Protein AF-0000000074038397 (afdb_homodimer)

Nearest PDB structures (foldseek):
  3e38-assembly1_B  TM=5.004E-01  e=1.451E-13  Phocaeicola vulgatus ATCC 8482
  2anu-assembly1_C  TM=6.470E-01  e=3.996E-10  Thermotoga maritima MSB8
  2anu-assembly2_F  TM=6.366E-01  e=5.759E-10  Thermotoga maritima MSB8
  2anu-assembly1_A  TM=6.472E-01  e=1.436E-09  Thermotoga maritima MSB8
  2anu-assembly1_B  TM=6.300E-01  e=6.506E-10  Thermotoga maritima MSB8

Solvent-accessible surface area (backbone atoms only — not comparable to full-atom values): 31049 Å² total; per-residue (Å²): 106,78,70,46,62,49,49,61,87,65,58,46,79,38,38,30,33,73,34,24,39,19,45,89,45,82,15,63,42,45,65,71,57,45,54,50,52,43,48,73,72,64,35,32,31,41,18,46,20,19,65,34,26,30,34,57,55,67,84,68,41,50,89,74,28,35,47,40,29,15,21,22,42,73,34,54,41,82,89,38,94,67,23,39,52,34,38,34,32,32,49,61,47,95,73,35,78,69,49,67,67,38,68,63,82,78,65,89,73,42,53,66,54,56,56,44,50,51,36,52,75,43,47,32,52,28,29,41,41,39,35,47,58,20,53,51,48,61,71,62,54,68,69,48,67,82,57,48,26,34,25,33,29,24,31,23,42,32,60,37,26,65,28,17,57,15,55,68,52,51,49,53,34,45,73,69,71,43,87,48,35,54,35,16,14,12,51,22,33,65,84,58,92,19,62,92,49,22,20,28,40,34,36,17,75,48,87,42,60,69,42,43,44,52,22,55,76,68,43,10,40,30,15,22,46,68,53,50,78,76,46,46,34,34,43,73,58,26,39,40,39,34,37,48,63,13,36,30,43,16,34,40,40,60,89,50,78,42,44,52,48,55,34,71,34,72,59,82,88,38,52,86,70,46,81,36,36,41,64,55,73,45,76,60,87,77,79,46,53,32,42,30,41,42,36,29,28,87,51,60,32,37,25,36,49,36,64,43,76,46,132,106,80,70,47,63,50,48,63,86,65,58,46,78,38,37,30,32,73,35,24,39,19,44,89,47,84,16,63,43,46,66,70,57,45,54,51,50,44,47,73,73,64,35,33,31,40,19,45,21,20,66,33,26,31,34,56,54,69,85,68,42,49,91,73,28,36,47,41,29,15,22,22,43,72,33,54,40,82,89,36,93,65,23,39,51,36,39,33,31,30,51,60,48,96,74,36,78,69,48,67,67,38,68,63,82,78,65,89,72,43,53,67,54,55,58,44,49,51,36,52,75,41,47,31,52,28,30,42,41,40,36,48,57,20,55,51,48,62,70,62,55,69,69,48,67,82,57,48,26,34,25,34,31,25,31,24,41,30,60,38,24,65,29,17,59,16,55,66,51,52,49,53,34,44,72,68,72,41,87,47,34,52,34,16,14,12,51,22,34,65,85,58,92,20,63,90,49,22,20,31,41,35,37,17,74,49,87,39,61,68,40,44,45,51,22,56,76,68,43,11,40,29,15,22,46,68,52,48,76,77,45,45,35,35,44,71,59,26,39,39,42,34,38,48,64,14,36,30,42,15,35,41,40,59,91,49,80,40,44,50,48,54,33,72,35,70,60,82,88,39,51,86,69,45,81,36,36,40,63,55,76,44,76,62,86,78,78,46,53,31,43,29,40,42,37,29,28,86,50,60,32,38,26,36,49,37,63,43,77,47,130

Organism: NCBI:txid159291

Secondary structure (DSSP, 8-state):
---EESS-SS-EEEEEE--B--TTTT-SS-HHHHHHHHHHTT-SEEE---BTB-B--GGG-BTTBEEEPEEEEEEE-SS-TT-EEEEEEEE-STT-SPPTT-B----TT--HHHHHHHHHHTTEEEEEE-TTTTT--HHHHHT--S--EEEEEEHHHHHHHS--B-HHHHHHHHHTT---EEEEE--B-SSSS-SSS-EEEEEESSSSHHHHHHHHHTT-EEEESS--EEEEEEETTEEEEEEEEESEEEEEETTS--EEEE---SSGGGGGG---EEEEEEE--S--SEEEEEEE-TTS-EEEPPPEE--/---EESS-SS-EEEEEE--B--TTTT-SS-HHHHHHHHHHTT-SEEE---BTB-B--GGG-BTTBEEEPEEEEEEE-SS-TT-EEEEEEEE-STT-SPPTT-B----TT--HHHHHHHHHHTTEEEEEE-TTTTT--HHHHHT--S--EEEEEEHHHHHHHS--B-HHHHHHHHHTT---EEEEE--B-SSSS-SSS-EEEEEESSSSHHHHHHHHHTT-EEEESS--EEEEEEETTEEEEEEEEESEEEEEETTS--EEEE---SSGGGGGG---EEEEEEE--S--SEEEEEEE-TTS-EEEPPPEE--

Sequence (622 aa):
MKRTNAFVDEGQWYKGNTHSHTSVSDGTLNPQKLFGLYKELGYDFLSITDHRVFGQYNEYCSGDFVSLPGIELDVLADEEDIVCHHIVGIGTSEDVSFKHRERIDYPEHTRVQDIVDLLIQKNAFIIYAHPAWSRATCESIKKVKGIHAIEVYNHNCEVEAGTGYGEWHYDQLLESNRMVYPIGTDDSHQKQMDFGGGWIMVKSVELSRASIISAMQRGSFYASQGPSIHEFYVSDDIACIECSPVRTICFQANGMPGDAVSANDGDWKDLKESDGVTQHQYKLSGGERYIRAIITDLNGNKAWTPALILDMKRTNAFVDEGQWYKGNTHSHTSVSDGTLNPQKLFGLYKELGYDFLSITDHRVFGQYNEYCSGDFVSLPGIELDVLADEEDIVCHHIVGIGTSEDVSFKHRERIDYPEHTRVQDIVDLLIQKNAFIIYAHPAWSRATCESIKKVKGIHAIEVYNHNCEVEAGTGYGEWHYDQLLESNRMVYPIGTDDSHQKQMDFGGGWIMVKSVELSRASIISAMQRGSFYASQGPSIHEFYVSDDIACIECSPVRTICFQANGMPGDAVSANDGDWKDLKESDGVTQHQYKLSGGERYIRAIITDLNGNKAWTPALILD

Foldseek 3Di:
DDKFWLADDAFDKFWEFQAAEDPLAQFDHHPVVVLVVVVVLVGQEYEHAHEQFWADCCVSDDQRHYYWIKYKYWAQAQPDNQAIWIKMWTQQDPPQVHDHRDGHDDDHNDDPLVVLVVSVVRVTQMEGEQCQLRVNDLVNVLVRPDHAAYEQAEQCCCVVPNRGGDVVSQVSCVLVVNQHAYFWHQNHRPPDPSPLQKIKMFGFNGSDSNGRSVRVSSSNIKIWRDKAWDTWIDDPQKTKTFIQFAQKKWKDFPPDPIDMDGQPPDPPVRSLPGNHDGMDMDRHPPPTQWMWMWTAHSVRIIMIGRIDGDD/DDKFWLADDAFDKFWEFQAAEDPLAQFDHHPVVVLVVVVVLVGQEYEHAHEQFWADCCVSDDQRHYYWIKYKYWAAAQVDNQAIWIKMWTQQDPVFVHDHRDGDDDDHNDDPLVVLVVSVVRVTQMEGEQCQLRVNDLVNVLPHPDHAAYEQAEQCCCVPPNRGGDVVSQVSCVLVVNQHAYFWHQNHRPPDPSPLQKIKMFGFNGSDSNGRSVRVSSSNIKIWRDKAWDTWIDDPQKTKTFIQFAQKKWKDFPPDPIDMDGQPPDPPVRSLPGNHDGMDMDRHPPPTQWMWMWTAHSVRIIMIGRIDGDD

Structure (mmCIF, N/CA/C/O backbone):
data_AF-0000000074038397-model_v1
#
loop_
_entity.id
_entity.type
_entity.pdbx_description
1 polymer 'Polymerase/histidinol phosphatase N-terminal domain-containing protein'
#
loop_
_atom_site.group_PDB
_atom_site.id
_atom_site.type_symbol
_atom_site.label_atom_id
_atom_site.label_alt_id
_atom_site.label_comp_id
_atom_site.label_asym_id
_atom_site.label_entity_id
_atom_site.label_seq_id
_atom_site.pdbx_PDB_ins_code
_atom_site.Cartn_x
_atom_site.Cartn_y
_atom_site.Cartn_z
_atom_site.occupancy
_atom_site.B_iso_or_equiv
_atom_site.auth_seq_id
_atom_site.auth_comp_id
_atom_site.auth_asym_id
_atom_site.auth_atom_id
_atom_site.pdbx_PDB_model_num
ATOM 1 N N . MET A 1 1 ? -31.938 -13.523 -6.953 1 52.22 1 MET A N 1
ATOM 2 C CA . MET A 1 1 ? -30.75 -13.539 -7.797 1 52.22 1 MET A CA 1
ATOM 3 C C . MET A 1 1 ? -29.797 -14.664 -7.383 1 52.22 1 MET A C 1
ATOM 5 O O . MET A 1 1 ? -29.734 -15.016 -6.207 1 52.22 1 MET A O 1
ATOM 9 N N . LYS A 1 2 ? -29.266 -15.391 -8.375 1 65.81 2 LYS A N 1
ATOM 10 C CA . LYS A 1 2 ? -28.406 -16.562 -8.242 1 65.81 2 LYS A CA 1
ATOM 11 C C . LYS A 1 2 ? -27.172 -16.234 -7.398 1 65.81 2 LYS A C 1
ATOM 13 O O . LYS A 1 2 ? -26.672 -15.125 -7.434 1 65.81 2 LYS A O 1
ATOM 18 N N . ARG A 1 3 ? -26.953 -17.078 -6.438 1 86.12 3 ARG A N 1
ATOM 19 C CA . ARG A 1 3 ? -25.781 -17 -5.578 1 86.12 3 ARG A CA 1
ATOM 20 C C . ARG A 1 3 ? -24.5 -17.109 -6.395 1 86.12 3 ARG A C 1
ATOM 22 O O . ARG A 1 3 ? -24.359 -18 -7.234 1 86.12 3 ARG A O 1
ATOM 29 N N . THR A 1 4 ? -23.719 -16.062 -6.406 1 90.25 4 THR A N 1
ATOM 30 C CA . THR A 1 4 ? -22.406 -16.062 -7.027 1 90.25 4 THR A CA 1
ATOM 31 C C . THR A 1 4 ? -21.312 -16.25 -5.977 1 90.25 4 THR A C 1
ATOM 33 O O . THR A 1 4 ? -21.125 -15.406 -5.098 1 90.25 4 THR A O 1
ATOM 36 N N . ASN A 1 5 ? -20.625 -17.422 -6.07 1 93.12 5 ASN A N 1
ATOM 37 C CA . ASN A 1 5 ? -19.562 -17.766 -5.117 1 93.12 5 ASN A CA 1
ATOM 38 C C . ASN A 1 5 ? -18.188 -17.484 -5.699 1 93.12 5 ASN A C 1
ATOM 40 O O . ASN A 1 5 ? -17.938 -17.75 -6.875 1 93.12 5 ASN A O 1
ATOM 44 N N . ALA A 1 6 ? -17.359 -16.969 -4.867 1 94.5 6 ALA A N 1
ATOM 45 C CA . ALA A 1 6 ? -15.977 -16.766 -5.301 1 94.5 6 ALA A CA 1
ATOM 46 C C . ALA A 1 6 ? -15.25 -18.109 -5.426 1 94.5 6 ALA A C 1
ATOM 48 O O . ALA A 1 6 ? -14.398 -18.281 -6.301 1 94.5 6 ALA A O 1
ATOM 49 N N . PHE A 1 7 ? -15.609 -19.047 -4.52 1 96.12 7 PHE A N 1
ATOM 50 C CA . PHE A 1 7 ? -14.883 -20.312 -4.434 1 96.12 7 PHE A CA 1
ATOM 51 C C . PHE A 1 7 ? -15.797 -21.484 -4.746 1 96.12 7 PHE A C 1
ATOM 53 O O . PHE A 1 7 ? -17.016 -21.406 -4.559 1 96.12 7 PHE A O 1
ATOM 60 N N . VAL A 1 8 ? -15.203 -22.531 -5.18 1 90.38 8 VAL A N 1
ATOM 61 C CA . VAL A 1 8 ? -15.969 -23.75 -5.426 1 90.38 8 VAL A CA 1
ATOM 62 C C . VAL A 1 8 ? -16.562 -24.25 -4.113 1 90.38 8 VAL A C 1
ATOM 64 O O . VAL A 1 8 ? -16 -24.031 -3.041 1 90.38 8 VAL A O 1
ATOM 67 N N . ASP A 1 9 ? -17.656 -24.891 -4.281 1 85.44 9 ASP A N 1
ATOM 68 C CA . ASP A 1 9 ? -18.391 -25.344 -3.098 1 85.44 9 ASP A CA 1
ATOM 69 C C . ASP A 1 9 ? -17.703 -26.531 -2.438 1 85.44 9 ASP A C 1
ATOM 71 O O . ASP A 1 9 ? -17.562 -26.578 -1.214 1 85.44 9 ASP A O 1
ATOM 75 N N . GLU A 1 10 ? -17.359 -27.438 -3.309 1 88.94 10 GLU A N 1
ATOM 76 C CA . GLU A 1 10 ? -16.734 -28.641 -2.779 1 88.94 10 GLU A CA 1
ATOM 77 C C . GLU A 1 10 ? -15.211 -28.578 -2.926 1 88.94 10 GLU A C 1
ATOM 79 O O . GLU A 1 10 ? -14.695 -28.094 -3.936 1 88.94 10 GLU A O 1
ATOM 84 N N . GLY A 1 11 ? -14.492 -28.984 -1.813 1 94.62 11 GLY A N 1
ATOM 85 C CA . GLY A 1 11 ? -13.039 -29.078 -1.867 1 94.62 11 GLY A CA 1
ATOM 86 C C . GLY A 1 11 ? -12.367 -28.641 -0.578 1 94.62 11 GLY A C 1
ATOM 87 O O . GLY A 1 11 ? -13.039 -28.453 0.445 1 94.62 11 GLY A O 1
ATOM 88 N N . GLN A 1 12 ? -11.086 -28.688 -0.605 1 96.94 12 GLN A N 1
ATOM 89 C CA . GLN A 1 12 ? -10.234 -28.281 0.509 1 96.94 12 GLN A CA 1
ATOM 90 C C . GLN A 1 12 ? -9.32 -27.125 0.11 1 96.94 12 GLN A C 1
ATOM 92 O O . GLN A 1 12 ? -9.102 -26.891 -1.078 1 96.94 12 GLN A O 1
ATOM 97 N N . TRP A 1 13 ? -8.961 -26.438 1.098 1 98.56 13 TRP A N 1
ATOM 98 C CA . TRP A 1 13 ? -8.031 -25.328 0.859 1 98.56 13 TRP A CA 1
ATOM 99 C C . TRP A 1 13 ? -6.594 -25.844 0.804 1 98.56 13 TRP A C 1
ATOM 101 O O . TRP A 1 13 ? -6.18 -26.641 1.643 1 98.56 13 TRP A O 1
ATOM 111 N N . TYR A 1 14 ? -5.875 -25.375 -0.141 1 98.75 14 TYR A N 1
ATOM 112 C CA . TYR A 1 14 ? -4.461 -25.688 -0.293 1 98.75 14 TYR A CA 1
ATOM 113 C C . TYR A 1 14 ? -3.623 -24.406 -0.379 1 98.75 14 TYR A C 1
ATOM 115 O O . TYR A 1 14 ? -3.951 -23.5 -1.138 1 98.75 14 TYR A O 1
ATOM 123 N N . LYS A 1 15 ? -2.602 -24.375 0.422 1 98.81 15 LYS A N 1
ATOM 124 C CA . LYS A 1 15 ? -1.682 -23.234 0.484 1 98.81 15 LYS A CA 1
ATOM 125 C C . LYS A 1 15 ? -0.576 -23.375 -0.559 1 98.81 15 LYS A C 1
ATOM 127 O O . LYS A 1 15 ? 0.073 -24.406 -0.654 1 98.81 15 LYS A O 1
ATOM 132 N N . GLY A 1 16 ? -0.353 -22.312 -1.35 1 98.81 16 GLY A N 1
ATOM 133 C CA . GLY A 1 16 ? 0.674 -22.438 -2.371 1 98.81 16 GLY A CA 1
ATOM 134 C C . GLY A 1 16 ? 1.376 -21.125 -2.668 1 98.81 16 GLY A C 1
ATOM 135 O O . GLY A 1 16 ? 0.87 -20.047 -2.326 1 98.81 16 GLY A O 1
ATOM 136 N N . ASN A 1 17 ? 2.551 -21.188 -3.217 1 98.81 17 ASN A N 1
ATOM 137 C CA . ASN A 1 17 ? 3.336 -20.062 -3.719 1 98.81 17 ASN A CA 1
ATOM 138 C C . ASN A 1 17 ? 3.598 -20.188 -5.219 1 98.81 17 ASN A C 1
ATOM 140 O O . ASN A 1 17 ? 4.027 -21.234 -5.691 1 98.81 17 ASN A O 1
ATOM 144 N N . THR A 1 18 ? 3.354 -19.078 -5.949 1 98.75 18 THR A N 1
ATOM 145 C CA . THR A 1 18 ? 3.367 -19.156 -7.406 1 98.75 18 THR A CA 1
ATOM 146 C C . THR A 1 18 ? 4.586 -18.422 -7.973 1 98.75 18 THR A C 1
ATOM 148 O O . THR A 1 18 ? 4.719 -18.281 -9.188 1 98.75 18 THR A O 1
ATOM 151 N N . HIS A 1 19 ? 5.477 -17.875 -7.168 1 98.94 19 HIS A N 1
ATOM 152 C CA . HIS A 1 19 ? 6.605 -17.062 -7.613 1 98.94 19 HIS A CA 1
ATOM 153 C C . HIS A 1 19 ? 7.836 -17.312 -6.746 1 98.94 19 HIS A C 1
ATOM 155 O O . HIS A 1 19 ? 7.875 -16.906 -5.582 1 98.94 19 HIS A O 1
ATOM 161 N N . SER A 1 20 ? 8.82 -18.016 -7.262 1 98.75 20 SER A N 1
ATOM 162 C CA . SER A 1 20 ? 10.031 -18.328 -6.52 1 98.75 20 SER A CA 1
ATOM 163 C C . SER A 1 20 ? 11.211 -18.562 -7.457 1 98.75 20 SER A C 1
ATOM 165 O O . SER A 1 20 ? 11.023 -18.844 -8.648 1 98.75 20 SER A O 1
ATOM 167 N N . HIS A 1 21 ? 12.328 -18.438 -6.918 1 98.81 21 HIS A N 1
ATOM 168 C CA . HIS A 1 21 ? 13.555 -18.609 -7.695 1 98.81 21 HIS A CA 1
ATOM 169 C C . HIS A 1 21 ? 14.516 -19.562 -7.012 1 98.81 21 HIS A C 1
ATOM 171 O O . HIS A 1 21 ? 14.5 -19.703 -5.785 1 98.81 21 HIS A O 1
ATOM 177 N N . THR A 1 22 ? 15.305 -20.203 -7.805 1 98.5 22 THR A N 1
ATOM 178 C CA . THR A 1 22 ? 16.328 -21.125 -7.34 1 98.5 22 THR A CA 1
ATOM 179 C C . THR A 1 22 ? 17.688 -20.766 -7.938 1 98.5 22 THR A C 1
ATOM 181 O O . THR A 1 22 ? 17.812 -19.781 -8.672 1 98.5 22 THR A O 1
ATOM 184 N N . SER A 1 23 ? 18.703 -21.594 -7.602 1 98.19 23 SER A N 1
ATOM 185 C CA . SER A 1 23 ? 20.047 -21.391 -8.109 1 98.19 23 SER A CA 1
ATOM 186 C C . SER A 1 23 ? 20.125 -21.609 -9.609 1 98.19 23 SER A C 1
ATOM 188 O O . SER A 1 23 ? 21.141 -21.312 -10.242 1 98.19 23 SER A O 1
ATOM 190 N N . VAL A 1 24 ? 19.031 -22.125 -10.195 1 98.19 24 VAL A N 1
ATOM 191 C CA . VAL A 1 24 ? 18.969 -22.266 -11.641 1 98.19 24 VAL A CA 1
ATOM 192 C C . VAL A 1 24 ? 19.047 -20.891 -12.305 1 98.19 24 VAL A C 1
ATOM 194 O O . VAL A 1 24 ? 19.594 -20.734 -13.398 1 98.19 24 VAL A O 1
ATOM 197 N N . SER A 1 25 ? 18.5 -19.875 -11.688 1 97.69 25 SER A N 1
ATOM 198 C CA . SER A 1 25 ? 18.656 -18.5 -12.148 1 97.69 25 SER A CA 1
ATOM 199 C C . SER A 1 25 ? 19.406 -17.672 -11.117 1 97.69 25 SER A C 1
ATOM 201 O O . SER A 1 25 ? 20.625 -17.766 -10.992 1 97.69 25 SER A O 1
ATOM 203 N N . ASP A 1 26 ? 18.672 -16.953 -10.172 1 97.44 26 ASP A N 1
ATOM 204 C CA . ASP A 1 26 ? 19.422 -16.062 -9.297 1 97.44 26 ASP A CA 1
ATOM 205 C C . ASP A 1 26 ? 19 -16.234 -7.836 1 97.44 26 ASP A C 1
ATOM 207 O O . ASP A 1 26 ? 19.219 -15.344 -7.012 1 97.44 26 ASP A O 1
ATOM 211 N N . GLY A 1 27 ? 18.391 -17.344 -7.457 1 97.56 27 GLY A N 1
ATOM 212 C CA . GLY A 1 27 ? 18.156 -17.719 -6.07 1 97.56 27 GLY A CA 1
ATOM 213 C C . GLY A 1 27 ? 19.344 -18.422 -5.434 1 97.56 27 GLY A C 1
ATOM 214 O O . GLY A 1 27 ? 20.312 -18.766 -6.121 1 97.56 27 GLY A O 1
ATOM 215 N N . THR A 1 28 ? 19.266 -18.641 -4.145 1 97.44 28 THR A N 1
ATOM 216 C CA . THR A 1 28 ? 20.375 -19.25 -3.42 1 97.44 28 THR A CA 1
ATOM 217 C C . THR A 1 28 ? 20.188 -20.766 -3.316 1 97.44 28 THR A C 1
ATOM 219 O O . THR A 1 28 ? 21.141 -21.531 -3.527 1 97.44 28 THR A O 1
ATOM 222 N N . LEU A 1 29 ? 19.031 -21.281 -3.029 1 97.81 29 LEU A N 1
ATOM 223 C CA . LEU A 1 29 ? 18.766 -22.703 -2.848 1 97.81 29 LEU A CA 1
ATOM 224 C C . LEU A 1 29 ? 18.547 -23.391 -4.191 1 97.81 29 LEU A C 1
ATOM 226 O O . LEU A 1 29 ? 18.016 -22.797 -5.125 1 97.81 29 LEU A O 1
ATOM 230 N N . ASN A 1 30 ? 18.969 -24.625 -4.262 1 98 30 ASN A N 1
ATOM 231 C CA . ASN A 1 30 ? 18.562 -25.422 -5.418 1 98 30 ASN A CA 1
ATOM 232 C C . ASN A 1 30 ? 17.109 -25.875 -5.312 1 98 30 ASN A C 1
ATOM 234 O O . ASN A 1 30 ? 16.484 -25.734 -4.258 1 98 30 ASN A O 1
ATOM 238 N N . PRO A 1 31 ? 16.547 -26.438 -6.395 1 97.94 31 PRO A N 1
ATOM 239 C CA . PRO A 1 31 ? 15.133 -26.797 -6.387 1 97.94 31 PRO A CA 1
ATOM 240 C C . PRO A 1 31 ? 14.773 -27.75 -5.262 1 97.94 31 PRO A C 1
ATOM 242 O O . PRO A 1 31 ? 13.773 -27.562 -4.574 1 97.94 31 PRO A O 1
ATOM 245 N N . GLN A 1 32 ? 15.578 -28.734 -5.051 1 97.5 32 GLN A N 1
ATOM 246 C CA . GLN A 1 32 ? 15.297 -29.719 -4.012 1 97.5 32 GLN A CA 1
ATOM 247 C C . GLN A 1 32 ? 15.148 -29.062 -2.648 1 97.5 32 GLN A C 1
ATOM 249 O O . GLN A 1 32 ? 14.18 -29.328 -1.925 1 97.5 32 GLN A O 1
ATOM 254 N N . LYS A 1 33 ? 16.078 -28.25 -2.334 1 97.88 33 LYS A N 1
ATOM 255 C CA . LYS A 1 33 ? 16.078 -27.578 -1.038 1 97.88 33 LYS A CA 1
ATOM 256 C C . LYS A 1 33 ? 14.906 -26.609 -0.932 1 97.88 33 LYS A C 1
ATOM 258 O O . LYS A 1 33 ? 14.32 -26.438 0.141 1 97.88 33 LYS A O 1
ATOM 263 N N . LEU A 1 34 ? 14.594 -25.938 -2.008 1 98.06 34 LEU A N 1
ATOM 264 C CA . LEU A 1 34 ? 13.484 -24.984 -1.964 1 98.06 34 LEU A CA 1
ATOM 265 C C . LEU A 1 34 ? 12.156 -25.688 -1.759 1 98.06 34 LEU A C 1
ATOM 267 O O . LEU A 1 34 ? 11.328 -25.25 -0.958 1 98.06 34 LEU A O 1
ATOM 271 N N . PHE A 1 35 ? 11.938 -26.766 -2.475 1 97.94 35 PHE A N 1
ATOM 272 C CA . PHE A 1 35 ? 10.727 -27.547 -2.254 1 97.94 35 PHE A CA 1
ATOM 273 C C . PHE A 1 35 ? 10.641 -28.016 -0.803 1 97.94 35 PHE A C 1
ATOM 275 O O . PHE A 1 35 ? 9.57 -27.953 -0.194 1 97.94 35 PHE A O 1
ATOM 282 N N . GLY A 1 36 ? 11.773 -28.484 -0.281 1 97 36 GLY A N 1
ATOM 283 C CA . GLY A 1 36 ? 11.805 -28.891 1.116 1 97 36 GLY A CA 1
ATOM 284 C C . GLY A 1 36 ? 11.422 -27.766 2.068 1 97 36 GLY A C 1
ATOM 285 O O . GLY A 1 36 ? 10.664 -27.984 3.012 1 97 36 GLY A O 1
ATOM 286 N N . LEU A 1 37 ? 11.93 -26.625 1.83 1 96.06 37 LEU A N 1
ATOM 287 C CA . LEU A 1 37 ? 11.648 -25.453 2.658 1 96.06 37 LEU A CA 1
ATOM 288 C C . LEU A 1 37 ? 10.156 -25.156 2.688 1 96.06 37 LEU A C 1
ATOM 290 O O . LEU A 1 37 ? 9.57 -24.984 3.762 1 96.06 37 LEU A O 1
ATOM 294 N N . TYR A 1 38 ? 9.539 -25.094 1.569 1 97.56 38 TYR A N 1
ATOM 295 C CA . TYR A 1 38 ? 8.133 -24.734 1.505 1 97.56 38 TYR A CA 1
ATOM 296 C C . TYR A 1 38 ? 7.254 -25.844 2.07 1 97.56 38 TYR A C 1
ATOM 298 O O . TYR A 1 38 ? 6.207 -25.578 2.662 1 97.56 38 TYR A O 1
ATOM 306 N N . LYS A 1 39 ? 7.668 -27.078 1.92 1 97.06 39 LYS A N 1
ATOM 307 C CA . LYS A 1 39 ? 6.961 -28.172 2.584 1 97.06 39 LYS A CA 1
ATOM 308 C C . LYS A 1 39 ? 7.004 -28.016 4.102 1 97.06 39 LYS A C 1
ATOM 310 O O . LYS A 1 39 ? 5.988 -28.203 4.777 1 97.06 39 LYS A O 1
ATOM 315 N N . GLU A 1 40 ? 8.133 -27.688 4.57 1 95.38 40 GLU A N 1
ATOM 316 C CA . GLU A 1 40 ? 8.305 -27.484 6.004 1 95.38 40 GLU A CA 1
ATOM 317 C C . GLU A 1 40 ? 7.453 -26.328 6.512 1 95.38 40 GLU A C 1
ATOM 319 O O . GLU A 1 40 ? 6.977 -26.359 7.648 1 95.38 40 GLU A O 1
ATOM 324 N N . LEU A 1 41 ? 7.262 -25.391 5.637 1 95.31 41 LEU A N 1
ATOM 325 C CA . LEU A 1 41 ? 6.473 -24.219 6.004 1 95.31 41 LEU A CA 1
ATOM 326 C C . LEU A 1 41 ? 4.98 -24.516 5.898 1 95.31 41 LEU A C 1
ATOM 328 O O . LEU A 1 41 ? 4.148 -23.656 6.191 1 95.31 41 LEU A O 1
ATOM 332 N N . GLY A 1 42 ? 4.617 -25.688 5.426 1 97.19 42 GLY A N 1
ATOM 333 C CA . GLY A 1 42 ? 3.225 -26.094 5.414 1 97.19 42 GLY A CA 1
ATOM 334 C C . GLY A 1 42 ? 2.521 -25.797 4.105 1 97.19 42 GLY A C 1
ATOM 335 O O . GLY A 1 42 ? 1.291 -25.781 4.043 1 97.19 42 GLY A O 1
ATOM 336 N N . TYR A 1 43 ? 3.293 -25.547 3.078 1 98.56 43 TYR A N 1
ATOM 337 C CA . TYR A 1 43 ? 2.688 -25.312 1.772 1 98.56 43 TYR A CA 1
ATOM 338 C C . TYR A 1 43 ? 2.301 -26.641 1.113 1 98.56 43 TYR A C 1
ATOM 340 O O . TYR A 1 43 ? 2.926 -27.672 1.366 1 98.56 43 TYR A O 1
ATOM 348 N N . ASP A 1 44 ? 1.264 -26.547 0.276 1 98.75 44 ASP A N 1
ATOM 349 C CA . ASP A 1 44 ? 0.778 -27.719 -0.443 1 98.75 44 ASP A CA 1
ATOM 350 C C . ASP A 1 44 ? 1.291 -27.734 -1.882 1 98.75 44 ASP A C 1
ATOM 352 O O . ASP A 1 44 ? 1.335 -28.797 -2.52 1 98.75 44 ASP A O 1
ATOM 356 N N . PHE A 1 45 ? 1.626 -26.594 -2.412 1 98.44 45 PHE A N 1
ATOM 357 C CA . PHE A 1 45 ? 2.178 -26.562 -3.76 1 98.44 45 PHE A CA 1
ATOM 358 C C . PHE A 1 45 ? 3.107 -25.375 -3.939 1 98.44 45 PHE A C 1
ATOM 360 O O . PHE A 1 45 ? 3.035 -24.406 -3.18 1 98.44 45 PHE A O 1
ATOM 367 N N . LEU A 1 46 ? 3.99 -25.469 -4.906 1 98.5 46 LEU A N 1
ATOM 368 C CA . LEU A 1 46 ? 4.988 -24.453 -5.223 1 98.5 46 LEU A CA 1
ATOM 369 C C . LEU A 1 46 ? 5.285 -24.438 -6.719 1 98.5 46 LEU A C 1
ATOM 371 O O . LEU A 1 46 ? 5.344 -25.484 -7.359 1 98.5 46 LEU A O 1
ATOM 375 N N . SER A 1 47 ? 5.391 -23.234 -7.262 1 97.94 47 SER A N 1
ATOM 376 C CA . SER A 1 47 ? 5.926 -23.062 -8.609 1 97.94 47 SER A CA 1
ATOM 377 C C . SER A 1 47 ? 7.324 -22.453 -8.578 1 97.94 47 SER A C 1
ATOM 379 O O . SER A 1 47 ? 7.551 -21.438 -7.914 1 97.94 47 SER A O 1
ATOM 381 N N . ILE A 1 48 ? 8.234 -23.141 -9.172 1 97.94 48 ILE A N 1
ATOM 382 C CA . ILE A 1 48 ? 9.547 -22.547 -9.422 1 97.94 48 ILE A CA 1
ATOM 383 C C . ILE A 1 48 ? 9.523 -21.781 -10.734 1 97.94 48 ILE A C 1
ATOM 385 O O . ILE A 1 48 ? 9.227 -22.344 -11.797 1 97.94 48 ILE A O 1
ATOM 389 N N . THR A 1 49 ? 9.766 -20.5 -10.656 1 98.5 49 THR A N 1
ATOM 390 C CA . THR A 1 49 ? 9.633 -19.594 -11.789 1 98.5 49 THR A CA 1
ATOM 391 C C . THR A 1 49 ? 10.953 -18.875 -12.062 1 98.5 49 THR A C 1
ATOM 393 O O . THR A 1 49 ? 10.984 -17.641 -12.195 1 98.5 49 THR A O 1
ATOM 396 N N . ASP A 1 50 ? 11.984 -19.625 -12.219 1 98.56 50 ASP A N 1
ATOM 397 C CA . ASP A 1 50 ? 13.305 -19.047 -12.492 1 98.56 50 ASP A CA 1
ATOM 398 C C . ASP A 1 50 ? 13.266 -18.141 -13.711 1 98.56 50 ASP A C 1
ATOM 400 O O . ASP A 1 50 ? 12.453 -18.328 -14.617 1 98.56 50 ASP A O 1
ATOM 404 N N . HIS A 1 51 ? 14.172 -17.141 -13.672 1 98.06 51 HIS A N 1
ATOM 405 C CA . HIS A 1 51 ? 14.195 -16.156 -14.75 1 98.06 51 HIS A CA 1
ATOM 406 C C . HIS A 1 51 ? 14.555 -16.797 -16.078 1 98.06 51 HIS A C 1
ATOM 408 O O . HIS A 1 51 ? 15.656 -17.344 -16.234 1 98.06 51 HIS A O 1
ATOM 414 N N . ARG A 1 52 ? 13.633 -16.781 -17 1 97 52 ARG A N 1
ATOM 415 C CA . ARG A 1 52 ? 13.781 -17.125 -18.406 1 97 52 ARG A CA 1
ATOM 416 C C . ARG A 1 52 ? 14.109 -18.609 -18.578 1 97 52 ARG A C 1
ATOM 418 O O . ARG A 1 52 ? 14.641 -19.016 -19.609 1 97 52 ARG A O 1
ATOM 425 N N . VAL A 1 53 ? 13.914 -19.375 -17.594 1 97 53 VAL A N 1
ATOM 426 C CA . VAL A 1 53 ? 14.07 -20.828 -17.641 1 97 53 VAL A CA 1
ATOM 427 C C . VAL A 1 53 ? 12.805 -21.516 -17.141 1 97 53 VAL A C 1
ATOM 429 O O . VAL A 1 53 ? 12.383 -21.281 -16 1 97 53 VAL A O 1
ATOM 432 N N . PHE A 1 54 ? 12.258 -22.328 -18 1 95.12 54 PHE A N 1
ATOM 433 C CA . PHE A 1 54 ? 11.031 -23.016 -17.625 1 95.12 54 PHE A CA 1
ATOM 434 C C . PHE A 1 54 ? 11.32 -24.172 -16.672 1 95.12 54 PHE A C 1
ATOM 436 O O . PHE A 1 54 ? 12.172 -25.016 -16.969 1 95.12 54 PHE A O 1
ATOM 443 N N . GLY A 1 55 ? 10.656 -24.156 -15.547 1 94.88 55 GLY A N 1
ATOM 444 C CA . GLY A 1 55 ? 10.828 -25.219 -14.562 1 94.88 55 GLY A CA 1
ATOM 445 C C . GLY A 1 55 ? 9.633 -26.156 -14.484 1 94.88 55 GLY A C 1
ATOM 446 O O . GLY A 1 55 ? 8.492 -25.703 -14.344 1 94.88 55 GLY A O 1
ATOM 447 N N . GLN A 1 56 ? 9.828 -27.391 -14.617 1 93.25 56 GLN A N 1
ATOM 448 C CA . GLN A 1 56 ? 8.867 -28.453 -14.391 1 93.25 56 GLN A CA 1
ATOM 449 C C . GLN A 1 56 ? 9.492 -29.578 -13.562 1 93.25 56 GLN A C 1
ATOM 451 O O . GLN A 1 56 ? 10.234 -30.406 -14.094 1 93.25 56 GLN A O 1
ATOM 456 N N . TYR A 1 57 ? 9.164 -29.625 -12.305 1 93.75 57 TYR A N 1
ATOM 457 C CA . TYR A 1 57 ? 9.844 -30.516 -11.359 1 93.75 57 TYR A CA 1
ATOM 458 C C . TYR A 1 57 ? 8.898 -31.594 -10.844 1 93.75 57 TYR A C 1
ATOM 460 O O . TYR A 1 57 ? 8.664 -31.703 -9.641 1 93.75 57 TYR A O 1
ATOM 468 N N . ASN A 1 58 ? 8.5 -32.469 -11.695 1 90.81 58 ASN A N 1
ATOM 469 C CA . ASN A 1 58 ? 7.543 -33.5 -11.375 1 90.81 58 ASN A CA 1
ATOM 470 C C . ASN A 1 58 ? 8.086 -34.438 -10.297 1 90.81 58 ASN A C 1
ATOM 472 O O . ASN A 1 58 ? 7.316 -35.062 -9.562 1 90.81 58 ASN A O 1
ATOM 476 N N . GLU A 1 59 ? 9.359 -34.531 -10.211 1 92.75 59 GLU A N 1
ATOM 477 C CA . GLU A 1 59 ? 9.992 -35.438 -9.273 1 92.75 59 GLU A CA 1
ATOM 478 C C . GLU A 1 59 ? 9.75 -35.031 -7.828 1 92.75 59 GLU A C 1
ATOM 480 O O . GLU A 1 59 ? 9.922 -35.844 -6.91 1 92.75 59 GLU A O 1
ATOM 485 N N . TYR A 1 60 ? 9.383 -33.812 -7.633 1 92.69 60 TYR A N 1
ATOM 486 C CA . TYR A 1 60 ? 9.188 -33.344 -6.262 1 92.69 60 TYR A CA 1
ATOM 487 C C . TYR A 1 60 ? 7.711 -33.375 -5.879 1 92.69 60 TYR A C 1
ATOM 489 O O . TYR A 1 60 ? 7.34 -32.969 -4.777 1 92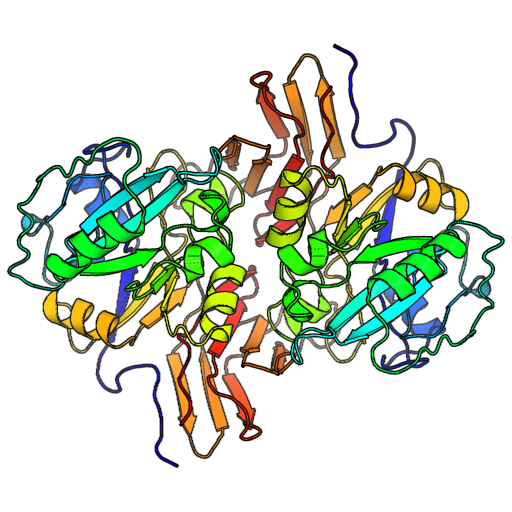.69 60 TYR A O 1
ATOM 497 N N . CYS A 1 61 ? 6.91 -33.812 -6.801 1 92.25 61 CYS A N 1
ATOM 498 C CA . CYS A 1 61 ? 5.512 -34.031 -6.469 1 92.25 61 CYS A CA 1
ATOM 499 C C . CYS A 1 61 ? 5.355 -35.281 -5.59 1 92.25 61 CYS A C 1
ATOM 501 O O . CYS A 1 61 ? 6.078 -36.25 -5.762 1 92.25 61 CYS A O 1
ATOM 503 N N . SER A 1 62 ? 4.5 -35.125 -4.652 1 91.06 62 SER A N 1
ATOM 504 C CA . SER A 1 62 ? 4.102 -36.219 -3.785 1 91.06 62 SER A CA 1
ATOM 505 C C . SER A 1 62 ? 2.609 -36.188 -3.479 1 91.06 62 SER A C 1
ATOM 507 O O . SER A 1 62 ? 1.881 -35.344 -4.043 1 91.06 62 SER A O 1
ATOM 509 N N . GLY A 1 63 ? 2.111 -37.094 -2.717 1 89 63 GLY A N 1
ATOM 510 C CA . GLY A 1 63 ? 0.705 -37.125 -2.35 1 89 63 GLY A CA 1
ATOM 511 C C . GLY A 1 63 ? 0.268 -35.906 -1.576 1 89 63 GLY A C 1
ATOM 512 O O . GLY A 1 63 ? -0.911 -35.531 -1.585 1 89 63 GLY A O 1
ATOM 513 N N . ASP A 1 64 ? 1.22 -35.281 -0.976 1 94.5 64 ASP A N 1
ATOM 514 C CA . ASP A 1 64 ? 0.839 -34.156 -0.126 1 94.5 64 ASP A CA 1
ATOM 515 C C . ASP A 1 64 ? 1.481 -32.844 -0.612 1 94.5 64 ASP A C 1
ATOM 517 O O . ASP A 1 64 ? 1.478 -31.859 0.101 1 94.5 64 ASP A O 1
ATOM 521 N N . PHE A 1 65 ? 2.072 -32.906 -1.822 1 97.5 65 PHE A N 1
ATOM 522 C CA . PHE A 1 65 ? 2.725 -31.719 -2.336 1 97.5 65 PHE A CA 1
ATOM 523 C C . PHE A 1 65 ? 2.764 -31.734 -3.859 1 97.5 65 PHE A C 1
ATOM 525 O O . PHE A 1 65 ? 3.088 -32.75 -4.469 1 97.5 65 PHE A O 1
ATOM 532 N N . VAL A 1 66 ? 2.471 -30.578 -4.473 1 96.25 66 VAL A N 1
ATOM 533 C CA . VAL A 1 66 ? 2.406 -30.484 -5.926 1 96.25 66 VAL A CA 1
ATOM 534 C C . VAL A 1 66 ? 3.383 -29.422 -6.414 1 96.25 66 VAL A C 1
ATOM 536 O O . VAL A 1 66 ? 3.471 -28.328 -5.832 1 96.25 66 VAL A O 1
ATOM 539 N N . SER A 1 67 ? 4.148 -29.75 -7.395 1 95.81 67 SER A N 1
ATOM 540 C CA . SER A 1 67 ? 4.945 -28.766 -8.125 1 95.81 67 SER A CA 1
ATOM 541 C C . SER A 1 67 ? 4.207 -28.266 -9.359 1 95.81 67 SER A C 1
ATOM 543 O O . SER A 1 67 ? 3.746 -29.062 -10.18 1 95.81 67 SER A O 1
ATOM 545 N N . LEU A 1 68 ? 4.055 -26.984 -9.484 1 95.75 68 LEU A N 1
ATOM 546 C CA . LEU A 1 68 ? 3.496 -26.391 -10.688 1 95.75 68 LEU A CA 1
ATOM 547 C C . LEU A 1 68 ? 4.605 -25.891 -11.609 1 95.75 68 LEU A C 1
ATOM 549 O O . LEU A 1 68 ? 5.578 -25.281 -11.156 1 95.75 68 LEU A O 1
ATOM 553 N N . PRO A 1 69 ? 4.527 -26.203 -12.914 1 95.31 69 PRO A N 1
ATOM 554 C CA . PRO A 1 69 ? 5.527 -25.656 -13.836 1 95.31 69 PRO A CA 1
ATOM 555 C C . PRO A 1 69 ? 5.438 -24.141 -13.969 1 95.31 69 PRO A C 1
ATOM 557 O O . PRO A 1 69 ? 4.344 -23.578 -13.93 1 95.31 69 PRO A O 1
ATOM 560 N N . GLY A 1 70 ? 6.559 -23.531 -14.141 1 96.81 70 GLY A N 1
ATOM 561 C CA . GLY A 1 70 ? 6.488 -22.078 -14.18 1 96.81 70 GLY A CA 1
ATOM 562 C C . GLY A 1 70 ? 7.738 -21.438 -14.758 1 96.81 70 GLY A C 1
ATOM 563 O O . GLY A 1 70 ? 8.758 -22.109 -14.938 1 96.81 70 GLY A O 1
ATOM 564 N N . ILE A 1 71 ? 7.668 -20.172 -15.086 1 97.56 71 ILE A N 1
ATOM 565 C CA . ILE A 1 71 ? 8.742 -19.359 -15.633 1 97.56 71 ILE A CA 1
ATOM 566 C C . ILE A 1 71 ? 8.461 -17.875 -15.344 1 97.56 71 ILE A C 1
ATOM 568 O O . ILE A 1 71 ? 7.305 -17.469 -15.211 1 97.56 71 ILE A O 1
ATOM 572 N N . GLU A 1 72 ? 9.477 -17.141 -15.141 1 98.5 72 GLU A N 1
ATOM 573 C CA . GLU A 1 72 ? 9.344 -15.695 -15.125 1 98.5 72 GLU A CA 1
ATOM 574 C C . GLU A 1 72 ? 10.125 -15.055 -16.281 1 98.5 72 GLU A C 1
ATOM 576 O O . GLU A 1 72 ? 11.312 -15.32 -16.453 1 98.5 72 GLU A O 1
ATOM 581 N N . LEU A 1 73 ? 9.43 -14.266 -17.016 1 97.25 73 LEU A N 1
ATOM 582 C CA . LEU A 1 73 ? 10.031 -13.484 -18.094 1 97.25 73 LEU A CA 1
ATOM 583 C C . LEU A 1 73 ? 10.062 -12.008 -17.734 1 97.25 73 LEU A C 1
ATOM 585 O O . LEU A 1 73 ? 9.25 -11.531 -16.953 1 97.25 73 LEU A O 1
ATOM 589 N N . ASP A 1 74 ? 11.062 -11.281 -18.25 1 94.75 74 ASP A N 1
ATOM 590 C CA . ASP A 1 74 ? 11.211 -9.859 -17.953 1 94.75 74 ASP A CA 1
ATOM 591 C C . ASP A 1 74 ? 11.68 -9.086 -19.188 1 94.75 74 ASP A C 1
ATOM 593 O O . ASP A 1 74 ? 12.453 -9.609 -20 1 94.75 74 ASP A O 1
ATOM 597 N N . VAL A 1 75 ? 11.094 -7.902 -19.406 1 91.88 75 VAL A N 1
ATOM 598 C CA . VAL A 1 75 ? 11.508 -7.027 -20.5 1 91.88 75 VAL A CA 1
ATOM 599 C C . VAL A 1 75 ? 11.547 -5.582 -20.016 1 91.88 75 VAL A C 1
ATOM 601 O O . VAL A 1 75 ? 10.719 -5.164 -19.203 1 91.88 75 VAL A O 1
ATOM 604 N N . LEU A 1 76 ? 12.57 -4.848 -20.516 1 84.19 76 LEU A N 1
ATOM 605 C CA . LEU A 1 76 ? 12.633 -3.412 -20.25 1 84.19 76 LEU A CA 1
ATOM 606 C C . LEU A 1 76 ? 11.617 -2.658 -21.109 1 84.19 76 LEU A C 1
ATOM 608 O O . LEU A 1 76 ? 11.375 -3.027 -22.25 1 84.19 76 LEU A O 1
ATOM 612 N N . ALA A 1 77 ? 10.969 -1.662 -20.438 1 74.5 77 ALA A N 1
ATOM 613 C CA . ALA A 1 77 ? 10.023 -0.85 -21.203 1 74.5 77 ALA A CA 1
ATOM 614 C C . ALA A 1 77 ? 10.75 0.051 -22.188 1 74.5 77 ALA A C 1
ATOM 616 O O . ALA A 1 77 ? 11.852 0.532 -21.906 1 74.5 77 ALA A O 1
ATOM 617 N N . ASP A 1 78 ? 10.266 0.01 -23.469 1 61.97 78 ASP A N 1
ATOM 618 C CA . ASP A 1 78 ? 10.891 0.727 -24.578 1 61.97 78 ASP A CA 1
ATOM 619 C C . ASP A 1 78 ? 11.211 2.168 -24.188 1 61.97 78 ASP A C 1
ATOM 621 O O . ASP A 1 78 ? 12.312 2.654 -24.438 1 61.97 78 ASP A O 1
ATOM 625 N N . GLU A 1 79 ? 10.164 2.867 -23.828 1 55.75 79 GLU A N 1
ATOM 626 C CA . GLU A 1 79 ? 10.305 4.32 -23.766 1 55.75 79 GLU A CA 1
ATOM 627 C C . GLU A 1 79 ? 10.844 4.777 -22.422 1 55.75 79 GLU A C 1
ATOM 629 O O . GLU A 1 79 ? 11.266 5.926 -22.266 1 55.75 79 GLU A O 1
ATOM 634 N N . GLU A 1 80 ? 10.75 3.875 -21.531 1 60.16 80 GLU A N 1
ATOM 635 C CA . GLU A 1 80 ? 11.102 4.391 -20.203 1 60.16 80 GLU A CA 1
ATOM 636 C C . GLU A 1 80 ? 12.172 3.529 -19.547 1 60.16 80 GLU A C 1
ATOM 638 O O . GLU A 1 80 ? 12 2.32 -19.391 1 60.16 80 GLU A O 1
ATOM 643 N N . ASP A 1 81 ? 13.344 3.947 -19.391 1 55.47 81 ASP A N 1
ATOM 644 C CA . ASP A 1 81 ? 14.531 3.252 -18.906 1 55.47 81 ASP A CA 1
ATOM 645 C C . ASP A 1 81 ? 14.344 2.742 -17.484 1 55.47 81 ASP A C 1
ATOM 647 O O . ASP A 1 81 ? 15.148 1.961 -16.984 1 55.47 81 ASP A O 1
ATOM 651 N N . ILE A 1 82 ? 13.148 3.074 -16.938 1 65.5 82 ILE A N 1
ATOM 652 C CA . ILE A 1 82 ? 13.094 2.752 -15.508 1 65.5 82 ILE A CA 1
ATOM 653 C C . ILE A 1 82 ? 12.102 1.618 -15.273 1 65.5 82 ILE A C 1
ATOM 655 O O . ILE A 1 82 ? 12.172 0.93 -14.25 1 65.5 82 ILE A O 1
ATOM 659 N N . VAL A 1 83 ? 11.375 1.283 -16.281 1 78.38 83 VAL A N 1
ATOM 660 C CA . VAL A 1 83 ? 10.344 0.266 -16.094 1 78.38 83 VAL A CA 1
ATOM 661 C C . VAL A 1 83 ? 10.836 -1.072 -16.641 1 78.38 83 VAL A C 1
ATOM 663 O O . VAL A 1 83 ? 11.266 -1.16 -17.797 1 78.38 83 VAL A O 1
ATOM 666 N N . CYS A 1 84 ? 10.812 -2.078 -15.781 1 88.38 84 CYS A N 1
ATOM 667 C CA . CYS A 1 84 ? 11.078 -3.455 -16.172 1 88.38 84 CYS A CA 1
ATOM 668 C C . CYS A 1 84 ? 9.883 -4.352 -15.875 1 88.38 84 CYS A C 1
ATOM 670 O O . CYS A 1 84 ? 9.633 -4.691 -14.711 1 88.38 84 CYS A O 1
ATOM 672 N N . HIS A 1 85 ? 9.195 -4.719 -16.938 1 93.94 85 HIS A N 1
ATOM 673 C CA . HIS A 1 85 ? 8.039 -5.586 -16.75 1 93.94 85 HIS A CA 1
ATOM 674 C C . HIS A 1 85 ? 8.469 -7.016 -16.438 1 93.94 85 HIS A C 1
ATOM 676 O O . HIS A 1 85 ? 9.367 -7.559 -17.078 1 93.94 85 HIS A O 1
ATOM 682 N N . HIS A 1 86 ? 7.898 -7.594 -15.43 1 97.06 86 HIS A N 1
ATOM 683 C CA . HIS A 1 86 ? 8.055 -9.008 -15.109 1 97.06 86 HIS A CA 1
ATOM 684 C C . HIS A 1 86 ? 6.73 -9.75 -15.211 1 97.06 86 HIS A C 1
ATOM 686 O O . HIS A 1 86 ? 5.715 -9.297 -14.688 1 97.06 86 HIS A O 1
ATOM 692 N N . ILE A 1 87 ? 6.781 -10.875 -15.969 1 98.12 87 ILE A N 1
ATOM 693 C CA . ILE A 1 87 ? 5.594 -11.695 -16.203 1 98.12 87 ILE A CA 1
ATOM 694 C C . ILE A 1 87 ? 5.879 -13.141 -15.789 1 98.12 87 ILE A C 1
ATOM 696 O O . ILE A 1 87 ? 6.848 -13.742 -16.25 1 98.12 87 ILE A O 1
ATOM 700 N N . VAL A 1 88 ? 5.008 -13.664 -14.914 1 98.62 88 VAL A N 1
ATOM 701 C CA . VAL A 1 88 ? 5.094 -15.055 -14.492 1 98.62 88 VAL A CA 1
ATOM 702 C C . VAL A 1 88 ? 4.102 -15.898 -15.297 1 98.62 88 VAL A C 1
ATOM 704 O O . VAL A 1 88 ? 2.949 -15.5 -15.477 1 98.62 88 VAL A O 1
ATOM 707 N N . GLY A 1 89 ? 4.555 -17.016 -15.852 1 97.12 89 GLY A N 1
ATOM 708 C CA . GLY A 1 89 ? 3.709 -18 -16.516 1 97.12 89 GLY A CA 1
ATOM 709 C C . GLY A 1 89 ? 3.682 -19.344 -15.805 1 97.12 89 GLY A C 1
ATOM 710 O O . GLY A 1 89 ? 4.727 -19.953 -15.602 1 97.12 89 GLY A O 1
ATOM 711 N N . ILE A 1 90 ? 2.494 -19.75 -15.414 1 96.56 90 ILE A N 1
ATOM 712 C CA . ILE A 1 90 ? 2.291 -21.062 -14.844 1 96.56 90 ILE A CA 1
ATOM 713 C C . ILE A 1 90 ? 1.695 -22 -15.891 1 96.56 90 ILE A C 1
ATOM 715 O O . ILE A 1 90 ? 0.625 -21.719 -16.438 1 96.56 90 ILE A O 1
ATOM 719 N N . GLY A 1 91 ? 2.299 -23.109 -16.125 1 91.06 91 GLY A N 1
ATOM 720 C CA . GLY A 1 91 ? 1.798 -24.062 -17.109 1 91.06 91 GLY A CA 1
ATOM 721 C C . GLY A 1 91 ? 0.481 -24.703 -16.703 1 91.06 91 GLY A C 1
ATOM 722 O O . GLY A 1 91 ? 0.315 -25.125 -15.547 1 91.06 91 GLY A O 1
ATOM 723 N N . THR A 1 92 ? -0.439 -24.719 -17.656 1 83 92 THR A N 1
ATOM 724 C CA . THR A 1 92 ? -1.777 -25.172 -17.297 1 83 92 THR A CA 1
ATOM 725 C C . THR A 1 92 ? -2.041 -26.578 -17.844 1 83 92 THR A C 1
ATOM 727 O O . THR A 1 92 ? -3.062 -27.188 -17.531 1 83 92 THR A O 1
ATOM 730 N N . SER A 1 93 ? -1.21 -26.969 -18.719 1 73.38 93 SER A N 1
ATOM 731 C CA . SER A 1 93 ? -1.456 -28.266 -19.328 1 73.38 93 SER A CA 1
ATOM 732 C C . SER A 1 93 ? -0.276 -29.203 -19.125 1 73.38 93 SER A C 1
ATOM 734 O O . SER A 1 93 ? 0.827 -28.766 -18.797 1 73.38 93 SER A O 1
ATOM 736 N N . GLU A 1 94 ? -0.652 -30.391 -19.031 1 63.66 94 GLU A N 1
ATOM 737 C CA . GLU A 1 94 ? 0.404 -31.406 -19.016 1 63.66 94 GLU A CA 1
ATOM 738 C C . GLU A 1 94 ? 1.299 -31.297 -20.25 1 63.66 94 GLU A C 1
ATOM 740 O O . GLU A 1 94 ? 2.475 -31.656 -20.203 1 63.66 94 GLU A O 1
ATOM 745 N N . ASP A 1 95 ? 0.656 -30.766 -21.172 1 60.97 95 ASP A N 1
ATOM 746 C CA . ASP A 1 95 ? 1.399 -30.703 -22.422 1 60.97 95 ASP A CA 1
ATOM 747 C C . ASP A 1 95 ? 1.909 -29.297 -22.703 1 60.97 95 ASP A C 1
ATOM 749 O O . ASP A 1 95 ? 1.81 -28.812 -23.828 1 60.97 95 ASP A O 1
ATOM 753 N N . VAL A 1 96 ? 2.438 -28.781 -21.656 1 64.31 96 VAL A N 1
ATOM 754 C CA . VAL A 1 96 ? 3.02 -27.484 -21.938 1 64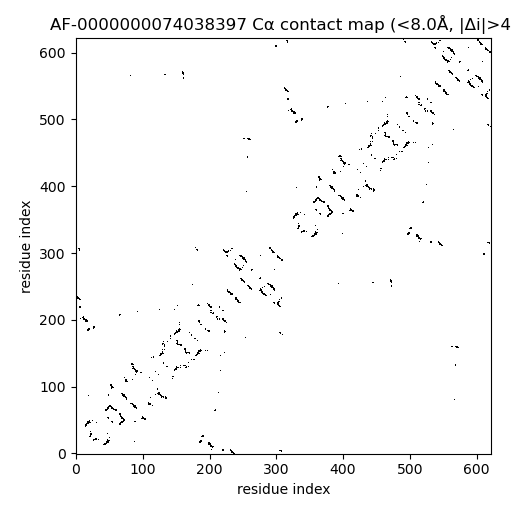.31 96 VAL A CA 1
ATOM 755 C C . VAL A 1 96 ? 4.176 -27.625 -22.922 1 64.31 96 VAL A C 1
ATOM 757 O O . VAL A 1 96 ? 4.918 -28.609 -22.875 1 64.31 96 VAL A O 1
ATOM 760 N N . SER A 1 97 ? 4.109 -26.812 -23.859 1 70.19 97 SER A N 1
ATOM 761 C CA . SER A 1 97 ? 5.086 -26.922 -24.938 1 70.19 97 SER A CA 1
ATOM 762 C C . SER A 1 97 ? 6.473 -26.484 -24.484 1 70.19 97 SER A C 1
ATOM 764 O O . SER A 1 97 ? 7.438 -26.547 -25.234 1 70.19 97 SER A O 1
ATOM 766 N N . PHE A 1 98 ? 6.484 -26.094 -23.141 1 79.19 98 PHE A N 1
ATOM 767 C CA . PHE A 1 98 ? 7.812 -25.781 -22.625 1 79.19 98 PHE A CA 1
ATOM 768 C C . PHE A 1 98 ? 8.5 -27.047 -22.125 1 79.19 98 PHE A C 1
ATOM 770 O O . PHE A 1 98 ? 7.883 -27.859 -21.438 1 79.19 98 PHE A O 1
ATOM 777 N N . LYS A 1 99 ? 9.688 -27.203 -22.562 1 85.06 99 LYS A N 1
ATOM 778 C CA . LYS A 1 99 ? 10.477 -28.297 -22 1 85.06 99 LYS A CA 1
ATOM 779 C C . LYS A 1 99 ? 11.156 -27.859 -20.703 1 85.06 99 LYS A C 1
ATOM 781 O O . LYS A 1 99 ? 11.562 -26.703 -20.562 1 85.06 99 LYS A O 1
ATOM 786 N N . HIS A 1 100 ? 11.195 -28.812 -19.812 1 91.44 100 HIS A N 1
ATOM 787 C CA . HIS A 1 100 ? 11.93 -28.562 -18.578 1 91.44 100 HIS A CA 1
ATOM 788 C C . HIS A 1 100 ? 13.32 -28.016 -18.859 1 91.44 100 HIS A C 1
ATOM 790 O O . HIS A 1 100 ? 14.047 -28.562 -19.703 1 91.44 100 HIS A O 1
ATOM 796 N N . ARG A 1 101 ? 13.664 -26.891 -18.281 1 92.88 101 ARG A N 1
ATOM 797 C CA . ARG A 1 101 ? 14.953 -26.219 -18.359 1 92.88 101 ARG A CA 1
ATOM 798 C C . ARG A 1 101 ? 15.109 -25.516 -19.703 1 92.88 101 ARG A C 1
ATOM 800 O O . ARG A 1 101 ? 16.203 -25.062 -20.047 1 92.88 101 ARG A O 1
ATOM 807 N N . GLU A 1 102 ? 14.039 -25.469 -20.422 1 91.75 102 GLU A N 1
ATOM 808 C CA . GLU A 1 102 ? 14.086 -24.656 -21.625 1 91.75 102 GLU A CA 1
ATOM 809 C C . GLU A 1 102 ? 14.312 -23.188 -21.297 1 91.75 102 GLU A C 1
ATOM 811 O O . GLU A 1 102 ? 13.609 -22.625 -20.438 1 91.75 102 GLU A O 1
ATOM 816 N N . ARG A 1 103 ? 15.273 -22.609 -21.906 1 94.56 103 ARG A N 1
ATOM 817 C CA . ARG A 1 103 ? 15.555 -21.188 -21.75 1 94.56 103 ARG A CA 1
ATOM 818 C C . ARG A 1 103 ? 14.852 -20.375 -22.828 1 94.56 103 ARG A C 1
ATOM 820 O O . ARG A 1 103 ? 14.828 -20.766 -24 1 94.56 103 ARG A O 1
ATOM 827 N N . ILE A 1 104 ? 14.266 -19.281 -22.453 1 92.25 104 ILE A N 1
ATOM 828 C CA . ILE A 1 104 ? 13.609 -18.375 -23.375 1 92.25 104 ILE A CA 1
ATOM 829 C C . ILE A 1 104 ? 14.391 -17.062 -23.453 1 92.25 104 ILE A C 1
ATOM 831 O O . ILE A 1 104 ? 14.492 -16.344 -22.453 1 92.25 104 ILE A O 1
ATOM 835 N N . ASP A 1 105 ? 14.914 -16.812 -24.594 1 90.12 105 ASP A N 1
ATOM 836 C CA . ASP A 1 105 ? 15.617 -15.562 -24.844 1 90.12 105 ASP A CA 1
ATOM 837 C C . ASP A 1 105 ? 14.883 -14.719 -25.875 1 90.12 105 ASP A C 1
ATOM 839 O O . ASP A 1 105 ? 14.156 -15.258 -26.719 1 90.12 105 ASP A O 1
ATOM 843 N N . TYR A 1 106 ? 14.867 -13.57 -25.766 1 87.81 106 TYR A N 1
ATOM 844 C CA . TYR A 1 106 ? 14.273 -12.641 -26.734 1 87.81 106 TYR A CA 1
ATOM 845 C C . TYR A 1 106 ? 15.141 -11.406 -26.906 1 87.81 106 TYR A C 1
ATOM 847 O O . TYR A 1 106 ? 15.953 -11.078 -26.047 1 87.81 106 TYR A O 1
ATOM 855 N N . PRO A 1 107 ? 15.055 -10.766 -28.188 1 87.19 107 PRO A N 1
ATOM 856 C CA . PRO A 1 107 ? 15.898 -9.617 -28.531 1 87.19 107 PRO A CA 1
ATOM 857 C C . PRO A 1 107 ? 15.68 -8.43 -27.594 1 87.19 107 PRO A C 1
ATOM 859 O O . PRO A 1 107 ? 14.656 -8.359 -26.906 1 87.19 107 PRO A O 1
ATOM 862 N N . GLU A 1 108 ? 16.672 -7.613 -27.766 1 80.12 108 GLU A N 1
ATOM 863 C CA . GLU A 1 108 ? 16.547 -6.344 -27.062 1 80.12 108 GLU A CA 1
ATOM 864 C C . GLU A 1 108 ? 15.328 -5.562 -27.547 1 80.12 108 GLU A C 1
ATOM 866 O O . GLU A 1 108 ? 14.953 -5.637 -28.719 1 80.12 108 GLU A O 1
ATOM 871 N N . HIS A 1 109 ? 14.547 -4.984 -26.812 1 83.25 109 HIS A N 1
ATOM 872 C CA . HIS A 1 109 ? 13.414 -4.105 -27.094 1 83.25 109 HIS A CA 1
ATOM 873 C C . HIS A 1 109 ? 12.133 -4.902 -27.297 1 83.25 109 HIS A C 1
ATOM 875 O O . HIS A 1 109 ? 11.172 -4.391 -27.875 1 83.25 109 HIS A O 1
ATOM 881 N N . THR A 1 110 ? 12.281 -6.176 -27 1 91.19 110 THR A N 1
ATOM 882 C CA . THR A 1 110 ? 11.047 -6.941 -26.969 1 91.19 110 THR A CA 1
ATOM 883 C C . THR A 1 110 ? 10 -6.254 -26.094 1 91.19 110 THR A C 1
ATOM 885 O O . THR A 1 110 ? 10.328 -5.746 -25.016 1 91.19 110 THR A O 1
ATOM 888 N N . ARG A 1 111 ? 8.812 -6.215 -26.75 1 92.75 111 ARG A N 1
ATOM 889 C CA . ARG A 1 111 ? 7.719 -5.594 -26 1 92.75 111 ARG A CA 1
ATOM 890 C C . ARG A 1 111 ? 7.117 -6.57 -25 1 92.75 111 ARG A C 1
ATOM 892 O O . ARG A 1 111 ? 7.125 -7.781 -25.219 1 92.75 111 ARG A O 1
ATOM 899 N N . VAL A 1 112 ? 6.535 -6.074 -23.844 1 95 112 VAL A N 1
ATOM 900 C CA . VAL A 1 112 ? 5.902 -6.891 -22.812 1 95 112 VAL A CA 1
ATOM 901 C C . VAL A 1 112 ? 4.762 -7.703 -23.422 1 95 112 VAL A C 1
ATOM 903 O O . VAL A 1 112 ? 4.562 -8.867 -23.078 1 95 112 VAL A O 1
ATOM 906 N N . GLN A 1 113 ? 4.004 -7.164 -24.391 1 96.25 113 GLN A N 1
ATOM 907 C CA . GLN A 1 113 ? 2.908 -7.895 -25.016 1 96.25 113 GLN A CA 1
ATOM 908 C C . GLN A 1 113 ? 3.424 -9.125 -25.766 1 96.25 113 GLN A C 1
ATOM 910 O O . GLN A 1 113 ? 2.75 -10.156 -25.828 1 96.25 113 GLN A O 1
ATOM 915 N N . ASP A 1 114 ? 4.625 -9 -26.312 1 95.56 114 ASP A N 1
ATOM 916 C CA . ASP A 1 114 ? 5.199 -10.125 -27.047 1 95.56 114 ASP A CA 1
ATOM 917 C C . ASP A 1 114 ? 5.449 -11.312 -26.125 1 95.56 114 ASP A C 1
ATOM 919 O O . ASP A 1 114 ? 5.199 -12.461 -26.5 1 95.56 114 ASP A O 1
ATOM 923 N N . ILE A 1 115 ? 5.93 -11.078 -24.953 1 95.06 115 ILE A N 1
ATOM 924 C CA . ILE A 1 115 ? 6.219 -12.195 -24.047 1 95.06 115 ILE A CA 1
ATOM 925 C C . ILE A 1 115 ? 4.918 -12.734 -23.469 1 95.06 115 ILE A C 1
ATOM 927 O O . ILE A 1 115 ? 4.801 -13.938 -23.203 1 95.06 115 ILE A O 1
ATOM 931 N N . VAL A 1 116 ? 3.953 -11.898 -23.281 1 96.94 116 VAL A N 1
ATOM 932 C CA . VAL A 1 116 ? 2.641 -12.367 -22.844 1 96.94 116 VAL A CA 1
ATOM 933 C C . VAL A 1 116 ? 2.021 -13.242 -23.938 1 96.94 116 VAL A C 1
ATOM 935 O O . VAL A 1 116 ? 1.476 -14.312 -23.656 1 96.94 116 VAL A O 1
ATOM 938 N N . ASP A 1 117 ? 2.141 -12.789 -25.203 1 96.44 117 ASP A N 1
ATOM 939 C CA . ASP A 1 117 ? 1.623 -13.57 -26.312 1 96.44 117 ASP A CA 1
ATOM 940 C C . ASP A 1 117 ? 2.293 -14.938 -26.375 1 96.44 117 ASP A C 1
ATOM 942 O O . ASP A 1 117 ? 1.638 -15.945 -26.672 1 96.44 117 ASP A O 1
ATOM 946 N N . LEU A 1 118 ? 3.547 -14.922 -26.156 1 93.44 118 LEU A N 1
ATOM 947 C CA . LEU A 1 118 ? 4.266 -16.188 -26.109 1 93.44 118 LEU A CA 1
ATOM 948 C C . LEU A 1 118 ? 3.674 -17.109 -25.047 1 93.44 118 LEU A C 1
ATOM 950 O O . LEU A 1 118 ? 3.449 -18.297 -25.312 1 93.44 118 LEU A O 1
ATOM 954 N N . LEU A 1 119 ? 3.42 -16.625 -23.875 1 94.75 119 LEU A N 1
ATOM 955 C CA . LEU A 1 119 ? 2.875 -17.406 -22.781 1 94.75 119 LEU A CA 1
ATOM 956 C C . LEU A 1 119 ? 1.448 -17.859 -23.094 1 94.75 119 LEU A C 1
ATOM 958 O O . LEU A 1 119 ? 1.032 -18.938 -22.688 1 94.75 119 LEU A O 1
ATOM 962 N N . ILE A 1 120 ? 0.703 -17 -23.812 1 94.38 120 ILE A N 1
ATOM 963 C CA . ILE A 1 120 ? -0.637 -17.375 -24.234 1 94.38 120 ILE A CA 1
ATOM 964 C C . ILE A 1 120 ? -0.556 -18.594 -25.172 1 94.38 120 ILE A C 1
ATOM 966 O O . ILE A 1 120 ? -1.302 -19.562 -25 1 94.38 120 ILE A O 1
ATOM 970 N N . GLN A 1 121 ? 0.338 -18.516 -26.078 1 91.81 121 GLN A N 1
ATOM 971 C CA . GLN A 1 121 ? 0.518 -19.609 -27.031 1 91.81 121 GLN A CA 1
ATOM 972 C C . GLN A 1 121 ? 0.885 -20.891 -26.312 1 91.81 121 GLN A C 1
ATOM 974 O O . GLN A 1 121 ? 0.546 -21.984 -26.766 1 91.81 121 GLN A O 1
ATOM 979 N N . LYS A 1 122 ? 1.466 -20.719 -25.188 1 88.88 122 LYS A N 1
ATOM 980 C CA . LYS A 1 122 ? 1.902 -21.875 -24.422 1 88.88 122 LYS A CA 1
ATOM 981 C C . LYS A 1 122 ? 0.845 -22.281 -23.391 1 88.88 122 LYS A C 1
ATOM 983 O O . LYS A 1 122 ? 1.091 -23.156 -22.547 1 88.88 122 LYS A O 1
ATOM 988 N N . ASN A 1 123 ? -0.282 -21.672 -23.391 1 90.88 123 ASN A N 1
ATOM 989 C CA . ASN A 1 123 ? -1.414 -21.969 -22.516 1 90.88 123 ASN A CA 1
ATOM 990 C C . ASN A 1 123 ? -1.045 -21.812 -21.047 1 90.88 123 ASN A C 1
ATOM 992 O O . ASN A 1 123 ? -1.315 -22.703 -20.234 1 90.88 123 ASN A O 1
ATOM 996 N N . ALA A 1 124 ? -0.39 -20.766 -20.766 1 94.5 124 ALA A N 1
ATOM 997 C CA . ALA A 1 124 ? 0.025 -20.484 -19.391 1 94.5 124 ALA A CA 1
ATOM 998 C C . ALA A 1 124 ? -1.015 -19.641 -18.656 1 94.5 124 ALA A C 1
ATOM 1000 O O . ALA A 1 124 ? -1.803 -18.938 -19.297 1 94.5 124 ALA A O 1
ATOM 1001 N N . PHE A 1 125 ? -1.192 -19.922 -17.328 1 96.69 125 PHE A N 1
ATOM 1002 C CA . PHE A 1 125 ? -1.805 -18.938 -16.438 1 96.69 125 PHE A CA 1
ATOM 1003 C C . PHE A 1 125 ? -0.854 -17.766 -16.188 1 96.69 125 PHE A C 1
ATOM 1005 O O . PHE A 1 125 ? 0.22 -17.953 -15.617 1 96.69 125 PHE A O 1
ATOM 1012 N N . ILE A 1 126 ? -1.209 -16.562 -16.641 1 98.06 126 ILE A N 1
ATOM 1013 C CA . ILE A 1 126 ? -0.262 -15.453 -16.766 1 98.06 126 ILE A CA 1
ATOM 1014 C C . ILE A 1 126 ? -0.487 -14.445 -15.648 1 98.06 126 ILE A C 1
ATOM 1016 O O . ILE A 1 126 ? -1.6 -13.945 -15.469 1 98.06 126 ILE A O 1
ATOM 1020 N N . ILE A 1 127 ? 0.602 -14.172 -14.883 1 98.75 127 ILE A N 1
ATOM 1021 C CA . ILE A 1 127 ? 0.573 -13.281 -13.727 1 98.75 127 ILE A CA 1
ATOM 1022 C C . ILE A 1 127 ? 1.495 -12.094 -13.977 1 98.75 127 ILE A C 1
ATOM 1024 O O . ILE A 1 127 ? 2.674 -12.266 -14.297 1 98.75 127 ILE A O 1
ATOM 1028 N N . TYR A 1 128 ? 0.993 -10.82 -13.93 1 98.56 128 TYR A N 1
ATOM 1029 C CA . TYR A 1 128 ? 1.862 -9.656 -13.883 1 98.56 128 TYR A CA 1
ATOM 1030 C C . TYR A 1 128 ? 2.535 -9.531 -12.523 1 98.56 128 TYR A C 1
ATOM 1032 O O . TYR A 1 128 ? 1.866 -9.312 -11.508 1 98.56 128 TYR A O 1
ATOM 1040 N N . ALA A 1 129 ? 3.826 -9.617 -12.539 1 98.56 129 ALA A N 1
ATOM 1041 C CA . ALA A 1 129 ? 4.566 -9.727 -11.281 1 98.56 129 ALA A CA 1
ATOM 1042 C C . ALA A 1 129 ? 4.945 -8.344 -10.758 1 98.56 129 ALA A C 1
ATOM 1044 O O . ALA A 1 129 ? 5.285 -7.445 -11.531 1 98.56 129 ALA A O 1
ATOM 1045 N N . HIS A 1 130 ? 4.895 -8.117 -9.508 1 97.38 130 HIS A N 1
ATOM 1046 C CA . HIS A 1 130 ? 5.371 -7.035 -8.656 1 97.38 130 HIS A CA 1
ATOM 1047 C C . HIS A 1 130 ? 5.414 -5.711 -9.414 1 97.38 130 HIS A C 1
ATOM 1049 O O . HIS A 1 130 ? 6.492 -5.164 -9.656 1 97.38 130 HIS A O 1
ATOM 1055 N N . PRO A 1 131 ? 4.262 -5.133 -9.625 1 96.44 131 PRO A N 1
ATOM 1056 C CA . PRO A 1 131 ? 4.188 -3.92 -10.445 1 96.44 131 PRO A CA 1
ATOM 1057 C C . PRO A 1 131 ? 4.91 -2.734 -9.805 1 96.44 131 PRO A C 1
ATOM 1059 O O . PRO A 1 131 ? 5.539 -1.938 -10.508 1 96.44 131 PRO A O 1
ATOM 1062 N N . ALA A 1 132 ? 4.859 -2.592 -8.5 1 93.75 132 ALA A N 1
ATOM 1063 C CA . ALA A 1 132 ? 5.496 -1.452 -7.844 1 93.75 132 ALA A CA 1
ATOM 1064 C C . ALA A 1 132 ? 7.016 -1.533 -7.953 1 93.75 132 ALA A C 1
ATOM 1066 O O . ALA A 1 132 ? 7.672 -0.545 -8.289 1 93.75 132 ALA A O 1
ATOM 1067 N N . TRP A 1 133 ? 7.551 -2.689 -7.68 1 94.06 133 TRP A N 1
ATOM 1068 C CA . TRP A 1 133 ? 8.992 -2.879 -7.793 1 94.06 133 TRP A CA 1
ATOM 1069 C C . TRP A 1 133 ? 9.461 -2.635 -9.219 1 94.06 133 TRP A C 1
ATOM 1071 O O . TRP A 1 133 ? 10.539 -2.064 -9.438 1 94.06 133 TRP A O 1
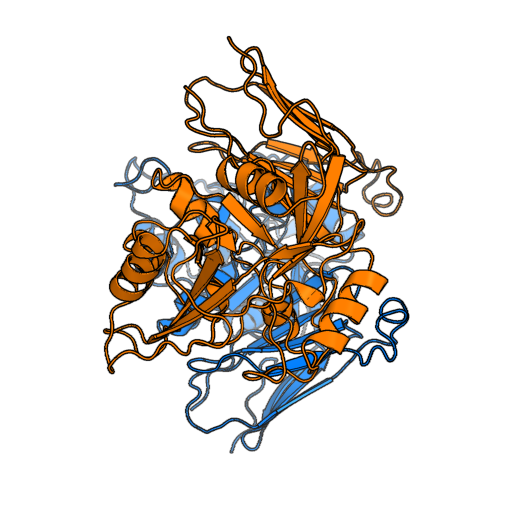ATOM 1081 N N . SER A 1 134 ? 8.625 -3.025 -10.18 1 92.62 134 SER A N 1
ATOM 1082 C CA . SER A 1 134 ? 8.922 -2.895 -11.602 1 92.62 134 SER A CA 1
ATOM 1083 C C . SER A 1 134 ? 8.766 -1.451 -12.07 1 92.62 134 SER A C 1
ATOM 1085 O O . SER A 1 134 ? 9.039 -1.133 -13.227 1 92.62 134 SER A O 1
ATOM 1087 N N . ARG A 1 135 ? 8.25 -0.612 -11.203 1 89.94 135 ARG A N 1
ATOM 1088 C CA . ARG A 1 135 ? 7.941 0.776 -11.531 1 89.94 135 ARG A CA 1
ATOM 1089 C C . ARG A 1 135 ? 6.977 0.858 -12.711 1 89.94 135 ARG A C 1
ATOM 1091 O O . ARG A 1 135 ? 7.082 1.761 -13.547 1 89.94 135 ARG A O 1
ATOM 1098 N N . ALA A 1 136 ? 6.152 -0.154 -12.836 1 90.56 136 ALA A N 1
ATOM 1099 C CA . ALA A 1 136 ? 5.164 -0.179 -13.914 1 90.56 136 ALA A CA 1
ATOM 1100 C C . ALA A 1 136 ? 3.984 0.733 -13.594 1 90.56 136 ALA A C 1
ATOM 1102 O O . ALA A 1 136 ? 3.322 0.568 -12.562 1 90.56 136 ALA A O 1
ATOM 1103 N N . THR A 1 137 ? 3.707 1.69 -14.461 1 89.62 137 THR A N 1
ATOM 1104 C CA . THR A 1 137 ? 2.547 2.553 -14.258 1 89.62 137 THR A CA 1
ATOM 1105 C C . THR A 1 137 ? 1.256 1.8 -14.562 1 89.62 137 THR A C 1
ATOM 1107 O O . THR A 1 137 ? 1.266 0.813 -15.305 1 89.62 137 THR A O 1
ATOM 1110 N N . CYS A 1 138 ? 0.168 2.279 -13.992 1 90.69 138 CYS A N 1
ATOM 1111 C CA . CYS A 1 138 ? -1.129 1.677 -14.281 1 90.69 138 CYS A CA 1
ATOM 1112 C C . CYS A 1 138 ? -1.451 1.751 -15.766 1 90.69 138 CYS A C 1
ATOM 1114 O O . CYS A 1 138 ? -1.995 0.803 -16.344 1 90.69 138 CYS A O 1
ATOM 1116 N N . GLU A 1 139 ? -1.071 2.812 -16.375 1 88.88 139 GLU A N 1
ATOM 1117 C CA . GLU A 1 139 ? -1.302 2.986 -17.797 1 88.88 139 GLU A CA 1
ATOM 1118 C C . GLU A 1 139 ? -0.556 1.929 -18.609 1 88.88 139 GLU A C 1
ATOM 1120 O O . GLU A 1 139 ? -1.099 1.38 -19.578 1 88.88 139 GLU A O 1
ATOM 1125 N N . SER A 1 140 ? 0.637 1.651 -18.188 1 89.56 140 SER A N 1
ATOM 1126 C CA . SER A 1 140 ? 1.433 0.664 -18.906 1 89.56 140 SER A CA 1
ATOM 1127 C C . SER A 1 140 ? 0.859 -0.74 -18.75 1 89.56 140 SER A C 1
ATOM 1129 O O . SER A 1 140 ? 0.842 -1.528 -19.688 1 89.56 140 SER A O 1
ATOM 1131 N N . ILE A 1 141 ? 0.386 -1.07 -17.594 1 93.69 141 ILE A N 1
ATOM 1132 C CA . ILE A 1 141 ? -0.144 -2.398 -17.297 1 93.69 141 ILE A CA 1
ATOM 1133 C C . ILE A 1 141 ? -1.467 -2.594 -18.047 1 93.69 141 ILE A C 1
ATOM 1135 O O . ILE A 1 141 ? -1.744 -3.682 -18.547 1 93.69 141 ILE A O 1
ATOM 1139 N N . LYS A 1 142 ? -2.266 -1.51 -18.125 1 92.81 142 LYS A N 1
ATOM 1140 C CA . LYS A 1 142 ? -3.572 -1.572 -18.781 1 92.81 142 LYS A CA 1
ATOM 1141 C C . LYS A 1 142 ? -3.436 -1.897 -20.266 1 92.81 142 LYS A C 1
ATOM 1143 O O . LYS A 1 142 ? -4.371 -2.406 -20.875 1 92.81 142 LYS A O 1
ATOM 1148 N N . LYS A 1 143 ? -2.299 -1.636 -20.797 1 91.88 143 LYS A N 1
ATOM 1149 C CA . LYS A 1 143 ? -2.061 -1.896 -22.219 1 91.88 143 LYS A CA 1
ATOM 1150 C C . LYS A 1 143 ? -1.74 -3.367 -22.453 1 91.88 143 LYS A C 1
ATOM 1152 O O . LYS A 1 143 ? -1.79 -3.84 -23.594 1 91.88 143 LYS A O 1
ATOM 1157 N N . VAL A 1 144 ? -1.356 -4.043 -21.422 1 94.94 144 VAL A N 1
ATOM 1158 C CA . VAL A 1 144 ? -0.989 -5.449 -21.547 1 94.94 144 VAL A CA 1
ATOM 1159 C C . VAL A 1 144 ? -2.248 -6.312 -21.562 1 94.94 144 VAL A C 1
ATOM 1161 O O . VAL A 1 144 ? -2.998 -6.34 -20.578 1 94.94 144 VAL A O 1
ATOM 1164 N N . LYS A 1 145 ? -2.475 -7.031 -22.641 1 96.56 145 LYS A N 1
ATOM 1165 C CA . LYS A 1 145 ? -3.646 -7.891 -22.766 1 96.56 145 LYS A CA 1
ATOM 1166 C C . LYS A 1 145 ? -3.299 -9.344 -22.453 1 96.56 145 LYS A C 1
ATOM 1168 O O . LYS A 1 145 ? -2.176 -9.789 -22.703 1 96.56 145 LYS A O 1
ATOM 1173 N N . GLY A 1 146 ? -4.234 -10.023 -21.906 1 97.19 146 GLY A N 1
ATOM 1174 C CA . GLY A 1 146 ? -4.094 -11.461 -21.781 1 97.19 146 GLY A CA 1
ATOM 1175 C C . GLY A 1 146 ? -3.596 -11.891 -20.406 1 97.19 146 GLY A C 1
ATOM 1176 O O . GLY A 1 146 ? -3.436 -13.086 -20.156 1 97.19 146 GLY A O 1
ATOM 1177 N N . ILE A 1 147 ? -3.346 -10.969 -19.484 1 97.69 147 ILE A N 1
ATOM 1178 C CA . ILE A 1 147 ? -2.939 -11.391 -18.141 1 97.69 147 ILE A CA 1
ATOM 1179 C C . ILE A 1 147 ? -4.152 -11.891 -17.375 1 97.69 147 ILE A C 1
ATOM 1181 O O . ILE A 1 147 ? -5.258 -11.367 -17.531 1 97.69 147 ILE A O 1
ATOM 1185 N N . HIS A 1 148 ? -3.963 -12.922 -16.547 1 98.25 148 HIS A N 1
ATOM 1186 C CA . HIS A 1 148 ? -5.035 -13.531 -15.766 1 98.25 148 HIS A CA 1
ATOM 1187 C C . HIS A 1 148 ? -5.047 -12.992 -14.336 1 98.25 148 HIS A C 1
ATOM 1189 O O . HIS A 1 148 ? -6.094 -12.984 -13.68 1 98.25 148 HIS A O 1
ATOM 1195 N N . ALA A 1 149 ? -3.924 -12.586 -13.844 1 98.75 149 ALA A N 1
ATOM 1196 C CA . ALA A 1 149 ? -3.762 -12.188 -12.445 1 98.75 149 ALA A CA 1
ATOM 1197 C C . ALA A 1 149 ? -2.662 -11.141 -12.305 1 98.75 149 ALA A C 1
ATOM 1199 O O . ALA A 1 149 ? -1.903 -10.891 -13.242 1 98.75 149 ALA A O 1
ATOM 1200 N N . ILE A 1 150 ? -2.615 -10.438 -11.211 1 98.81 150 ILE A N 1
ATOM 1201 C CA . ILE A 1 150 ? -1.576 -9.477 -10.859 1 98.81 150 ILE A CA 1
ATOM 1202 C C . ILE A 1 150 ? -1.191 -9.656 -9.391 1 98.81 150 ILE A C 1
ATOM 1204 O O . ILE A 1 150 ? -2.035 -9.992 -8.562 1 98.81 150 ILE A O 1
ATOM 1208 N N . GLU A 1 151 ? 0.069 -9.508 -9.109 1 98.88 151 GLU A N 1
ATOM 1209 C CA . GLU A 1 151 ? 0.51 -9.609 -7.723 1 98.88 151 GLU A CA 1
ATOM 1210 C C . GLU A 1 151 ? 0.105 -8.383 -6.918 1 98.88 151 GLU A C 1
ATOM 1212 O O . GLU A 1 151 ? 0.621 -7.285 -7.152 1 98.88 151 GLU A O 1
ATOM 1217 N N . VAL A 1 152 ? -0.769 -8.617 -5.961 1 98.69 152 VAL A N 1
ATOM 1218 C CA . VAL A 1 152 ? -1.157 -7.555 -5.039 1 98.69 152 VAL A CA 1
ATOM 1219 C C . VAL A 1 152 ? -0.158 -7.48 -3.885 1 98.69 152 VAL A C 1
ATOM 1221 O O . VAL A 1 152 ? -0.092 -6.473 -3.176 1 98.69 152 VAL A O 1
ATOM 1224 N N . TYR A 1 153 ? 0.505 -8.586 -3.742 1 98.69 153 TYR A N 1
ATOM 1225 C CA . TYR A 1 153 ? 1.556 -8.602 -2.73 1 98.69 153 TYR A CA 1
ATOM 1226 C C . TYR A 1 153 ? 2.711 -9.5 -3.16 1 98.69 153 TYR A C 1
ATOM 1228 O O . TYR A 1 153 ? 2.496 -10.625 -3.617 1 98.69 153 TYR A O 1
ATOM 1236 N N . ASN A 1 154 ? 3.887 -9.039 -3.109 1 98.44 154 ASN A N 1
ATOM 1237 C CA . ASN A 1 154 ? 5.164 -9.719 -3.297 1 98.44 154 ASN A CA 1
ATOM 1238 C C . ASN A 1 154 ? 6.078 -9.547 -2.088 1 98.44 154 ASN A C 1
ATOM 1240 O O . ASN A 1 154 ? 6.582 -8.445 -1.838 1 98.44 154 ASN A O 1
ATOM 1244 N N . HIS A 1 155 ? 6.332 -10.609 -1.401 1 97 155 HIS A N 1
ATOM 1245 C CA . HIS A 1 155 ? 7 -10.531 -0.107 1 97 155 HIS A CA 1
ATOM 1246 C C . HIS A 1 155 ? 8.461 -10.117 -0.264 1 97 155 HIS A C 1
ATOM 1248 O O . HIS A 1 155 ? 8.953 -9.281 0.492 1 97 155 HIS A O 1
ATOM 1254 N N . ASN A 1 156 ? 9.148 -10.703 -1.174 1 96.06 156 ASN A N 1
ATOM 1255 C CA . ASN A 1 156 ? 10.539 -10.336 -1.411 1 96.06 156 ASN A CA 1
ATOM 1256 C C . ASN A 1 156 ? 10.68 -8.844 -1.706 1 96.06 156 ASN A C 1
ATOM 1258 O O . ASN A 1 156 ? 11.531 -8.172 -1.127 1 96.06 156 ASN A O 1
ATOM 1262 N N . CYS A 1 157 ? 9.844 -8.344 -2.58 1 96 157 CYS A N 1
ATOM 1263 C CA . CYS A 1 157 ? 9.906 -6.934 -2.947 1 96 157 CYS A CA 1
ATOM 1264 C C . CYS A 1 157 ? 9.609 -6.043 -1.745 1 96 157 CYS A C 1
ATOM 1266 O O . CYS A 1 157 ? 10.172 -4.949 -1.625 1 96 157 CYS A O 1
ATOM 1268 N N . GLU A 1 158 ? 8.75 -6.52 -0.863 1 94.69 158 GLU A N 1
ATOM 1269 C CA . GLU A 1 158 ? 8.438 -5.754 0.342 1 94.69 158 GLU A CA 1
ATOM 1270 C C . GLU A 1 158 ? 9.641 -5.695 1.281 1 94.69 158 GLU A C 1
ATOM 1272 O O . GLU A 1 158 ? 10 -4.625 1.78 1 94.69 158 GLU A O 1
ATOM 1277 N N . VAL A 1 159 ? 10.297 -6.801 1.474 1 90.88 159 VAL A N 1
ATOM 1278 C CA . VAL A 1 159 ? 11.359 -6.852 2.477 1 90.88 159 VAL A CA 1
ATOM 1279 C C . VAL A 1 159 ? 12.648 -6.273 1.895 1 90.88 159 VAL A C 1
ATOM 1281 O O . VAL A 1 159 ? 13.516 -5.801 2.635 1 90.88 159 VAL A O 1
ATOM 1284 N N . GLU A 1 160 ? 12.75 -6.25 0.59 1 91.44 160 GLU A N 1
ATOM 1285 C CA . GLU A 1 160 ? 14.008 -5.793 -0 1 91.44 160 GLU A CA 1
ATOM 1286 C C . GLU A 1 160 ? 13.938 -4.309 -0.354 1 91.44 160 GLU A C 1
ATOM 1288 O O . GLU A 1 160 ? 14.969 -3.637 -0.42 1 91.44 160 GLU A O 1
ATOM 1293 N N . ALA A 1 161 ? 12.703 -3.824 -0.542 1 92.88 161 ALA A N 1
ATOM 1294 C CA . ALA A 1 161 ? 12.664 -2.471 -1.089 1 92.88 161 ALA A CA 1
ATOM 1295 C C . ALA A 1 161 ? 11.43 -1.72 -0.59 1 92.88 161 ALA A C 1
ATOM 1297 O O . ALA A 1 161 ? 11.25 -0.539 -0.896 1 92.88 161 ALA A O 1
ATOM 1298 N N . GLY A 1 162 ? 10.586 -2.369 0.176 1 92.44 162 GLY A N 1
ATOM 1299 C CA . GLY A 1 162 ? 9.359 -1.717 0.608 1 92.44 162 GLY A CA 1
ATOM 1300 C C . GLY A 1 162 ? 8.383 -1.475 -0.524 1 92.44 162 GLY A C 1
ATOM 1301 O O . GLY A 1 162 ? 7.574 -0.542 -0.468 1 92.44 162 GLY A O 1
ATOM 1302 N N . THR A 1 163 ? 8.43 -2.285 -1.555 1 94.75 163 THR A N 1
ATOM 1303 C CA . THR A 1 163 ? 7.613 -2.086 -2.746 1 94.75 163 THR A CA 1
ATOM 1304 C C . THR A 1 163 ? 6.809 -3.342 -3.064 1 94.75 163 THR A C 1
ATOM 1306 O O . THR A 1 163 ? 6.621 -3.689 -4.23 1 94.75 163 THR A O 1
ATOM 1309 N N . GLY A 1 164 ? 6.367 -4.047 -2.072 1 96.31 164 GLY A N 1
ATOM 1310 C CA . GLY A 1 164 ? 5.75 -5.352 -2.27 1 96.31 164 GLY A CA 1
ATOM 1311 C C . GLY A 1 164 ? 4.266 -5.27 -2.574 1 96.31 164 GLY A C 1
ATOM 1312 O O . GLY A 1 164 ? 3.662 -6.25 -3.01 1 96.31 164 GLY A O 1
ATOM 1313 N N . TYR A 1 165 ? 3.662 -4.133 -2.404 1 96.88 165 TYR A N 1
ATOM 1314 C CA . TYR A 1 165 ? 2.217 -4.031 -2.57 1 96.88 165 TYR A CA 1
ATOM 1315 C C . TYR A 1 165 ? 1.861 -3.553 -3.973 1 96.88 165 TYR A C 1
ATOM 1317 O O . TYR A 1 165 ? 2.52 -2.662 -4.52 1 96.88 165 TYR A O 1
ATOM 1325 N N . GLY A 1 166 ? 0.868 -4.211 -4.598 1 97.31 166 GLY A N 1
ATOM 1326 C CA . GLY A 1 166 ? 0.334 -3.836 -5.898 1 97.31 166 GLY A CA 1
ATOM 1327 C C . GLY A 1 166 ? -1.169 -3.625 -5.887 1 97.31 166 GLY A C 1
ATOM 1328 O O . GLY A 1 166 ? -1.835 -3.824 -6.906 1 97.31 166 GLY A O 1
ATOM 1329 N N . GLU A 1 167 ? -1.753 -3.225 -4.742 1 96.25 167 GLU A N 1
ATOM 1330 C CA . GLU A 1 167 ? -3.197 -3.076 -4.59 1 96.25 167 GLU A CA 1
ATOM 1331 C C . GLU A 1 167 ? -3.742 -1.995 -5.52 1 96.25 167 GLU A C 1
ATOM 1333 O O . GLU A 1 167 ? -4.809 -2.162 -6.113 1 96.25 167 GLU A O 1
ATOM 1338 N N . TRP A 1 168 ? -3.01 -0.911 -5.586 1 95 168 TRP A N 1
ATOM 1339 C CA . TRP A 1 168 ? -3.459 0.178 -6.449 1 95 168 TRP A CA 1
ATOM 1340 C C . TRP A 1 168 ? -3.521 -0.271 -7.906 1 95 168 TRP A C 1
ATOM 1342 O O . TRP A 1 168 ? -4.484 0.029 -8.609 1 95 168 TRP A O 1
ATOM 1352 N N . HIS A 1 169 ? -2.539 -1.003 -8.352 1 96.44 169 HIS A N 1
ATOM 1353 C CA . HIS A 1 169 ? -2.502 -1.514 -9.719 1 96.44 169 HIS A CA 1
ATOM 1354 C C . HIS A 1 169 ? -3.682 -2.441 -9.992 1 96.44 169 HIS A C 1
ATOM 1356 O O . HIS A 1 169 ? -4.344 -2.324 -11.023 1 96.44 169 HIS A O 1
ATOM 1362 N N . TYR A 1 170 ? -3.896 -3.316 -9.031 1 97.44 170 TYR A N 1
ATOM 1363 C CA . TYR A 1 170 ? -5.027 -4.234 -9.125 1 97.44 170 TYR A CA 1
ATOM 1364 C C . TYR A 1 170 ? -6.34 -3.469 -9.234 1 97.44 170 TYR A C 1
ATOM 1366 O O . TYR A 1 170 ? -7.156 -3.744 -10.117 1 97.44 170 TYR A O 1
ATOM 1374 N N . ASP A 1 171 ? -6.512 -2.48 -8.398 1 93.81 171 ASP A N 1
ATOM 1375 C CA . ASP A 1 171 ? -7.723 -1.664 -8.383 1 93.81 171 ASP A CA 1
ATOM 1376 C C . ASP A 1 171 ? -7.922 -0.944 -9.711 1 93.81 171 ASP A C 1
ATOM 1378 O O . ASP A 1 171 ? -9.039 -0.886 -10.227 1 93.81 171 ASP A O 1
ATOM 1382 N N . GLN A 1 172 ? -6.867 -0.406 -10.164 1 93.12 172 GLN A N 1
ATOM 1383 C CA . GLN A 1 172 ? -6.965 0.34 -11.414 1 93.12 172 GLN A CA 1
ATOM 1384 C C . GLN A 1 172 ? -7.352 -0.575 -12.57 1 93.12 172 GLN A C 1
ATOM 1386 O O . GLN A 1 172 ? -8.086 -0.165 -13.469 1 93.12 172 GLN A O 1
ATOM 1391 N N . LEU A 1 173 ? -6.832 -1.779 -12.594 1 95.81 173 LEU A N 1
ATOM 1392 C CA . LEU A 1 173 ? -7.238 -2.73 -13.617 1 95.81 173 LEU A CA 1
ATOM 1393 C C . LEU A 1 173 ? -8.727 -3.037 -13.516 1 95.81 173 LEU A C 1
ATOM 1395 O O . LEU A 1 173 ? -9.453 -2.99 -14.516 1 95.81 173 LEU A O 1
ATOM 1399 N N . LEU A 1 174 ? -9.211 -3.301 -12.305 1 94.94 174 LEU A N 1
ATOM 1400 C CA . LEU A 1 174 ? -10.625 -3.598 -12.102 1 94.94 174 LEU A CA 1
ATOM 1401 C C . LEU A 1 174 ? -11.492 -2.422 -12.539 1 94.94 174 LEU A C 1
ATOM 1403 O O . LEU A 1 174 ? -12.523 -2.613 -13.195 1 94.94 174 LEU A O 1
ATOM 1407 N N . GLU A 1 175 ? -11.078 -1.272 -12.18 1 90 175 GLU A N 1
ATOM 1408 C CA . GLU A 1 175 ? -11.828 -0.073 -12.539 1 90 175 GLU A CA 1
ATOM 1409 C C . GLU A 1 175 ? -11.906 0.09 -14.055 1 90 175 GLU A C 1
ATOM 1411 O O . GLU A 1 175 ? -12.859 0.675 -14.57 1 90 175 GLU A O 1
ATOM 1416 N N . SER A 1 176 ? -10.953 -0.421 -14.742 1 90.62 176 SER A N 1
ATOM 1417 C CA . SER A 1 176 ? -10.922 -0.341 -16.203 1 90.62 176 SER A CA 1
ATOM 1418 C C . SER A 1 176 ? -11.594 -1.555 -16.828 1 90.62 176 SER A C 1
ATOM 1420 O O . SER A 1 176 ? -11.375 -1.848 -18.016 1 90.62 176 SER A O 1
ATOM 1422 N N . ASN A 1 177 ? -12.273 -2.311 -16.062 1 91.38 177 ASN A N 1
ATOM 1423 C CA . ASN A 1 177 ? -13.047 -3.471 -16.484 1 91.38 177 ASN A CA 1
ATOM 1424 C C . ASN A 1 177 ? -12.148 -4.617 -16.938 1 91.38 177 ASN A C 1
ATOM 1426 O O . ASN A 1 177 ? -12.516 -5.395 -17.812 1 91.38 177 ASN A O 1
ATOM 1430 N N . ARG A 1 178 ? -10.93 -4.605 -16.484 1 94.75 178 ARG A N 1
ATOM 1431 C CA . ARG A 1 178 ? -10.031 -5.75 -16.609 1 94.75 178 ARG A CA 1
ATOM 1432 C C . ARG A 1 178 ? -10.102 -6.645 -15.383 1 94.75 178 ARG A C 1
ATOM 1434 O O . ARG A 1 178 ? -9.359 -6.441 -14.422 1 94.75 178 ARG A O 1
ATOM 1441 N N . MET A 1 179 ? -10.867 -7.707 -15.562 1 94.75 179 MET A N 1
ATOM 1442 C CA . MET A 1 179 ? -11.125 -8.562 -14.414 1 94.75 179 MET A CA 1
ATOM 1443 C C . MET A 1 179 ? -10 -9.586 -14.234 1 94.75 179 MET A C 1
ATOM 1445 O O . MET A 1 179 ? -10 -10.633 -14.891 1 94.75 179 MET A O 1
ATOM 1449 N N . VAL A 1 180 ? -9.023 -9.242 -13.469 1 97.88 180 VAL A N 1
ATOM 1450 C CA . VAL A 1 180 ? -7.895 -10.109 -13.156 1 97.88 180 VAL A CA 1
ATOM 1451 C C . VAL A 1 180 ? -7.973 -10.555 -11.695 1 97.88 180 VAL A C 1
ATOM 1453 O O . VAL A 1 180 ? -8.742 -10.008 -10.914 1 97.88 180 VAL A O 1
ATOM 1456 N N . TYR A 1 181 ? -7.223 -11.609 -11.312 1 98.62 181 TYR A N 1
ATOM 1457 C CA . TYR A 1 181 ? -7.23 -12.133 -9.953 1 98.62 181 TYR A CA 1
ATOM 1458 C C . TYR A 1 181 ? -6.051 -11.586 -9.156 1 98.62 181 TYR A C 1
ATOM 1460 O O . TYR A 1 181 ? -4.992 -11.305 -9.719 1 98.62 181 TYR A O 1
ATOM 1468 N N . PRO A 1 182 ? -6.23 -11.375 -7.852 1 98.75 182 PRO A N 1
ATOM 1469 C CA . PRO A 1 182 ? -5.113 -10.977 -6.996 1 98.75 182 PRO A CA 1
ATOM 1470 C C . PRO A 1 182 ? -4.238 -12.156 -6.574 1 98.75 182 PRO A C 1
ATOM 1472 O O . PRO A 1 182 ? -4.754 -13.195 -6.172 1 98.75 182 PRO A O 1
ATOM 1475 N N . ILE A 1 183 ? -2.939 -11.969 -6.652 1 98.81 183 ILE A N 1
ATOM 1476 C CA . ILE A 1 183 ? -1.982 -12.992 -6.246 1 98.81 183 ILE A CA 1
ATOM 1477 C C . ILE A 1 183 ? -1.103 -12.461 -5.117 1 98.81 183 ILE A C 1
ATOM 1479 O O . ILE A 1 183 ? -0.595 -11.336 -5.195 1 98.81 183 ILE A O 1
ATOM 1483 N N . GLY A 1 184 ? -1.004 -13.18 -4.023 1 98.81 184 GLY A N 1
ATOM 1484 C CA . GLY A 1 184 ? 0.069 -13.016 -3.057 1 98.81 184 GLY A CA 1
ATOM 1485 C C . GLY A 1 184 ? 1.167 -14.055 -3.201 1 98.81 184 GLY A C 1
ATOM 1486 O O . GLY A 1 184 ? 0.887 -15.242 -3.391 1 98.81 184 GLY A O 1
ATOM 1487 N N . THR A 1 185 ? 2.402 -13.594 -3.164 1 98.88 185 THR A N 1
ATOM 1488 C CA . THR A 1 185 ? 3.51 -14.516 -3.4 1 98.88 185 THR A CA 1
ATOM 1489 C C . THR A 1 185 ? 4.75 -14.078 -2.623 1 98.88 185 THR A C 1
ATOM 1491 O O . THR A 1 185 ? 4.766 -12.992 -2.029 1 98.88 185 THR A O 1
ATOM 1494 N N . ASP A 1 186 ? 5.746 -14.93 -2.604 1 98.44 186 ASP A N 1
ATOM 1495 C CA . ASP A 1 186 ? 7 -14.602 -1.933 1 98.44 186 ASP A CA 1
ATOM 1496 C C . ASP A 1 186 ? 8.008 -14 -2.912 1 98.44 186 ASP A C 1
ATOM 1498 O O . ASP A 1 186 ? 8.664 -13 -2.6 1 98.44 186 ASP A O 1
ATOM 1502 N N . ASP A 1 187 ? 8.047 -14.641 -4.18 1 98.5 187 ASP A N 1
ATOM 1503 C CA . ASP A 1 187 ? 9.141 -14.273 -5.07 1 98.5 187 ASP A CA 1
ATOM 1504 C C . ASP A 1 187 ? 10.5 -14.5 -4.402 1 98.5 187 ASP A C 1
ATOM 1506 O O . ASP A 1 187 ? 11.359 -13.617 -4.418 1 98.5 187 ASP A O 1
ATOM 1510 N N . SER A 1 188 ? 10.672 -15.664 -3.812 1 97.31 188 SER A N 1
ATOM 1511 C CA . SER A 1 188 ? 11.789 -15.938 -2.924 1 97.31 188 SER A CA 1
ATOM 1512 C C . SER A 1 188 ? 13.086 -16.125 -3.709 1 97.31 188 SER A C 1
ATOM 1514 O O . SER A 1 188 ? 13.102 -16.812 -4.734 1 97.31 188 SER A O 1
ATOM 1516 N N . HIS A 1 189 ? 14.117 -15.555 -3.213 1 96.88 189 HIS A N 1
ATOM 1517 C CA . HIS A 1 189 ? 15.492 -15.742 -3.684 1 96.88 189 HIS A CA 1
ATOM 1518 C C . HIS A 1 189 ? 16.375 -16.297 -2.574 1 96.88 189 HIS A C 1
ATOM 1520 O O . HIS A 1 189 ? 17.531 -16.672 -2.824 1 96.88 189 HIS A O 1
ATOM 1526 N N . GLN A 1 190 ? 15.883 -16.312 -1.378 1 92.56 190 GLN A N 1
ATOM 1527 C CA . GLN A 1 190 ? 16.484 -16.875 -0.173 1 92.56 190 GLN A CA 1
ATOM 1528 C C . GLN A 1 190 ? 17.781 -16.141 0.176 1 92.56 190 GLN A C 1
ATOM 1530 O O . GLN A 1 190 ? 18.75 -16.766 0.632 1 92.56 190 GLN A O 1
ATOM 1535 N N . LYS A 1 191 ? 17.875 -14.914 -0.182 1 88.38 191 LYS A N 1
ATOM 1536 C CA . LYS A 1 191 ? 19.016 -14.07 0.21 1 88.38 191 LYS A CA 1
ATOM 1537 C C . LYS A 1 191 ? 18.719 -13.336 1.512 1 88.38 191 LYS A C 1
ATOM 1539 O O . LYS A 1 191 ? 19.625 -12.766 2.125 1 88.38 191 LYS A O 1
ATOM 1544 N N . GLN A 1 192 ? 17.547 -13.281 1.872 1 86.44 192 GLN A N 1
ATOM 1545 C CA . GLN A 1 192 ? 16.969 -12.758 3.105 1 86.44 192 GLN A CA 1
ATOM 1546 C C . GLN A 1 192 ? 15.711 -13.523 3.492 1 86.44 192 GLN A C 1
ATOM 1548 O O . GLN A 1 192 ? 15.438 -14.594 2.941 1 86.44 192 GLN A O 1
ATOM 1553 N N . MET A 1 193 ? 14.984 -13.031 4.43 1 85.19 193 MET A N 1
ATOM 1554 C CA . MET A 1 193 ? 13.766 -13.727 4.863 1 85.19 193 MET A CA 1
ATOM 1555 C C . MET A 1 193 ? 12.594 -13.391 3.943 1 85.19 193 MET A C 1
ATOM 1557 O O . MET A 1 193 ? 11.602 -12.82 4.387 1 85.19 193 MET A O 1
ATOM 1561 N N . ASP A 1 194 ? 12.75 -13.875 2.746 1 92.94 194 ASP A N 1
ATOM 1562 C CA . ASP A 1 194 ? 11.789 -13.508 1.711 1 92.94 194 ASP A CA 1
ATOM 1563 C C . ASP A 1 194 ? 10.875 -14.688 1.369 1 92.94 194 ASP A C 1
ATOM 1565 O O . ASP A 1 194 ? 10.469 -14.852 0.218 1 92.94 194 ASP A O 1
ATOM 1569 N N . PHE A 1 195 ? 10.648 -15.602 2.342 1 94.69 195 PHE A N 1
ATOM 1570 C CA . PHE A 1 195 ? 9.742 -16.719 2.158 1 94.69 195 PHE A CA 1
ATOM 1571 C C . PHE A 1 195 ? 8.773 -16.828 3.33 1 94.69 195 PHE A C 1
ATOM 1573 O O . PHE A 1 195 ? 9.086 -16.406 4.441 1 94.69 195 PHE A O 1
ATOM 1580 N N . GLY A 1 196 ? 7.594 -17.375 3.025 1 94.81 196 GLY A N 1
ATOM 1581 C CA . GLY A 1 196 ? 6.586 -17.609 4.047 1 94.81 196 GLY A CA 1
ATOM 1582 C C . GLY A 1 196 ? 5.805 -16.359 4.41 1 94.81 196 GLY A C 1
ATOM 1583 O O . GLY A 1 196 ? 5.215 -16.281 5.492 1 94.81 196 GLY A O 1
ATOM 1584 N N . GLY A 1 197 ? 5.844 -15.352 3.537 1 95.25 197 GLY A N 1
ATOM 1585 C CA . GLY A 1 197 ? 5.215 -14.094 3.896 1 95.25 197 GLY A CA 1
ATOM 1586 C C . GLY A 1 197 ? 3.998 -13.766 3.053 1 95.25 197 GLY A C 1
ATOM 1587 O O . GLY A 1 197 ? 3.172 -12.938 3.436 1 95.25 197 GLY A O 1
ATOM 1588 N N . GLY A 1 198 ? 3.916 -14.289 1.885 1 97.94 198 GLY A N 1
ATOM 1589 C CA . GLY A 1 198 ? 2.791 -14.141 0.974 1 97.94 198 GLY A CA 1
ATOM 1590 C C . GLY A 1 198 ? 2.467 -15.414 0.215 1 97.94 198 GLY A C 1
ATOM 1591 O O . GLY A 1 198 ? 3.369 -16.156 -0.184 1 97.94 198 GLY A O 1
ATOM 1592 N N . TRP A 1 199 ? 1.185 -15.711 0.039 1 98.88 199 TRP A N 1
ATOM 1593 C CA . TRP A 1 199 ? 0.775 -16.938 -0.644 1 98.88 199 TRP A CA 1
ATOM 1594 C C . TRP A 1 199 ? -0.649 -16.812 -1.174 1 98.88 199 TRP A C 1
ATOM 1596 O O . TRP A 1 199 ? -1.288 -15.766 -1.019 1 98.88 199 TRP A O 1
ATOM 1606 N N . ILE A 1 200 ? -1.086 -17.797 -1.895 1 98.88 200 ILE A N 1
ATOM 1607 C CA . ILE A 1 200 ? -2.502 -17.953 -2.215 1 98.88 200 ILE A CA 1
ATOM 1608 C C . ILE A 1 200 ? -3.053 -19.188 -1.529 1 98.88 200 ILE A C 1
ATOM 1610 O O . ILE A 1 200 ? -2.316 -20.156 -1.279 1 98.88 200 ILE A O 1
ATOM 1614 N N . MET A 1 201 ? -4.32 -19.125 -1.188 1 98.94 201 MET A N 1
ATOM 1615 C CA . MET A 1 201 ? -5.125 -20.281 -0.797 1 98.94 201 MET A CA 1
ATOM 1616 C C . MET A 1 201 ? -6.082 -20.672 -1.917 1 98.94 201 MET A C 1
ATOM 1618 O O . MET A 1 201 ? -6.93 -19.891 -2.326 1 98.94 201 MET A O 1
ATOM 1622 N N . VAL A 1 202 ? -5.918 -21.891 -2.385 1 98.69 202 VAL A N 1
ATOM 1623 C CA . VAL A 1 202 ? -6.734 -22.391 -3.49 1 98.69 202 VAL A CA 1
ATOM 1624 C C . VAL A 1 202 ? -7.723 -23.438 -2.977 1 98.69 202 VAL A C 1
ATOM 1626 O O . VAL A 1 202 ? -7.336 -24.375 -2.281 1 98.69 202 VAL A O 1
ATOM 162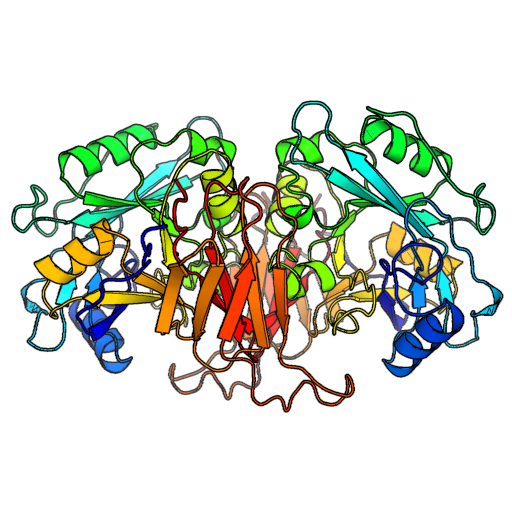9 N N . LYS A 1 203 ? -8.961 -23.234 -3.273 1 98.62 203 LYS A N 1
ATOM 1630 C CA . LYS A 1 203 ? -9.945 -24.266 -2.975 1 98.62 203 LYS A CA 1
ATOM 1631 C C . LYS A 1 203 ? -10.109 -25.219 -4.156 1 98.62 203 LYS A C 1
ATOM 1633 O O . LYS A 1 203 ? -10.539 -24.812 -5.234 1 98.62 203 LYS A O 1
ATOM 1638 N N . SER A 1 204 ? -9.75 -26.391 -3.9 1 97.06 204 SER A N 1
ATOM 1639 C CA . SER A 1 204 ? -9.742 -27.406 -4.957 1 97.06 204 SER A CA 1
ATOM 1640 C C . SER A 1 204 ? -10.258 -28.75 -4.441 1 97.06 204 SER A C 1
ATOM 1642 O O . SER A 1 204 ? -10.133 -29.047 -3.254 1 97.06 204 SER A O 1
ATOM 1644 N N . VAL A 1 205 ? -10.812 -29.578 -5.34 1 96 205 VAL A N 1
ATOM 1645 C CA . VAL A 1 205 ? -11.43 -30.844 -4.973 1 96 205 VAL A CA 1
ATOM 1646 C C . VAL A 1 205 ? -10.352 -31.844 -4.527 1 96 205 VAL A C 1
ATOM 1648 O O . VAL A 1 205 ? -10.609 -32.719 -3.695 1 96 205 VAL A O 1
ATOM 1651 N N . GLU A 1 206 ? -9.188 -31.719 -5.055 1 96 206 GLU A N 1
ATOM 1652 C CA . GLU A 1 206 ? -8.062 -32.562 -4.656 1 96 206 GLU A CA 1
ATOM 1653 C C . GLU A 1 206 ? -6.734 -31.828 -4.871 1 96 206 GLU A C 1
ATOM 1655 O O . GLU A 1 206 ? -6.68 -30.812 -5.57 1 96 206 GLU A O 1
ATOM 1660 N N . LEU A 1 207 ? -5.75 -32.438 -4.277 1 96.81 207 LEU A N 1
ATOM 1661 C CA . LEU A 1 207 ? -4.398 -31.906 -4.449 1 96.81 207 LEU A CA 1
ATOM 1662 C C . LEU A 1 207 ? -3.699 -32.562 -5.629 1 96.81 207 LEU A C 1
ATOM 1664 O O . LEU A 1 207 ? -3.004 -33.562 -5.449 1 96.81 207 LEU A O 1
ATOM 1668 N N . SER A 1 208 ? -3.949 -32.062 -6.766 1 94.88 208 SER A N 1
ATOM 1669 C CA . SER A 1 208 ? -3.277 -32.438 -8.008 1 94.88 208 SER A CA 1
ATOM 1670 C C . SER A 1 208 ? -2.988 -31.219 -8.875 1 94.88 208 SER A C 1
ATOM 1672 O O . SER A 1 208 ? -3.652 -30.188 -8.75 1 94.88 208 SER A O 1
ATOM 1674 N N . ARG A 1 209 ? -1.979 -31.359 -9.695 1 93.31 209 ARG A N 1
ATOM 1675 C CA . ARG A 1 209 ? -1.626 -30.25 -10.586 1 93.31 209 ARG A CA 1
ATOM 1676 C C . ARG A 1 209 ? -2.836 -29.797 -11.391 1 93.31 209 ARG A C 1
ATOM 1678 O O . ARG A 1 209 ? -3.146 -28.594 -11.414 1 93.31 209 ARG A O 1
ATOM 1685 N N . ALA A 1 210 ? -3.533 -30.703 -12.031 1 93.06 210 ALA A N 1
ATOM 1686 C CA . ALA A 1 210 ? -4.668 -30.391 -12.891 1 93.06 210 A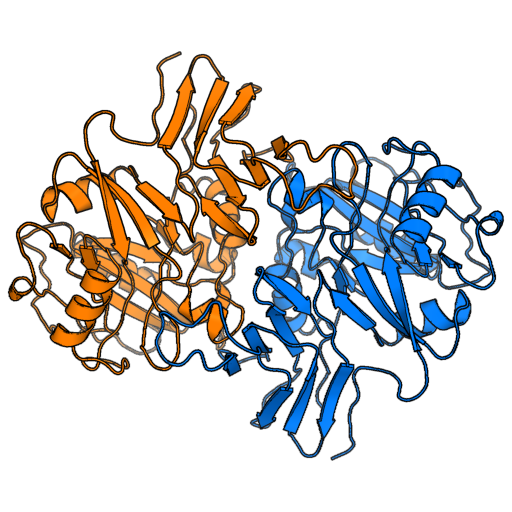LA A CA 1
ATOM 1687 C C . ALA A 1 210 ? -5.77 -29.672 -12.109 1 93.06 210 ALA A C 1
ATOM 1689 O O . ALA A 1 210 ? -6.336 -28.688 -12.578 1 93.06 210 ALA A O 1
ATOM 1690 N N . SER A 1 211 ? -6.07 -30.172 -10.922 1 95.19 211 SER A N 1
ATOM 1691 C CA . SER A 1 211 ? -7.164 -29.625 -10.125 1 95.19 211 SER A CA 1
ATOM 1692 C C . SER A 1 211 ? -6.812 -28.234 -9.586 1 95.19 211 SER A C 1
ATOM 1694 O O . SER A 1 211 ? -7.656 -27.344 -9.578 1 95.19 211 SER A O 1
ATOM 1696 N N . ILE A 1 212 ? -5.574 -28.062 -9.102 1 96.38 212 ILE A N 1
ATOM 1697 C CA . ILE A 1 212 ? -5.125 -26.766 -8.586 1 96.38 212 ILE A CA 1
ATOM 1698 C C . ILE A 1 212 ? -5.145 -25.734 -9.703 1 96.38 212 ILE A C 1
ATOM 1700 O O . ILE A 1 212 ? -5.676 -24.625 -9.523 1 96.38 212 ILE A O 1
ATOM 1704 N N . ILE A 1 213 ? -4.629 -26.078 -10.82 1 94.88 213 ILE A N 1
ATOM 1705 C CA . ILE A 1 213 ? -4.566 -25.156 -11.953 1 94.88 213 ILE A CA 1
ATOM 1706 C C . ILE A 1 213 ? -5.98 -24.797 -12.398 1 94.88 213 ILE A C 1
ATOM 1708 O O . ILE A 1 213 ? -6.27 -23.625 -12.672 1 94.88 213 ILE A O 1
ATOM 1712 N N . SER A 1 214 ? -6.836 -25.766 -12.5 1 95.06 214 SER A N 1
ATOM 1713 C CA . SER A 1 214 ? -8.227 -25.516 -12.875 1 95.06 214 SER A CA 1
ATOM 1714 C C . SER A 1 214 ? -8.891 -24.547 -11.906 1 95.06 214 SER A C 1
ATOM 1716 O O . SER A 1 214 ? -9.617 -23.641 -12.32 1 95.06 214 SER A O 1
ATOM 1718 N N . ALA A 1 215 ? -8.68 -24.781 -10.633 1 96.69 215 ALA A N 1
ATOM 1719 C CA . ALA A 1 215 ? -9.234 -23.891 -9.617 1 96.69 215 ALA A CA 1
ATOM 1720 C C . ALA A 1 215 ? -8.695 -22.469 -9.766 1 96.69 215 ALA A C 1
ATOM 1722 O O . ALA A 1 215 ? -9.445 -21.5 -9.656 1 96.69 215 ALA A O 1
ATOM 1723 N N . MET A 1 216 ? -7.426 -22.344 -10.023 1 96.56 216 MET A N 1
ATOM 1724 C CA . MET A 1 216 ? -6.809 -21.031 -10.234 1 96.56 216 MET A CA 1
ATOM 1725 C C . MET A 1 216 ? -7.406 -20.344 -11.461 1 96.56 216 MET A C 1
ATOM 1727 O O . MET A 1 216 ? -7.715 -19.156 -11.414 1 96.56 216 MET A O 1
ATOM 1731 N N . GLN A 1 217 ? -7.598 -21.094 -12.523 1 95.25 217 GLN A N 1
ATOM 1732 C CA . GLN A 1 217 ? -8.125 -20.547 -13.766 1 95.25 217 GLN A CA 1
ATOM 1733 C C . GLN A 1 217 ? -9.555 -20.047 -13.578 1 95.25 217 GLN A C 1
ATOM 1735 O O . GLN A 1 217 ? -9.984 -19.125 -14.273 1 95.25 217 GLN A O 1
ATOM 1740 N N . ARG A 1 218 ? -10.211 -20.594 -12.609 1 94.56 218 ARG A N 1
ATOM 1741 C CA . ARG A 1 218 ? -11.594 -20.203 -12.359 1 94.56 218 ARG A CA 1
ATOM 1742 C C . ARG A 1 218 ? -11.672 -19.125 -11.273 1 94.56 218 ARG A C 1
ATOM 1744 O O . ARG A 1 218 ? -12.758 -18.641 -10.961 1 94.56 218 ARG A O 1
ATOM 1751 N N . GLY A 1 219 ? -10.555 -18.828 -10.695 1 96.88 219 GLY A N 1
ATOM 1752 C CA . GLY A 1 219 ? -10.516 -17.766 -9.703 1 96.88 219 GLY A CA 1
ATOM 1753 C C . GLY A 1 219 ? -10.883 -18.25 -8.312 1 96.88 219 GLY A C 1
ATOM 1754 O O . GLY A 1 219 ? -11.148 -17.438 -7.418 1 96.88 219 GLY A O 1
ATOM 1755 N N . SER A 1 220 ? -10.898 -19.578 -8.125 1 98.19 220 SER A N 1
ATOM 1756 C CA . SER A 1 220 ? -11.266 -20.141 -6.824 1 98.19 220 SER A CA 1
ATOM 1757 C C . SER A 1 220 ? -10.094 -20.094 -5.852 1 98.19 220 SER A C 1
ATOM 1759 O O . SER A 1 220 ? -9.648 -21.141 -5.359 1 98.19 220 SER A O 1
ATOM 1761 N N . PHE A 1 221 ? -9.633 -18.938 -5.543 1 98.75 221 PHE A N 1
ATOM 1762 C CA . PHE A 1 221 ? -8.539 -18.734 -4.598 1 98.75 221 PHE A CA 1
ATOM 1763 C C . PHE A 1 221 ? -8.523 -17.312 -4.074 1 98.75 221 PHE A C 1
ATOM 1765 O O . PHE A 1 221 ? -9.258 -16.453 -4.574 1 98.75 221 PHE A O 1
ATOM 1772 N N . TYR A 1 222 ? -7.781 -17.062 -3.023 1 98.88 222 TYR A N 1
ATOM 1773 C CA . TYR A 1 222 ? -7.523 -15.719 -2.506 1 98.88 222 TYR A CA 1
ATOM 1774 C C . TYR A 1 222 ? -6.059 -15.555 -2.125 1 98.88 222 TYR A C 1
ATOM 1776 O O . TYR A 1 222 ? -5.34 -16.547 -1.949 1 98.88 222 TYR A O 1
ATOM 1784 N N . ALA A 1 223 ? -5.605 -14.344 -2.133 1 98.94 223 ALA A N 1
ATOM 1785 C CA . ALA A 1 223 ? -4.254 -14.016 -1.693 1 98.94 223 ALA A CA 1
ATOM 1786 C C . ALA A 1 223 ? -4.219 -13.711 -0.199 1 98.94 223 ALA A C 1
ATOM 1788 O O . ALA A 1 223 ? -5.172 -13.148 0.346 1 98.94 223 ALA A O 1
ATOM 1789 N N . SER A 1 224 ? -3.062 -14.047 0.482 1 98.88 224 SER A N 1
ATOM 1790 C CA . SER A 1 224 ? -3.012 -13.812 1.922 1 98.88 224 SER A CA 1
ATOM 1791 C C . SER A 1 224 ? -1.577 -13.609 2.398 1 98.88 224 SER A C 1
ATOM 1793 O O . SER A 1 224 ? -0.636 -14.133 1.798 1 98.88 224 SER A O 1
ATOM 1795 N N . GLN A 1 225 ? -1.516 -12.797 3.428 1 97.44 225 GLN A N 1
ATOM 1796 C CA . GLN A 1 225 ? -0.304 -12.688 4.234 1 97.44 225 GLN A CA 1
ATOM 1797 C C . GLN A 1 225 ? -0.47 -13.391 5.578 1 97.44 225 GLN A C 1
ATOM 1799 O O . GLN A 1 225 ? 0.463 -13.43 6.383 1 97.44 225 GLN A O 1
ATOM 1804 N N . GLY A 1 226 ? -1.644 -13.906 5.832 1 97.12 226 GLY A N 1
ATOM 1805 C CA . GLY A 1 226 ? -1.878 -14.469 7.152 1 97.12 226 GLY A CA 1
ATOM 1806 C C . GLY A 1 226 ? -3.326 -14.852 7.387 1 97.12 226 GLY A C 1
ATOM 1807 O O . GLY A 1 226 ? -3.627 -16.016 7.656 1 97.12 226 GLY A O 1
ATOM 1808 N N . PRO A 1 227 ? -4.246 -13.883 7.238 1 97.94 227 PRO A N 1
ATOM 1809 C CA . PRO A 1 227 ? -5.656 -14.172 7.508 1 97.94 227 PRO A CA 1
ATOM 1810 C C . PRO A 1 227 ? -6.254 -15.172 6.52 1 97.94 227 PRO A C 1
ATOM 1812 O O . PRO A 1 227 ? -5.754 -15.305 5.398 1 97.94 227 PRO A O 1
ATOM 1815 N N . SER A 1 228 ? -7.273 -15.836 7.027 1 98.5 228 SER A N 1
ATOM 1816 C CA . SER A 1 228 ? -7.945 -16.812 6.176 1 98.5 228 SER A CA 1
ATOM 1817 C C . SER A 1 228 ? -9.344 -16.344 5.797 1 98.5 228 SER A C 1
ATOM 1819 O O . SER A 1 22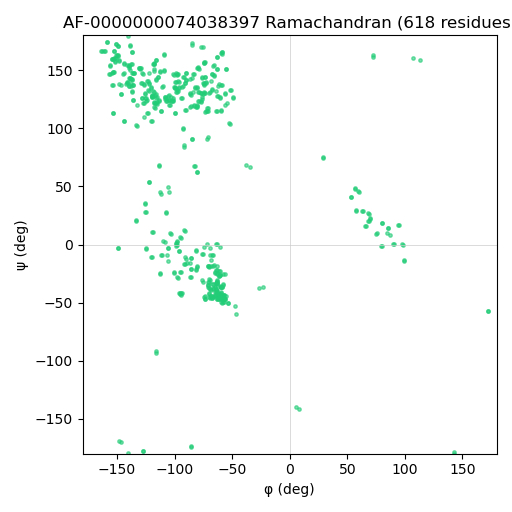8 ? -10.062 -15.773 6.625 1 98.5 228 SER A O 1
ATOM 1821 N N . ILE A 1 229 ? -9.648 -16.516 4.559 1 98.69 229 ILE A N 1
ATOM 1822 C CA . ILE A 1 229 ? -11 -16.297 4.062 1 98.69 229 ILE A CA 1
ATOM 1823 C C . ILE A 1 229 ? -11.703 -17.625 3.859 1 98.69 229 ILE A C 1
ATOM 1825 O O . ILE A 1 229 ? -11.219 -18.5 3.123 1 98.69 229 ILE A O 1
ATOM 1829 N N . HIS A 1 230 ? -12.852 -17.766 4.52 1 98.06 230 HIS A N 1
ATOM 1830 C CA . HIS A 1 230 ? -13.562 -19.047 4.488 1 98.06 230 HIS A CA 1
ATOM 1831 C C . HIS A 1 230 ? -14.641 -19.047 3.41 1 98.06 230 HIS A C 1
ATOM 1833 O O . HIS A 1 230 ? -14.844 -20.062 2.732 1 98.06 230 HIS A O 1
ATOM 1839 N N . GLU A 1 231 ? -15.336 -17.938 3.318 1 97.38 231 GLU A N 1
ATOM 1840 C CA . GLU A 1 231 ? -16.391 -17.781 2.326 1 97.38 231 GLU A CA 1
ATOM 1841 C C . GLU A 1 231 ? -16.453 -16.344 1.805 1 97.38 231 GLU A C 1
ATOM 1843 O O . GLU A 1 231 ? -16.172 -15.391 2.547 1 97.38 231 GLU A O 1
ATOM 1848 N N . PHE A 1 232 ? -16.812 -16.234 0.562 1 98.44 232 PHE A N 1
ATOM 1849 C CA . PHE A 1 232 ? -17.094 -14.961 -0.09 1 98.44 232 PHE A CA 1
ATOM 1850 C C . PHE A 1 232 ? -18.062 -15.148 -1.248 1 98.44 232 PHE A C 1
ATOM 1852 O O . PHE A 1 232 ? -17.766 -15.859 -2.211 1 98.44 232 PHE A O 1
ATOM 1859 N N . TYR A 1 233 ? -19.25 -14.586 -1.062 1 97.62 233 TYR A N 1
ATOM 1860 C CA . TYR A 1 233 ? -20.281 -14.789 -2.068 1 97.62 233 TYR A CA 1
ATOM 1861 C C . TYR A 1 233 ? -21.266 -13.625 -2.076 1 97.62 233 TYR A C 1
ATOM 1863 O O . TYR A 1 233 ? -21.25 -12.781 -1.177 1 97.62 233 TYR A O 1
ATOM 1871 N N . VAL A 1 234 ? -21.969 -13.484 -3.148 1 97.06 234 VAL A N 1
ATOM 1872 C CA . VAL A 1 234 ? -23.094 -12.562 -3.25 1 97.06 234 VAL A CA 1
ATOM 1873 C C . VAL A 1 234 ? -24.391 -13.344 -3.416 1 97.06 234 VAL A C 1
ATOM 1875 O O . VAL A 1 234 ? -24.484 -14.234 -4.262 1 97.06 234 VAL A O 1
ATOM 1878 N N . SER A 1 235 ? -25.312 -13.086 -2.525 1 95.62 235 SER A N 1
ATOM 1879 C CA . SER A 1 235 ? -26.641 -13.664 -2.594 1 95.62 235 SER A CA 1
ATOM 1880 C C . SER A 1 235 ? -27.719 -12.625 -2.268 1 95.62 235 SER A C 1
ATOM 1882 O O . SER A 1 235 ? -27.594 -11.906 -1.273 1 95.62 235 SER A O 1
ATOM 1884 N N . ASP A 1 236 ? -28.797 -12.523 -3.109 1 94.31 236 ASP A N 1
ATOM 1885 C CA . ASP A 1 236 ? -29.906 -11.594 -2.893 1 94.31 236 ASP A CA 1
ATOM 1886 C C . ASP A 1 236 ? -29.391 -10.172 -2.711 1 94.31 236 ASP A C 1
ATOM 1888 O O . ASP A 1 236 ? -29.766 -9.484 -1.754 1 94.31 236 ASP A O 1
ATOM 1892 N N . ASP A 1 237 ? -28.438 -9.82 -3.479 1 93.56 237 ASP A N 1
ATOM 1893 C CA . ASP A 1 237 ? -27.859 -8.484 -3.541 1 93.56 237 ASP A CA 1
ATOM 1894 C C . ASP A 1 237 ? -27.109 -8.148 -2.254 1 93.56 237 ASP A C 1
ATOM 1896 O O . ASP A 1 237 ? -26.969 -6.973 -1.9 1 93.56 237 ASP A O 1
ATOM 1900 N N . ILE A 1 238 ? -26.766 -9.18 -1.555 1 96.75 238 ILE A N 1
ATOM 1901 C CA . ILE A 1 238 ? -25.953 -9 -0.355 1 96.75 238 ILE A CA 1
ATOM 1902 C C . ILE A 1 238 ? -24.609 -9.703 -0.529 1 96.75 238 ILE A C 1
ATOM 1904 O O . ILE A 1 238 ? -24.562 -10.898 -0.806 1 96.75 238 ILE A O 1
ATOM 1908 N N . ALA A 1 239 ? -23.516 -8.922 -0.496 1 97.12 239 ALA A N 1
ATOM 1909 C CA . ALA A 1 239 ? -22.188 -9.516 -0.441 1 97.12 239 ALA A CA 1
ATOM 1910 C C . ALA A 1 239 ? -21.859 -10.016 0.965 1 97.12 239 ALA A C 1
ATOM 1912 O O . ALA A 1 239 ? -22.062 -9.297 1.947 1 97.12 239 ALA A O 1
ATOM 1913 N N . CYS A 1 240 ? -21.391 -11.242 1.064 1 98 240 CYS A N 1
ATOM 1914 C CA . CYS A 1 240 ? -21.094 -11.859 2.354 1 98 240 CYS A CA 1
ATOM 1915 C C . CYS A 1 240 ? -19.672 -12.406 2.393 1 98 240 CYS A C 1
ATOM 1917 O O . CYS A 1 240 ? -19.203 -12.992 1.419 1 98 240 CYS A O 1
ATOM 1919 N N . ILE A 1 241 ? -19.016 -12.172 3.545 1 98.44 241 ILE A N 1
ATOM 1920 C CA . ILE A 1 241 ? -17.688 -12.742 3.748 1 98.44 241 ILE A CA 1
ATOM 1921 C C . ILE A 1 241 ? -17.578 -13.328 5.156 1 98.44 241 ILE A C 1
ATOM 1923 O O . ILE A 1 241 ? -18.109 -12.758 6.109 1 98.44 241 ILE A O 1
ATOM 1927 N N . GLU A 1 242 ? -17 -14.477 5.312 1 98.31 242 GLU A N 1
ATOM 1928 C CA . GLU A 1 242 ? -16.562 -15.094 6.562 1 98.31 242 GLU A CA 1
ATOM 1929 C C . GLU A 1 242 ? -15.07 -15.359 6.559 1 98.31 242 GLU A C 1
ATOM 1931 O O . GLU A 1 242 ? -14.508 -15.773 5.539 1 98.31 242 GLU A O 1
ATOM 1936 N N . CYS A 1 243 ? -14.477 -15.031 7.637 1 98.31 243 CYS A N 1
ATOM 1937 C CA . CYS A 1 243 ? -13.023 -15.125 7.676 1 98.31 243 CYS A CA 1
ATOM 1938 C C . CYS A 1 243 ? -12.531 -15.398 9.094 1 98.31 243 CYS A C 1
ATOM 1940 O O . CYS A 1 243 ? -13.336 -15.602 10.008 1 98.31 243 CYS A O 1
ATOM 1942 N N . SER A 1 244 ? -11.211 -15.664 9.273 1 97.56 244 SER A N 1
ATOM 1943 C CA . SER A 1 244 ? -10.586 -15.711 10.594 1 97.56 244 SER A CA 1
ATOM 1944 C C . SER A 1 244 ? -10.758 -14.383 11.328 1 97.56 244 SER A C 1
ATOM 1946 O O . SER A 1 244 ? -11.156 -13.383 10.727 1 97.56 244 SER A O 1
ATOM 1948 N N . PRO A 1 245 ? -10.5 -14.359 12.633 1 95.19 245 PRO A N 1
ATOM 1949 C CA . PRO A 1 245 ? -10.602 -13.086 13.352 1 95.19 245 PRO A CA 1
ATOM 1950 C C . PRO A 1 245 ? -9.633 -12.031 12.812 1 95.19 245 PRO A C 1
ATOM 1952 O O . PRO A 1 245 ? -8.438 -12.289 12.688 1 95.19 245 PRO A O 1
ATOM 1955 N N . VAL A 1 246 ? -10.227 -10.867 12.469 1 94.69 246 VAL A N 1
ATOM 1956 C CA . VAL A 1 246 ? -9.414 -9.781 11.922 1 94.69 246 VAL A CA 1
ATOM 1957 C C . VAL A 1 246 ? -9.836 -8.453 12.555 1 94.69 246 VAL A C 1
ATOM 1959 O O . VAL A 1 246 ? -10.867 -8.383 13.227 1 94.69 246 VAL A O 1
ATOM 1962 N N . ARG A 1 247 ? -8.961 -7.488 12.344 1 90.06 247 ARG A N 1
ATOM 1963 C CA . ARG A 1 247 ? -9.234 -6.141 12.828 1 90.06 247 ARG A CA 1
ATOM 1964 C C . ARG A 1 247 ? -10.297 -5.453 11.977 1 90.06 247 ARG A C 1
ATOM 1966 O O . ARG A 1 247 ? -11.18 -4.777 12.5 1 90.06 247 ARG A O 1
ATOM 1973 N N . THR A 1 248 ? -10.164 -5.582 10.703 1 93.06 248 THR A N 1
ATOM 1974 C CA . THR A 1 248 ? -11.094 -4.914 9.805 1 93.06 248 THR A CA 1
ATOM 1975 C C . THR A 1 248 ? -11.461 -5.816 8.633 1 93.06 248 THR A C 1
ATOM 1977 O O . THR A 1 248 ? -10.641 -6.602 8.164 1 93.06 248 THR A O 1
ATOM 1980 N N . ILE A 1 249 ? -12.68 -5.734 8.227 1 96.56 249 ILE A N 1
ATOM 1981 C CA . ILE A 1 249 ? -13.18 -6.234 6.949 1 96.56 249 ILE A CA 1
ATOM 1982 C C . ILE A 1 249 ? -13.688 -5.066 6.102 1 96.56 249 ILE A C 1
ATOM 1984 O O . ILE A 1 249 ? -14.578 -4.328 6.52 1 96.56 249 ILE A O 1
ATOM 1988 N N . CYS A 1 250 ? -13.102 -4.91 4.906 1 96.5 250 CYS A N 1
ATOM 1989 C CA . CYS A 1 250 ? -13.484 -3.816 4.02 1 96.5 250 CYS A CA 1
ATOM 1990 C C . CYS A 1 250 ? -14.016 -4.352 2.693 1 96.5 250 CYS A C 1
ATOM 1992 O O . CYS A 1 250 ? -13.352 -5.152 2.033 1 96.5 250 CYS A O 1
ATOM 1994 N N . PHE A 1 251 ? -15.203 -3.912 2.307 1 96.94 251 PHE A N 1
ATOM 1995 C CA . PHE A 1 251 ? -15.703 -4.152 0.958 1 96.94 251 PHE A CA 1
ATOM 1996 C C . PHE A 1 251 ? -15.312 -3.012 0.025 1 96.94 251 PHE A C 1
ATOM 1998 O O . PHE A 1 251 ? -15.312 -1.846 0.426 1 96.94 251 PHE A O 1
ATOM 2005 N N . GLN A 1 252 ? -14.922 -3.381 -1.186 1 95.44 252 GLN A N 1
ATOM 2006 C CA . GLN A 1 252 ? -14.617 -2.418 -2.236 1 95.44 252 GLN A CA 1
ATOM 2007 C C . GLN A 1 252 ? -15.367 -2.752 -3.523 1 95.44 252 GLN A C 1
ATOM 2009 O O . GLN A 1 252 ? -15.531 -3.924 -3.863 1 95.44 252 GLN A O 1
ATOM 2014 N N . ALA A 1 253 ? -15.875 -1.764 -4.195 1 92.5 253 ALA A N 1
ATOM 2015 C CA . ALA A 1 253 ? -16.562 -1.864 -5.48 1 92.5 253 ALA A CA 1
ATOM 2016 C C . ALA A 1 253 ? -16.359 -0.603 -6.312 1 92.5 253 ALA A C 1
ATOM 2018 O O . ALA A 1 253 ? -15.875 0.414 -5.801 1 92.5 253 ALA A O 1
ATOM 2019 N N . ASN A 1 254 ? -16.625 -0.731 -7.621 1 86.5 254 ASN A N 1
ATOM 2020 C CA . ASN A 1 254 ? -16.594 0.475 -8.438 1 86.5 254 ASN A CA 1
ATOM 2021 C C . ASN A 1 254 ? -17.594 1.52 -7.938 1 86.5 254 ASN A C 1
ATOM 2023 O O . ASN A 1 254 ? -18.734 1.186 -7.59 1 86.5 254 ASN A O 1
ATOM 2027 N N . GLY A 1 255 ? -17.094 2.76 -7.926 1 73.31 255 GLY A N 1
ATOM 2028 C CA . GLY A 1 255 ? -18 3.879 -7.703 1 73.31 255 GLY A CA 1
ATOM 2029 C C . GLY A 1 255 ? -18.344 4.078 -6.242 1 73.31 255 GLY A C 1
ATOM 2030 O O . GLY A 1 255 ? -19.172 4.938 -5.91 1 73.31 255 GLY A O 1
ATOM 2031 N N . MET A 1 256 ? -17.844 3.252 -5.383 1 73.44 256 MET A N 1
ATOM 2032 C CA . MET A 1 256 ? -18.188 3.475 -3.98 1 73.44 256 MET A CA 1
ATOM 2033 C C . MET A 1 256 ? -16.938 3.766 -3.156 1 73.44 256 MET A C 1
ATOM 2035 O O . MET A 1 256 ? -15.844 3.312 -3.496 1 73.44 256 MET A O 1
ATOM 2039 N N . PRO A 1 257 ? -17.047 4.566 -2.041 1 69.81 257 PRO A N 1
ATOM 2040 C CA . PRO A 1 257 ? -15.906 4.84 -1.167 1 69.81 257 PRO A CA 1
ATOM 2041 C C . PRO A 1 257 ? -15.461 3.615 -0.374 1 69.81 257 PRO A C 1
ATOM 2043 O O . PRO A 1 257 ? -14.352 3.592 0.163 1 69.81 257 PRO A O 1
ATOM 2046 N N . GLY A 1 258 ? -16.188 2.568 -0.396 1 79.75 258 GLY A N 1
ATOM 2047 C CA . GLY A 1 258 ? -15.906 1.41 0.434 1 79.75 258 GLY A CA 1
ATOM 2048 C C . GLY A 1 258 ? -16.875 1.255 1.594 1 79.75 258 GLY A C 1
ATOM 2049 O O . GLY A 1 258 ? -17.656 2.162 1.882 1 79.75 258 GLY A O 1
ATOM 2050 N N . ASP A 1 259 ? -16.984 0.055 2.199 1 89.31 259 ASP A N 1
ATOM 2051 C CA . ASP A 1 259 ? -17.734 -0.284 3.402 1 89.31 259 ASP A CA 1
ATOM 2052 C C . ASP A 1 259 ? -16.922 -1.211 4.312 1 89.31 259 ASP A C 1
ATOM 2054 O O . ASP A 1 259 ? -16.25 -2.121 3.832 1 89.31 259 ASP A O 1
ATOM 2058 N N . ALA A 1 260 ? -17.016 -0.881 5.617 1 92.12 260 ALA A N 1
ATOM 2059 C CA . ALA A 1 260 ? -16.141 -1.675 6.473 1 92.12 260 ALA A CA 1
ATOM 2060 C C . ALA A 1 260 ? -16.797 -1.959 7.82 1 92.12 260 ALA A C 1
ATOM 2062 O O . ALA A 1 260 ? -17.766 -1.287 8.195 1 92.12 260 ALA A O 1
ATOM 2063 N N . VAL A 1 261 ? -16.312 -3.045 8.414 1 90.62 261 VAL A N 1
ATOM 2064 C CA . VAL A 1 261 ? -16.547 -3.32 9.82 1 90.62 261 VAL A CA 1
ATOM 2065 C C . VAL A 1 261 ? -15.219 -3.506 10.547 1 90.62 261 VAL A C 1
ATOM 2067 O O . VAL A 1 261 ? -14.25 -3.994 9.961 1 90.62 261 VAL A O 1
ATOM 2070 N N . SER A 1 262 ? -15.156 -2.994 11.719 1 87.69 262 SER A N 1
ATOM 2071 C CA . SER A 1 262 ? -13.953 -3.119 12.539 1 87.69 262 SER A CA 1
ATOM 2072 C C . SER A 1 262 ? -14.258 -3.783 13.875 1 87.69 262 SER A C 1
ATOM 2074 O O . SER A 1 262 ? -15.367 -3.662 14.391 1 87.69 262 SER A O 1
ATOM 2076 N N . ALA A 1 263 ? -13.352 -4.629 14.234 1 80.44 263 ALA A N 1
ATOM 2077 C CA . ALA A 1 263 ? -13.484 -5.203 15.578 1 80.44 263 ALA A CA 1
ATOM 2078 C C . ALA A 1 263 ? -13.617 -4.105 16.625 1 80.44 263 ALA A C 1
ATOM 2080 O O . ALA A 1 263 ? -13.008 -3.039 16.5 1 80.44 263 ALA A O 1
ATOM 2081 N N . ASN A 1 264 ? -15.008 -4.035 17.047 1 60.31 264 ASN A N 1
ATOM 2082 C CA . ASN A 1 264 ? -15.453 -3.039 18.016 1 60.31 264 ASN A CA 1
ATOM 2083 C C . ASN A 1 264 ? -14.414 -2.824 19.109 1 60.31 264 ASN A C 1
ATOM 2085 O O . ASN A 1 264 ? -14.094 -3.754 19.859 1 60.31 264 ASN A O 1
ATOM 2089 N N . ASP A 1 265 ? -13.273 -2.271 18.859 1 49.06 265 ASP A N 1
ATOM 2090 C CA . ASP A 1 265 ? -12.68 -2.129 20.188 1 49.06 265 ASP A CA 1
ATOM 2091 C C . ASP A 1 265 ? -13.391 -1.043 21 1 49.06 265 ASP A C 1
ATOM 2093 O O . ASP A 1 265 ? -13.641 0.051 20.484 1 49.06 265 ASP A O 1
ATOM 2097 N N . GLY A 1 266 ? -14.406 -1.408 21.797 1 44.53 266 GLY A N 1
ATOM 2098 C CA . GLY A 1 266 ? -14.688 -0.53 22.922 1 44.53 266 GLY A CA 1
ATOM 2099 C C . GLY A 1 266 ? -13.844 0.729 22.922 1 44.53 266 GLY A C 1
ATOM 2100 O O . GLY A 1 266 ? -13.453 1.224 21.859 1 44.53 266 GLY A O 1
ATOM 2101 N N . ASP A 1 267 ? -13.398 1.129 24.062 1 45.09 267 ASP A N 1
ATOM 2102 C CA . ASP A 1 267 ? -12.469 2.23 24.312 1 45.09 267 ASP A CA 1
ATOM 2103 C C . ASP A 1 267 ? -11.18 2.049 23.5 1 45.09 267 ASP A C 1
ATOM 2105 O O . ASP A 1 267 ? -10.672 0.934 23.391 1 45.09 267 ASP A O 1
ATOM 2109 N N . TRP A 1 268 ? -10.859 3.008 22.672 1 44.38 268 TRP A N 1
ATOM 2110 C CA . TRP A 1 268 ? -9.656 3.086 21.844 1 44.38 268 TRP A CA 1
ATOM 2111 C C . TRP A 1 268 ? -8.508 2.297 22.484 1 44.38 268 TRP A C 1
ATOM 2113 O O . TRP A 1 268 ? -7.551 1.933 21.797 1 44.38 268 TRP A O 1
ATOM 2123 N N . LYS A 1 269 ? -8.422 2.34 23.828 1 43.78 269 LYS A N 1
ATOM 2124 C CA . LYS A 1 269 ? -7.359 1.721 24.625 1 43.78 269 LYS A CA 1
ATOM 2125 C C . LYS A 1 269 ? -7.371 0.203 24.453 1 43.78 269 LYS A C 1
ATOM 2127 O O . LYS A 1 269 ? -6.375 -0.463 24.75 1 43.78 269 LYS A O 1
ATOM 2132 N N . ASP A 1 270 ? -8.492 -0.303 23.984 1 47.03 270 ASP A N 1
ATOM 2133 C CA . ASP A 1 270 ? -8.711 -1.745 24.047 1 47.03 270 ASP A CA 1
ATOM 2134 C C . ASP A 1 270 ? -8.492 -2.393 22.688 1 47.03 270 ASP A C 1
ATOM 2136 O O . ASP A 1 270 ? -8.914 -3.527 22.453 1 47.03 270 ASP A O 1
ATOM 2140 N N . LEU A 1 271 ? -8.023 -1.696 21.812 1 49.75 271 LEU A N 1
ATOM 2141 C CA . LEU A 1 271 ? -7.902 -2.193 20.453 1 49.75 271 LEU A CA 1
ATOM 2142 C C . LEU A 1 271 ? -7.051 -3.459 20.406 1 49.75 271 LEU A C 1
ATOM 2144 O O . LEU A 1 271 ? -7.246 -4.316 19.531 1 49.75 271 LEU A O 1
ATOM 2148 N N . LYS A 1 272 ? -6.051 -3.496 21.297 1 52.16 272 LYS A N 1
ATOM 2149 C CA . LYS A 1 272 ? -5.156 -4.648 21.203 1 52.16 272 LYS A CA 1
ATOM 2150 C C . LYS A 1 272 ? -5.859 -5.926 21.656 1 52.16 272 LYS A C 1
ATOM 2152 O O . LYS A 1 272 ? -5.449 -7.027 21.281 1 52.16 272 LYS A O 1
ATOM 2157 N N . GLU A 1 273 ? -6.91 -5.723 22.375 1 57.91 273 GLU A N 1
ATOM 2158 C CA . GLU A 1 273 ? -7.453 -6.957 22.922 1 57.91 273 GLU A CA 1
ATOM 2159 C C . GLU A 1 273 ? -8.805 -7.301 22.297 1 57.91 273 GLU A C 1
ATOM 2161 O O . GLU A 1 273 ? -9.516 -8.172 22.797 1 57.91 273 GLU A O 1
ATOM 2166 N N . SER A 1 274 ? -8.859 -7.137 21 1 64.69 274 SER A N 1
ATOM 2167 C CA . SER A 1 274 ? -10.172 -7.461 20.469 1 64.69 274 SER A CA 1
ATOM 2168 C C . SER A 1 274 ? -10.211 -8.891 19.922 1 64.69 274 SER A C 1
ATOM 2170 O O . SER A 1 274 ? -9.188 -9.422 19.5 1 64.69 274 SER A O 1
ATOM 2172 N N . ASP A 1 275 ? -11.359 -9.539 20.188 1 78.81 275 ASP A N 1
ATOM 2173 C CA . ASP A 1 275 ? -11.602 -10.875 19.641 1 78.81 275 ASP A CA 1
ATOM 2174 C C . ASP A 1 275 ? -11.656 -10.844 18.125 1 78.81 275 ASP A C 1
ATOM 2176 O O . ASP A 1 275 ? -11.727 -11.898 17.469 1 78.81 275 ASP A O 1
ATOM 2180 N N . GLY A 1 276 ? -11.477 -9.703 17.531 1 87.88 276 GLY A N 1
ATOM 2181 C CA . GLY A 1 276 ? -11.523 -9.594 16.078 1 87.88 276 GLY A CA 1
ATOM 2182 C C . GLY A 1 276 ? -12.93 -9.734 15.516 1 87.88 276 GLY A C 1
ATOM 2183 O O . GLY A 1 276 ? -13.859 -10.094 16.234 1 87.88 276 GLY A O 1
ATOM 2184 N N . VAL A 1 277 ? -13.156 -9.336 14.336 1 93.12 277 VAL A N 1
ATOM 2185 C CA . VAL A 1 277 ? -14.383 -9.586 13.586 1 93.12 277 VAL A CA 1
ATOM 2186 C C . VAL A 1 277 ? -14.148 -10.719 12.586 1 93.12 277 VAL A C 1
ATOM 2188 O O . VAL A 1 277 ? -13.047 -10.867 12.047 1 93.12 277 VAL A O 1
ATOM 2191 N N . THR A 1 278 ? -15.273 -11.523 12.367 1 96.5 278 THR A N 1
ATOM 2192 C CA . THR A 1 278 ? -15.07 -12.727 11.562 1 96.5 278 THR A CA 1
ATOM 2193 C C . THR A 1 278 ? -16.031 -12.75 10.375 1 96.5 278 THR A C 1
ATOM 2195 O O . THR A 1 278 ? -16 -13.68 9.57 1 96.5 278 THR A O 1
ATOM 2198 N N . GLN A 1 279 ? -16.906 -11.789 10.289 1 97.19 279 GLN A N 1
ATOM 2199 C CA . GLN A 1 279 ? -17.844 -11.75 9.18 1 97.19 279 GLN A CA 1
ATOM 2200 C C . GLN A 1 279 ? -18.344 -10.328 8.93 1 97.19 279 GLN A C 1
ATOM 2202 O O . GLN A 1 279 ? -18.234 -9.461 9.805 1 97.19 279 GLN A O 1
ATOM 2207 N N . HIS A 1 280 ? -18.734 -10.039 7.773 1 96.62 280 HIS A N 1
ATOM 2208 C CA . HIS A 1 280 ? -19.344 -8.773 7.371 1 96.62 280 HIS A CA 1
ATOM 2209 C C . HIS A 1 280 ? -20.25 -8.961 6.156 1 96.62 280 HIS A C 1
ATOM 2211 O O . HIS A 1 280 ? -20.141 -9.953 5.438 1 96.62 280 HIS A O 1
ATOM 2217 N N . GLN A 1 281 ? -21.281 -8.172 6.094 1 96.88 281 GLN A N 1
ATOM 2218 C CA . GLN A 1 281 ? -22.188 -8.148 4.957 1 96.88 281 GLN A CA 1
ATOM 2219 C C . GLN A 1 281 ? -22.375 -6.73 4.422 1 96.88 281 GLN A C 1
ATOM 2221 O O . GLN A 1 281 ? -22.266 -5.758 5.176 1 96.88 281 GLN A O 1
ATOM 2226 N N . TYR A 1 282 ? -22.562 -6.672 3.131 1 94.62 282 TYR A N 1
ATOM 2227 C CA . TYR A 1 282 ? -22.797 -5.402 2.453 1 94.62 282 TYR A CA 1
ATOM 2228 C C . TYR A 1 282 ? -23.922 -5.523 1.438 1 94.62 282 TYR A C 1
ATOM 2230 O O . TYR A 1 282 ? -23.875 -6.375 0.548 1 94.62 282 TYR A O 1
ATOM 2238 N N . LYS A 1 283 ? -24.922 -4.637 1.625 1 94.56 283 LYS A N 1
ATOM 2239 C CA . LYS A 1 283 ? -26.031 -4.598 0.669 1 94.56 283 LYS A CA 1
ATOM 2240 C C . LYS A 1 283 ? -25.641 -3.811 -0.581 1 94.56 283 LYS A C 1
ATOM 2242 O O . LYS A 1 283 ? -25.359 -2.613 -0.504 1 94.56 283 LYS A O 1
ATOM 2247 N N . LEU A 1 284 ? -25.672 -4.453 -1.721 1 93.25 284 LEU A N 1
ATOM 2248 C CA . LEU A 1 284 ? -25.344 -3.814 -2.99 1 93.25 284 LEU A CA 1
ATOM 2249 C C . LEU A 1 284 ? -26.375 -2.766 -3.359 1 93.25 284 LEU A C 1
ATOM 2251 O O . LEU A 1 284 ? -27.562 -2.936 -3.066 1 93.25 284 LEU A O 1
ATOM 2255 N N . SER A 1 285 ? -25.969 -1.718 -4.008 1 89.75 285 SER A N 1
ATOM 2256 C CA . SER A 1 285 ? -26.859 -0.641 -4.43 1 89.75 285 SER A CA 1
ATOM 2257 C C . SER A 1 285 ? -27.406 -0.901 -5.824 1 89.75 285 SER A C 1
ATOM 2259 O O . SER A 1 285 ? -28.375 -0.255 -6.242 1 89.75 285 SER A O 1
ATOM 2261 N N . GLY A 1 286 ? -26.922 -1.83 -6.543 1 88.62 286 GLY A N 1
ATOM 2262 C CA . GLY A 1 286 ? -27.359 -2.143 -7.895 1 88.62 286 GLY A CA 1
ATOM 2263 C C . GLY A 1 286 ? -26.469 -1.558 -8.969 1 88.62 286 GLY A C 1
ATOM 2264 O O . GLY A 1 286 ? -26.516 -1.983 -10.125 1 88.62 286 GLY A O 1
ATOM 2265 N N . GLY A 1 287 ? -25.594 -0.63 -8.664 1 88.38 287 GLY A N 1
ATOM 2266 C CA . GLY A 1 287 ? -24.703 -0.007 -9.641 1 88.38 287 GLY A CA 1
ATOM 2267 C C . GLY A 1 287 ? -23.312 -0.612 -9.664 1 88.38 287 GLY A C 1
ATOM 2268 O O . GLY A 1 287 ? -22.516 -0.284 -10.531 1 88.38 287 GLY A O 1
ATOM 2269 N N . GLU A 1 288 ? -23.047 -1.612 -8.812 1 91.38 288 GLU A N 1
ATOM 2270 C CA . GLU A 1 288 ? -21.719 -2.217 -8.727 1 91.38 288 GLU A CA 1
ATOM 2271 C C . GLU A 1 288 ? -21.5 -3.211 -9.859 1 91.38 288 GLU A C 1
ATOM 2273 O O . GLU A 1 288 ? -22.375 -4.016 -10.172 1 91.38 288 GLU A O 1
ATOM 2278 N N . ARG A 1 289 ? -20.359 -3.09 -10.547 1 93.69 289 ARG A N 1
ATOM 2279 C CA . ARG A 1 289 ? -19.953 -4.055 -11.562 1 93.69 289 ARG A CA 1
ATOM 2280 C C . ARG A 1 289 ? -19.203 -5.23 -10.945 1 93.69 289 ARG A C 1
ATOM 2282 O O . ARG A 1 289 ? -19.172 -6.324 -11.508 1 93.69 289 ARG A O 1
ATOM 2289 N N . TYR A 1 290 ? -18.578 -5.02 -9.883 1 95.56 290 TYR A N 1
ATOM 2290 C CA . TYR A 1 290 ? -17.859 -6.043 -9.133 1 95.56 290 TYR A CA 1
ATOM 2291 C C . TYR A 1 290 ? -17.812 -5.699 -7.648 1 95.56 290 TYR A C 1
ATOM 2293 O O . TYR A 1 290 ? -18.109 -4.566 -7.258 1 95.56 290 TYR A O 1
ATOM 2301 N N . ILE A 1 291 ? -17.562 -6.668 -6.824 1 96.44 291 ILE A N 1
ATOM 2302 C CA . ILE A 1 291 ? -17.344 -6.473 -5.395 1 96.44 291 ILE A CA 1
ATOM 2303 C C . ILE A 1 291 ? -16.219 -7.375 -4.914 1 96.44 291 ILE A C 1
ATOM 2305 O O . ILE A 1 291 ? -16.078 -8.508 -5.375 1 96.44 291 ILE A O 1
ATOM 2309 N N . ARG A 1 292 ? -15.375 -6.84 -4.125 1 97.44 292 ARG A N 1
ATOM 2310 C CA . ARG A 1 292 ? -14.289 -7.586 -3.49 1 97.44 292 ARG A CA 1
ATOM 2311 C C . ARG A 1 292 ? -14.109 -7.164 -2.037 1 97.44 292 ARG A C 1
ATOM 2313 O O . ARG A 1 292 ? -14.773 -6.238 -1.567 1 97.44 292 ARG A O 1
ATOM 2320 N N . ALA A 1 293 ? -13.273 -7.898 -1.309 1 98.19 293 ALA A N 1
ATOM 2321 C CA . ALA A 1 293 ? -13.023 -7.559 0.089 1 98.19 293 ALA A CA 1
ATOM 2322 C C . ALA A 1 293 ? -11.539 -7.66 0.419 1 98.19 293 ALA A C 1
ATOM 2324 O O . ALA A 1 293 ? -10.805 -8.438 -0.207 1 98.19 293 ALA A O 1
ATOM 2325 N N . ILE A 1 294 ? -11.117 -6.828 1.314 1 98.25 294 ILE A N 1
ATOM 2326 C CA . ILE A 1 294 ? -9.82 -6.883 1.968 1 98.25 294 ILE A CA 1
ATOM 2327 C C . ILE A 1 294 ? -10 -7.043 3.475 1 98.25 294 ILE A C 1
ATOM 2329 O O . ILE A 1 294 ? -10.773 -6.309 4.094 1 98.25 294 ILE A O 1
ATOM 2333 N N . ILE A 1 295 ? -9.344 -8.016 4.051 1 97.69 295 ILE A N 1
ATOM 2334 C CA . ILE A 1 295 ? -9.383 -8.172 5.5 1 97.69 295 ILE A CA 1
ATOM 2335 C C . ILE A 1 295 ? -7.977 -7.98 6.074 1 97.69 295 ILE A C 1
ATOM 2337 O O . ILE A 1 295 ? -6.984 -8.336 5.438 1 97.69 295 ILE A O 1
ATOM 2341 N N . THR A 1 296 ? -7.895 -7.367 7.188 1 94.19 296 THR A N 1
ATOM 2342 C CA . THR A 1 296 ? -6.625 -7.07 7.84 1 94.19 296 THR A CA 1
ATOM 2343 C C . THR A 1 296 ? -6.641 -7.539 9.289 1 94.19 296 THR A C 1
ATOM 2345 O O . THR A 1 296 ? -7.516 -7.152 10.062 1 94.19 296 THR A O 1
ATOM 2348 N N . ASP A 1 297 ? -5.656 -8.336 9.656 1 92 297 ASP A N 1
ATOM 2349 C CA . ASP A 1 297 ? -5.66 -8.859 11.016 1 92 297 ASP A CA 1
ATOM 2350 C C . ASP A 1 297 ? -4.996 -7.875 11.984 1 92 297 ASP A C 1
ATOM 2352 O O . ASP A 1 297 ? -4.672 -6.75 11.602 1 92 297 ASP A O 1
ATOM 2356 N N . LEU A 1 298 ? -4.828 -8.281 13.195 1 81.88 298 LEU A N 1
ATOM 2357 C CA . LEU A 1 298 ? -4.355 -7.406 14.266 1 81.88 298 LEU A CA 1
ATOM 2358 C C . LEU A 1 298 ? -2.881 -7.066 14.078 1 81.88 298 LEU A C 1
ATOM 2360 O O . LEU A 1 298 ? -2.398 -6.066 14.617 1 81.88 298 LEU A O 1
ATOM 2364 N N . ASN A 1 299 ? -2.184 -7.852 13.273 1 81.94 299 ASN A N 1
ATOM 2365 C CA . ASN A 1 299 ? -0.764 -7.625 13.031 1 81.94 299 ASN A CA 1
ATOM 2366 C C . ASN A 1 299 ? -0.535 -6.867 11.727 1 81.94 299 ASN A C 1
ATOM 2368 O O . ASN A 1 299 ? 0.605 -6.715 11.289 1 81.94 299 ASN A O 1
ATOM 2372 N N . GLY A 1 300 ? -1.598 -6.5 11.078 1 86.19 300 GLY A N 1
ATOM 2373 C CA . GLY A 1 300 ? -1.476 -5.723 9.859 1 86.19 300 GLY A CA 1
ATOM 2374 C C . GLY A 1 300 ? -1.372 -6.582 8.609 1 86.19 300 GLY A C 1
ATOM 2375 O O . GLY A 1 300 ? -1.246 -6.062 7.5 1 86.19 300 GLY A O 1
ATOM 2376 N N . ASN A 1 301 ? -1.412 -7.914 8.805 1 93.62 301 ASN A N 1
ATOM 2377 C CA . ASN A 1 301 ? -1.419 -8.797 7.641 1 93.62 301 ASN A CA 1
ATOM 2378 C C . ASN A 1 301 ? -2.768 -8.773 6.926 1 93.62 301 ASN A C 1
ATOM 2380 O O . ASN A 1 301 ? -3.816 -8.719 7.57 1 93.62 301 ASN A O 1
ATOM 2384 N N . LYS A 1 302 ? -2.701 -8.867 5.617 1 97.38 302 LYS A N 1
ATOM 2385 C CA . LYS A 1 302 ? -3.912 -8.727 4.812 1 97.38 302 LYS A CA 1
ATOM 2386 C C . LYS A 1 302 ? -4.227 -10.023 4.062 1 97.38 302 LYS A C 1
ATOM 2388 O O . LYS A 1 302 ? -3.354 -10.875 3.9 1 97.38 302 LYS A O 1
ATOM 2393 N N . ALA A 1 303 ? -5.469 -10.133 3.686 1 98.81 303 ALA A N 1
ATOM 2394 C CA . ALA A 1 303 ? -5.918 -11.062 2.652 1 98.81 303 ALA A CA 1
ATOM 2395 C C . ALA A 1 303 ? -6.891 -10.391 1.69 1 98.81 303 ALA A C 1
ATOM 2397 O O . ALA A 1 303 ? -7.594 -9.453 2.066 1 98.81 303 ALA A O 1
ATOM 2398 N N . TRP A 1 304 ? -6.859 -10.812 0.444 1 98.81 304 TRP A N 1
ATOM 2399 C CA . TRP A 1 304 ? -7.625 -10.211 -0.643 1 98.81 304 TRP A CA 1
ATOM 2400 C C . TRP A 1 304 ? -8.492 -11.25 -1.339 1 98.81 304 TRP A C 1
ATOM 2402 O O . TRP A 1 304 ? -7.992 -12.266 -1.82 1 98.81 304 TRP A O 1
ATOM 2412 N N . THR A 1 305 ? -9.773 -11.047 -1.425 1 98.69 305 THR A N 1
ATOM 2413 C CA . THR A 1 305 ? -10.633 -11.891 -2.25 1 98.69 305 THR A CA 1
ATOM 2414 C C . THR A 1 305 ? -10.445 -11.562 -3.729 1 98.69 305 THR A C 1
ATOM 2416 O O . THR A 1 305 ? -9.969 -10.484 -4.078 1 98.69 305 THR A O 1
ATOM 2419 N N . PRO A 1 306 ? -10.766 -12.555 -4.582 1 98.31 306 PRO A N 1
ATOM 2420 C CA . PRO A 1 306 ? -10.992 -12.109 -5.957 1 98.31 306 PRO A CA 1
ATOM 2421 C C . PRO A 1 306 ? -12.188 -11.164 -6.082 1 98.31 306 PRO A C 1
ATOM 2423 O O . PRO A 1 306 ? -12.945 -11 -5.129 1 98.31 306 PRO A O 1
ATOM 2426 N N . ALA A 1 307 ? -12.227 -10.422 -7.176 1 97.19 307 ALA A N 1
ATOM 2427 C CA . ALA A 1 307 ? -13.414 -9.625 -7.469 1 97.19 307 ALA A CA 1
ATOM 2428 C C . ALA A 1 307 ? -14.523 -10.484 -8.047 1 97.19 307 ALA A C 1
ATOM 2430 O O . ALA A 1 307 ? -14.312 -11.219 -9.016 1 97.19 307 ALA A O 1
ATOM 2431 N N . LEU A 1 308 ? -15.656 -10.453 -7.414 1 96.56 308 LEU A N 1
ATOM 2432 C CA . LEU A 1 308 ? -16.844 -11.094 -7.988 1 96.56 308 LEU A CA 1
ATOM 2433 C C . LEU A 1 308 ? -17.516 -10.172 -8.992 1 96.56 308 LEU A C 1
ATOM 2435 O O . LEU A 1 308 ? -17.891 -9.039 -8.656 1 96.56 308 LEU A O 1
ATOM 2439 N N . ILE A 1 309 ? -17.578 -10.617 -10.156 1 94.31 309 ILE A N 1
ATOM 2440 C CA . ILE A 1 309 ? -18.25 -9.852 -11.203 1 94.31 309 ILE A CA 1
ATOM 2441 C C . ILE A 1 309 ? -19.766 -9.93 -11.008 1 94.31 309 ILE A C 1
ATOM 2443 O O . ILE A 1 309 ? -20.328 -11.016 -10.844 1 94.31 309 ILE A O 1
ATOM 2447 N N . LEU A 1 310 ? -20.312 -8.758 -11.047 1 91.25 310 LEU A N 1
ATOM 2448 C CA . LEU A 1 310 ? -21.734 -8.688 -10.773 1 91.25 310 LEU A CA 1
ATOM 2449 C C . LEU A 1 310 ? -22.531 -8.445 -12.055 1 91.25 310 LEU A C 1
ATOM 2451 O O . LEU A 1 310 ? -22.062 -7.746 -12.953 1 91.25 310 LEU A O 1
ATOM 2455 N N . ASP A 1 311 ? -23.562 -9.25 -12.398 1 77.38 311 ASP A N 1
ATOM 2456 C CA . ASP A 1 311 ? -24.438 -9.148 -13.562 1 77.38 311 ASP A CA 1
ATOM 2457 C C . ASP A 1 311 ? -25.391 -7.969 -13.43 1 77.38 311 ASP A C 1
ATOM 2459 O O . ASP A 1 311 ? -25.875 -7.672 -12.336 1 77.38 311 ASP A O 1
ATOM 2463 N N . MET B 1 1 ? 31.578 15.891 0.545 1 52.59 1 MET B N 1
ATOM 2464 C CA . MET B 1 1 ? 30.281 16.453 0.194 1 52.59 1 MET B CA 1
ATOM 2465 C C . MET B 1 1 ? 29.484 16.812 1.445 1 52.59 1 MET B C 1
ATOM 2467 O O . MET B 1 1 ? 29.609 16.141 2.475 1 52.59 1 MET B O 1
ATOM 2471 N N . LYS B 1 2 ? 28.844 18 1.435 1 67.06 2 LYS B N 1
ATOM 2472 C CA . LYS B 1 2 ? 28.094 18.609 2.533 1 67.06 2 LYS B CA 1
ATOM 2473 C C . LYS B 1 2 ? 27 17.672 3.027 1 67.06 2 LYS B C 1
ATOM 2475 O O . LYS B 1 2 ? 26.406 16.938 2.24 1 67.06 2 LYS B O 1
ATOM 2480 N N . ARG B 1 3 ? 26.969 17.484 4.32 1 85.88 3 ARG B N 1
ATOM 2481 C CA . ARG B 1 3 ? 25.938 16.703 4.992 1 85.88 3 ARG B CA 1
ATOM 2482 C C . ARG B 1 3 ? 24.547 17.297 4.75 1 85.88 3 ARG B C 1
ATOM 2484 O O . ARG B 1 3 ? 24.344 18.5 4.91 1 85.88 3 ARG B O 1
ATOM 2491 N N . THR B 1 4 ? 23.719 16.562 4.074 1 90.19 4 THR B N 1
ATOM 2492 C CA . THR B 1 4 ? 22.328 16.938 3.883 1 90.19 4 THR B CA 1
ATOM 2493 C C . THR B 1 4 ? 21.422 16.188 4.871 1 90.19 4 THR B C 1
ATOM 2495 O O . THR B 1 4 ? 21.328 14.969 4.824 1 90.19 4 THR B O 1
ATOM 2498 N N . ASN B 1 5 ? 20.828 16.984 5.805 1 93.06 5 ASN B N 1
ATOM 2499 C CA . ASN B 1 5 ? 19.953 16.422 6.828 1 93.06 5 ASN B CA 1
ATOM 2500 C C . ASN B 1 5 ? 18.484 16.578 6.461 1 93.06 5 ASN B C 1
ATOM 2502 O O . ASN B 1 5 ? 18.078 17.625 5.949 1 93.06 5 ASN B O 1
ATOM 2506 N N . ALA B 1 6 ? 17.75 15.547 6.738 1 94.44 6 ALA B N 1
ATOM 2507 C CA . ALA B 1 6 ? 16.312 15.648 6.531 1 94.44 6 ALA B CA 1
ATOM 2508 C C . ALA B 1 6 ? 15.672 16.562 7.57 1 94.44 6 ALA B C 1
ATOM 2510 O O . ALA B 1 6 ? 14.711 17.281 7.273 1 94.44 6 ALA B O 1
ATOM 2511 N N . PHE B 1 7 ? 16.234 16.516 8.797 1 96.06 7 PHE B N 1
ATOM 2512 C CA . PHE B 1 7 ? 15.617 17.234 9.914 1 96.06 7 PHE B CA 1
ATOM 2513 C C . PHE B 1 7 ? 16.562 18.297 10.453 1 96.06 7 PHE B C 1
ATOM 2515 O O . PHE B 1 7 ? 17.781 18.188 10.32 1 96.06 7 PHE B O 1
ATOM 2522 N N . VAL B 1 8 ? 15.977 19.266 11.062 1 90.31 8 VAL B N 1
ATOM 2523 C CA . VAL B 1 8 ? 16.781 20.297 11.703 1 90.31 8 VAL B CA 1
ATOM 2524 C C 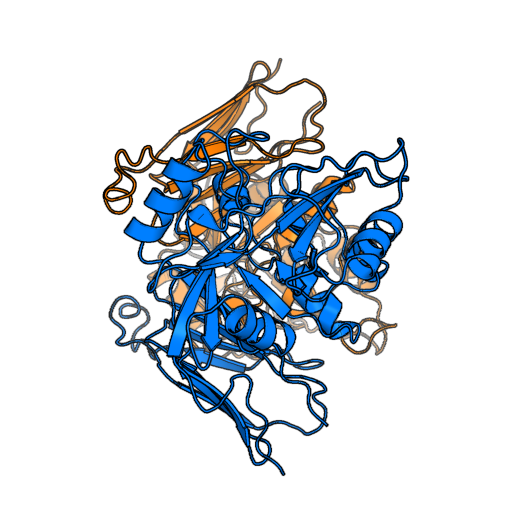. VAL B 1 8 ? 17.609 19.688 12.828 1 90.31 8 VAL B C 1
ATOM 2526 O O . VAL B 1 8 ? 17.203 18.688 13.438 1 90.31 8 VAL B O 1
ATOM 2529 N N . ASP B 1 9 ? 18.703 20.312 13.031 1 85.12 9 ASP B N 1
ATOM 2530 C CA . ASP B 1 9 ? 19.641 19.766 14 1 85.12 9 ASP B CA 1
ATOM 2531 C C . ASP B 1 9 ? 19.156 19.984 15.43 1 85.12 9 ASP B C 1
ATOM 2533 O O . ASP B 1 9 ? 19.219 19.078 16.266 1 85.12 9 ASP B O 1
ATOM 2537 N N . GLU B 1 10 ? 18.75 21.188 15.617 1 88.69 10 GLU B N 1
ATOM 2538 C CA . GLU B 1 10 ? 18.312 21.531 16.969 1 88.69 10 GLU B CA 1
ATOM 2539 C C . GLU B 1 10 ? 16.781 21.5 17.062 1 88.69 10 GLU B C 1
ATOM 2541 O O . GLU B 1 10 ? 16.094 21.922 16.141 1 88.69 10 GLU B O 1
ATOM 2546 N N . GLY B 1 11 ? 16.281 20.875 18.188 1 94.56 11 GLY B N 1
ATOM 2547 C CA . GLY B 1 11 ? 14.844 20.859 18.438 1 94.56 11 GLY B CA 1
ATOM 2548 C C . GLY B 1 11 ? 14.352 19.562 19.047 1 94.56 11 GLY B C 1
ATOM 2549 O O . GLY B 1 11 ? 15.148 18.734 19.469 1 94.56 11 GLY B O 1
ATOM 2550 N N . GLN B 1 12 ? 13.086 19.547 19.266 1 96.94 12 GLN B N 1
ATOM 2551 C CA . GLN B 1 12 ? 12.383 18.375 19.797 1 96.94 12 GLN B CA 1
ATOM 2552 C C . GLN B 1 12 ? 11.336 17.859 18.812 1 96.94 12 GLN B C 1
ATOM 2554 O O . GLN B 1 12 ? 10.93 18.578 17.906 1 96.94 12 GLN B O 1
ATOM 2559 N N . TRP B 1 13 ? 11.078 16.641 18.984 1 98.56 13 TRP B N 1
ATOM 2560 C CA . TRP B 1 13 ? 10.047 16.031 18.156 1 98.56 13 TRP B CA 1
ATOM 2561 C C . TRP B 1 13 ? 8.656 16.312 18.719 1 98.56 13 TRP B C 1
ATOM 2563 O O . TRP B 1 13 ? 8.438 16.172 19.922 1 98.56 13 TRP B O 1
ATOM 2573 N N . TYR B 1 14 ? 7.773 16.672 17.875 1 98.75 14 TYR B N 1
ATOM 2574 C CA . TYR B 1 14 ? 6.375 16.891 18.234 1 98.75 14 TYR B CA 1
ATOM 2575 C C . TYR B 1 14 ? 5.445 16.062 17.344 1 98.75 14 TYR B C 1
ATOM 2577 O O . TYR B 1 14 ? 5.582 16.062 16.125 1 98.75 14 TYR B O 1
ATOM 2585 N N . LYS B 1 15 ? 4.559 15.359 17.984 1 98.81 15 LYS B N 1
ATOM 2586 C CA . LYS B 1 15 ? 3.58 14.508 17.328 1 98.81 15 LYS B CA 1
ATOM 2587 C C . LYS B 1 15 ? 2.34 15.305 16.922 1 98.81 15 LYS B C 1
ATOM 2589 O O . LYS B 1 15 ? 1.759 16.016 17.75 1 98.81 15 LYS B O 1
ATOM 2594 N N . GLY B 1 16 ? 1.924 15.195 15.664 1 98.81 16 GLY B N 1
ATOM 2595 C CA . GLY B 1 16 ? 0.763 15.969 15.258 1 98.81 16 GLY B CA 1
ATOM 2596 C C . GLY B 1 16 ? -0.069 15.281 14.195 1 98.81 16 GLY B C 1
ATOM 2597 O O . GLY B 1 16 ? 0.408 14.359 13.523 1 98.81 16 GLY B O 1
ATOM 2598 N N . ASN B 1 17 ? -1.318 15.648 14.07 1 98.81 17 ASN B N 1
ATOM 2599 C CA . ASN B 1 17 ? -2.254 15.234 13.031 1 98.81 17 ASN B CA 1
ATOM 2600 C C . ASN B 1 17 ? -2.734 16.422 12.203 1 98.81 17 ASN B C 1
ATOM 2602 O O . ASN B 1 17 ? -3.162 17.438 12.758 1 98.81 17 ASN B O 1
ATOM 2606 N N . THR B 1 18 ? -2.676 16.266 10.859 1 98.75 18 THR B N 1
ATOM 2607 C CA . THR B 1 18 ? -2.91 17.406 9.984 1 98.75 18 THR B CA 1
ATOM 2608 C C . THR B 1 18 ? -4.25 17.281 9.273 1 98.75 18 THR B C 1
ATOM 2610 O O . THR B 1 18 ? -4.582 18.094 8.406 1 98.75 18 THR B O 1
ATOM 2613 N N . HIS B 1 19 ? -5.051 16.25 9.516 1 98.94 19 HIS B N 1
ATOM 2614 C CA . HIS B 1 19 ? -6.289 15.977 8.797 1 98.94 19 HIS B CA 1
ATOM 2615 C C . HIS B 1 19 ? -7.352 15.398 9.727 1 98.94 19 HIS B C 1
ATOM 2617 O O . HIS B 1 19 ? -7.242 14.25 10.164 1 98.94 19 HIS B O 1
ATOM 2623 N N . SER B 1 20 ? -8.352 16.172 10.078 1 98.75 20 SER B N 1
ATOM 2624 C CA . SER B 1 20 ? -9.406 15.734 10.984 1 98.75 20 SER B CA 1
ATOM 2625 C C . SER B 1 20 ? -10.695 16.516 10.75 1 98.75 20 SER B C 1
ATOM 2627 O O . SER B 1 20 ? -10.672 17.594 10.172 1 98.75 20 SER B O 1
ATOM 2629 N N . HIS B 1 21 ? -11.719 15.953 11.18 1 98.81 21 HIS B N 1
ATOM 2630 C CA . HIS B 1 21 ? -13.031 16.562 11 1 98.81 21 HIS B CA 1
ATOM 2631 C C . HIS B 1 21 ? -13.805 16.594 12.312 1 98.81 21 HIS B C 1
ATOM 2633 O O . HIS B 1 21 ? -13.586 15.766 13.188 1 98.81 21 HIS B O 1
ATOM 2639 N N . THR B 1 22 ? -14.664 17.562 12.391 1 98.5 22 THR B N 1
ATOM 2640 C CA . THR B 1 22 ? -15.539 17.734 13.539 1 98.5 22 THR B CA 1
ATOM 2641 C C . THR B 1 22 ? -17 17.859 13.102 1 98.5 22 THR B C 1
ATOM 2643 O O . THR B 1 22 ? -17.297 17.766 11.906 1 98.5 22 THR B O 1
ATOM 2646 N N . SER B 1 23 ? -17.875 18.078 14.094 1 98.19 23 SER B N 1
ATOM 2647 C CA . SER B 1 23 ? -19.312 18.219 13.836 1 98.19 23 SER B CA 1
ATOM 2648 C C . SER B 1 23 ? -19.594 19.5 13.047 1 98.19 23 SER B C 1
ATOM 2650 O O . SER B 1 23 ? -20.719 19.703 12.57 1 98.19 23 SER B O 1
ATOM 2652 N N . VAL B 1 24 ? -18.578 20.344 12.883 1 98.19 24 VAL B N 1
ATOM 2653 C CA . VAL B 1 24 ? -18.734 21.531 12.055 1 98.19 24 VAL B CA 1
ATOM 2654 C C . VAL B 1 24 ? -19 21.125 10.609 1 98.19 24 VAL B C 1
ATOM 2656 O O . VAL B 1 24 ? -19.719 21.812 9.883 1 98.19 24 VAL B O 1
ATOM 2659 N N . SER B 1 25 ? -18.438 20.031 10.164 1 97.69 25 SER B N 1
ATOM 2660 C CA . SER B 1 25 ? -18.781 19.469 8.859 1 97.69 25 SER B CA 1
ATOM 2661 C C . SER B 1 25 ? -19.422 18.094 9 1 97.69 25 SER B C 1
ATOM 2663 O O . SER B 1 25 ? -20.594 17.984 9.344 1 97.69 25 SER B O 1
ATOM 2665 N N . ASP B 1 26 ? -18.594 16.984 8.961 1 97.44 26 ASP B N 1
ATOM 2666 C CA . ASP B 1 26 ? -19.266 15.68 8.969 1 97.44 26 ASP B CA 1
ATOM 2667 C C . ASP B 1 26 ? -18.609 14.727 9.961 1 97.44 26 ASP B C 1
ATOM 2669 O O . ASP B 1 26 ? -18.766 13.508 9.867 1 97.44 26 ASP B O 1
ATOM 2673 N N . GLY B 1 27 ? -17.875 15.211 10.938 1 97.62 27 GLY B N 1
ATOM 2674 C CA . GLY B 1 27 ? -17.391 14.43 12.07 1 97.62 27 GLY B CA 1
ATOM 2675 C C . GLY B 1 27 ? -18.406 14.32 13.188 1 97.62 27 GLY B C 1
ATOM 2676 O O . GLY B 1 27 ? -19.453 14.992 13.164 1 97.62 27 GLY B O 1
ATOM 2677 N N . THR B 1 28 ? -18.109 13.516 14.188 1 97.5 28 THR B N 1
ATOM 2678 C CA . THR B 1 28 ? -19.047 13.281 15.281 1 97.5 28 THR B CA 1
ATOM 2679 C C . THR B 1 28 ? -18.734 14.203 16.453 1 97.5 28 THR B C 1
ATOM 2681 O O . THR B 1 28 ? -19.641 14.797 17.047 1 97.5 28 THR B O 1
ATOM 2684 N N . LEU B 1 29 ? -17.516 14.422 16.844 1 97.81 29 LEU B N 1
ATOM 2685 C CA . LEU B 1 29 ? -17.125 15.234 17.984 1 97.81 29 LEU B CA 1
ATOM 2686 C C . LEU B 1 29 ? -17.062 16.719 17.609 1 97.81 29 LEU B C 1
ATOM 2688 O O . LEU B 1 29 ? -16.734 17.062 16.469 1 97.81 29 LEU B O 1
ATOM 2692 N N . ASN B 1 30 ? -17.391 17.531 18.562 1 98 30 ASN B N 1
ATOM 2693 C CA . ASN B 1 30 ? -17.125 18.953 18.344 1 98 30 ASN B CA 1
ATOM 2694 C C . ASN B 1 30 ? -15.641 19.266 18.547 1 98 30 ASN B C 1
ATOM 2696 O O . ASN B 1 30 ? -14.875 18.438 19.016 1 98 30 ASN B O 1
ATOM 2700 N N . PRO B 1 31 ? -15.219 20.484 18.172 1 98 31 PRO B N 1
ATOM 2701 C CA . PRO B 1 31 ? -13.797 20.828 18.234 1 98 31 PRO B CA 1
ATOM 2702 C C . PRO B 1 31 ? -13.195 20.625 19.625 1 98 31 PRO B C 1
ATOM 2704 O O . PRO B 1 31 ? -12.117 20.047 19.766 1 98 31 PRO B O 1
ATOM 2707 N N . GLN B 1 32 ? -13.883 21.047 20.625 1 97.56 32 GLN B N 1
ATOM 2708 C CA . GLN B 1 32 ? -13.375 20.938 21.984 1 97.56 32 GLN B CA 1
ATOM 2709 C C . GLN B 1 32 ? -13.062 19.484 22.328 1 97.56 32 GLN B C 1
ATOM 2711 O O . GLN B 1 32 ? -11.984 19.188 22.844 1 97.56 32 GLN B O 1
ATOM 2716 N N . LYS B 1 33 ? -13.992 18.656 22.062 1 97.94 33 LYS B N 1
ATOM 2717 C CA . LYS B 1 33 ? -13.836 17.234 22.391 1 97.94 33 LYS B CA 1
ATOM 2718 C C . LYS B 1 33 ? -12.742 16.609 21.531 1 97.94 33 LYS B C 1
ATOM 2720 O O . LYS B 1 33 ? -12.008 15.727 22 1 97.94 33 LYS B O 1
ATOM 2725 N N . LEU B 1 34 ? -12.641 17 20.297 1 98.12 34 LEU B N 1
ATOM 2726 C CA . LEU B 1 34 ? -11.617 16.422 19.438 1 98.12 34 LEU B CA 1
ATOM 2727 C C . LEU B 1 34 ? -10.227 16.828 19.906 1 98.12 34 LEU B C 1
ATOM 2729 O O . LEU B 1 34 ? -9.312 16 19.953 1 98.12 34 LEU B O 1
ATOM 2733 N N . PHE B 1 35 ? -10.039 18.094 20.219 1 97.94 35 PHE B N 1
ATOM 2734 C CA . PHE B 1 35 ? -8.758 18.516 20.75 1 97.94 35 PHE B CA 1
ATOM 2735 C C . PHE B 1 35 ? -8.414 17.734 22.016 1 97.94 35 PHE B C 1
ATOM 2737 O O . PHE B 1 35 ? -7.27 17.312 22.188 1 97.94 35 PHE B O 1
ATOM 2744 N N . GLY B 1 36 ? -9.414 17.562 22.891 1 97.06 36 GLY B N 1
ATOM 2745 C CA . GLY B 1 36 ? -9.203 16.766 24.094 1 97.06 36 GLY B CA 1
ATOM 2746 C C . GLY B 1 36 ? -8.758 15.352 23.797 1 97.06 36 GLY B C 1
ATOM 2747 O O . GLY B 1 36 ? -7.844 14.836 24.438 1 97.06 36 GLY B O 1
ATOM 2748 N N . LEU B 1 37 ? -9.375 14.75 22.859 1 96.25 37 LEU B N 1
ATOM 2749 C CA . LEU B 1 37 ? -9.055 13.383 22.469 1 96.25 37 LEU B CA 1
ATOM 2750 C C . LEU B 1 37 ? -7.605 13.266 22.016 1 96.25 37 LEU B C 1
ATOM 2752 O O . LEU B 1 37 ? -6.875 12.391 22.484 1 96.25 37 LEU B O 1
ATOM 2756 N N . TYR B 1 38 ? -7.172 14.117 21.156 1 97.62 38 TYR B N 1
ATOM 2757 C CA . TYR B 1 38 ? -5.816 14.023 20.625 1 97.62 38 TYR B CA 1
ATOM 2758 C C . TYR B 1 38 ? -4.789 14.391 21.688 1 97.62 38 TYR B C 1
ATOM 2760 O O . TYR B 1 38 ? -3.68 13.844 21.703 1 97.62 38 TYR B O 1
ATOM 2768 N N . LYS B 1 39 ? -5.129 15.289 22.594 1 97.06 39 LYS B N 1
ATOM 2769 C CA . LYS B 1 39 ? -4.254 15.555 23.734 1 97.06 39 LYS B CA 1
ATOM 2770 C C . LYS B 1 39 ? -4.07 14.305 24.594 1 97.06 39 LYS B C 1
ATOM 2772 O O . LYS B 1 39 ? -2.955 13.984 25 1 97.06 39 LYS B O 1
ATOM 2777 N N . GLU B 1 40 ? -5.137 13.648 24.812 1 95.44 40 GLU B N 1
ATOM 2778 C CA . GLU B 1 40 ? -5.098 12.422 25.609 1 95.44 40 GLU B CA 1
ATOM 2779 C C . GLU B 1 40 ? -4.258 11.344 24.938 1 95.44 40 GLU B C 1
ATOM 2781 O O . GLU B 1 40 ? -3.611 10.539 25.609 1 95.44 40 GLU B O 1
ATOM 2786 N N . LEU B 1 41 ? -4.273 11.398 23.641 1 95.5 41 LEU B N 1
ATOM 2787 C CA . LEU B 1 41 ? -3.521 10.414 22.875 1 95.5 41 LEU B CA 1
ATOM 2788 C C . LEU B 1 41 ? -2.047 10.789 22.797 1 95.5 41 LEU B C 1
ATOM 2790 O O . LEU B 1 41 ? -1.245 10.062 22.203 1 95.5 41 LEU B O 1
ATOM 2794 N N . GLY B 1 42 ? -1.673 11.938 23.297 1 97.25 42 GLY B N 1
ATOM 2795 C CA . GLY B 1 42 ? -0.271 12.32 23.391 1 97.25 42 GLY B CA 1
ATOM 2796 C C . GLY B 1 42 ? 0.197 13.156 22.219 1 97.25 42 GLY B C 1
ATOM 2797 O O . GLY B 1 42 ? 1.399 13.273 21.969 1 97.25 42 GLY B O 1
ATOM 2798 N N . TYR B 1 43 ? -0.746 13.711 21.484 1 98.56 43 TYR B N 1
ATOM 2799 C CA . TYR B 1 43 ? -0.367 14.586 20.391 1 98.56 43 TYR B CA 1
ATOM 2800 C C . TYR B 1 43 ? 0.008 15.969 20.891 1 98.56 43 TYR B C 1
ATOM 2802 O O . TYR B 1 43 ? -0.488 16.406 21.938 1 98.56 43 TYR B O 1
ATOM 2810 N N . ASP B 1 44 ? 0.892 16.625 20.141 1 98.75 44 ASP B N 1
ATOM 2811 C CA . ASP B 1 44 ? 1.345 17.969 20.5 1 98.75 44 ASP B CA 1
ATOM 2812 C C . ASP B 1 44 ? 0.618 19.031 19.672 1 98.75 44 ASP B C 1
ATOM 2814 O O . ASP B 1 44 ? 0.553 20.203 20.062 1 98.75 44 ASP B O 1
ATOM 2818 N N . PHE B 1 45 ? 0.116 18.656 18.516 1 98.5 45 PHE B N 1
ATOM 2819 C CA . PHE B 1 45 ? -0.639 19.609 17.719 1 98.5 45 PHE B CA 1
ATOM 2820 C C . PHE B 1 45 ? -1.668 18.906 16.844 1 98.5 45 PHE B C 1
ATOM 2822 O O . PHE B 1 45 ? -1.552 17.703 16.594 1 98.5 45 PHE B O 1
ATOM 2829 N N . LEU B 1 46 ? -2.676 19.625 16.453 1 98.56 46 LEU B N 1
ATOM 2830 C CA . LEU B 1 46 ? -3.785 19.141 15.641 1 98.56 46 LEU B CA 1
ATOM 2831 C C . LEU B 1 46 ? -4.309 20.219 14.711 1 98.56 46 LEU B C 1
ATOM 2833 O O . LEU B 1 46 ? -4.391 21.391 15.102 1 98.56 46 LEU B O 1
ATOM 2837 N N . SER B 1 47 ? -4.586 19.844 13.477 1 98 47 SER B N 1
ATOM 2838 C CA . SER B 1 47 ? -5.336 20.703 12.57 1 98 47 SER B CA 1
ATOM 2839 C C . SER B 1 47 ? -6.754 20.188 12.352 1 98 47 SER B C 1
ATOM 2841 O O . SER B 1 47 ? -6.945 19 12.055 1 98 47 SER B O 1
ATOM 2843 N N . ILE B 1 48 ? -7.699 21.016 12.633 1 98 48 ILE B N 1
ATOM 2844 C CA . ILE B 1 48 ? -9.07 20.719 12.227 1 98 48 ILE B CA 1
ATOM 2845 C C . ILE B 1 48 ? -9.305 21.203 10.805 1 98 48 ILE B C 1
ATOM 2847 O O . ILE B 1 48 ? -9.141 22.391 10.508 1 98 48 ILE B O 1
ATOM 2851 N N . THR B 1 49 ? -9.625 20.281 9.922 1 98.5 49 THR B N 1
ATOM 2852 C CA . THR B 1 49 ? -9.742 20.547 8.492 1 98.5 49 THR B CA 1
ATOM 2853 C C . THR B 1 49 ? -11.133 20.188 7.98 1 98.5 49 THR B C 1
ATOM 2855 O O . THR B 1 49 ? -11.266 19.484 6.977 1 98.5 49 THR B O 1
ATOM 2858 N N . ASP B 1 50 ? -12.117 20.734 8.617 1 98.62 50 ASP B N 1
ATOM 2859 C CA . ASP B 1 50 ? -13.5 20.469 8.219 1 98.62 50 ASP B CA 1
ATOM 2860 C C . ASP B 1 50 ? -13.711 20.797 6.742 1 98.62 50 ASP B C 1
ATOM 2862 O O . ASP B 1 50 ? -13.039 21.656 6.184 1 98.62 50 ASP B O 1
ATOM 2866 N N . HIS B 1 51 ? -14.68 20.047 6.152 1 98.06 51 HIS B N 1
ATOM 2867 C CA . HIS B 1 51 ? -14.945 20.219 4.73 1 98.06 51 HIS B CA 1
ATOM 2868 C C . HIS B 1 51 ? -15.453 21.625 4.422 1 98.06 51 HIS B C 1
ATOM 2870 O O . HIS B 1 51 ? -16.516 22.016 4.898 1 98.06 51 HIS B O 1
ATOM 2876 N N . ARG B 1 52 ? -14.68 22.359 3.68 1 97 52 ARG B N 1
ATOM 2877 C CA . ARG B 1 52 ? -15.023 23.625 3.062 1 97 52 ARG B CA 1
ATOM 2878 C C . ARG B 1 52 ? -15.273 24.703 4.117 1 97 52 ARG B C 1
ATOM 2880 O O . ARG B 1 52 ? -15.93 25.703 3.85 1 97 52 ARG B O 1
ATOM 2887 N N . VAL B 1 53 ? -14.859 24.484 5.301 1 97.12 53 VAL B N 1
ATOM 2888 C CA . VAL B 1 53 ? -14.922 25.469 6.379 1 97.12 53 VAL B CA 1
ATOM 2889 C C . VAL B 1 53 ? -13.547 25.625 7.023 1 97.12 53 VAL B C 1
ATOM 2891 O O . VAL B 1 53 ? -12.969 24.641 7.508 1 97.12 53 VAL B O 1
ATOM 2894 N N . PHE B 1 54 ? -13.086 26.828 6.992 1 95.38 54 PHE B N 1
ATOM 2895 C CA . PHE B 1 54 ? -11.766 27.078 7.559 1 95.38 54 PHE B CA 1
ATOM 2896 C C . PHE B 1 54 ? -11.828 27.094 9.086 1 95.38 54 PHE B C 1
ATOM 2898 O O . PHE B 1 54 ? -12.656 27.797 9.672 1 95.38 54 PHE B O 1
ATOM 2905 N N . GLY B 1 55 ? -10.992 26.297 9.703 1 95.06 55 GLY B N 1
ATOM 2906 C CA . GLY B 1 55 ? -10.93 26.234 11.156 1 95.06 55 GLY B CA 1
ATOM 2907 C C . GLY B 1 55 ? -9.672 26.859 11.727 1 95.06 55 GLY B C 1
ATOM 2908 O O . GLY B 1 55 ? -8.562 26.547 11.297 1 95.06 55 GLY B O 1
ATOM 2909 N N . GLN B 1 56 ? -9.805 27.766 12.594 1 93.5 56 GLN B N 1
ATOM 2910 C CA . GLN B 1 56 ? -8.75 28.375 13.398 1 93.5 56 GLN B CA 1
ATOM 2911 C C . GLN B 1 56 ? -9.148 28.438 14.867 1 93.5 56 GLN B C 1
ATOM 2913 O O . GLN B 1 56 ? -9.898 29.328 15.266 1 93.5 56 GLN B O 1
ATOM 2918 N N . TYR B 1 57 ? -8.617 27.531 15.656 1 93.94 57 TYR B N 1
ATOM 2919 C CA . TYR B 1 57 ? -9.07 27.359 17.031 1 93.94 57 TYR B CA 1
ATOM 2920 C C . TYR B 1 57 ? -7.98 27.734 18.016 1 93.94 57 TYR B C 1
ATOM 2922 O O . TYR B 1 57 ? -7.543 26.922 18.828 1 93.94 57 TYR B O 1
ATOM 2930 N N . ASN B 1 58 ? -7.672 28.984 18.078 1 91.06 58 ASN B N 1
ATOM 2931 C CA . ASN B 1 58 ? -6.602 29.5 18.922 1 91.06 58 ASN B CA 1
ATOM 2932 C C . ASN B 1 58 ? -6.898 29.266 20.406 1 91.06 58 ASN B C 1
ATOM 2934 O O . ASN B 1 58 ? -5.98 29.156 21.219 1 91.06 58 ASN B O 1
ATOM 2938 N N . GLU B 1 59 ? -8.141 29.141 20.719 1 93.06 59 GLU B N 1
ATOM 2939 C CA . GLU B 1 59 ? -8.547 29 22.109 1 93.06 59 GLU B CA 1
ATOM 2940 C C . GLU B 1 59 ? -8.102 27.656 22.688 1 93.06 59 GLU B C 1
ATOM 2942 O O . GLU B 1 59 ? -8.078 27.484 23.906 1 93.06 59 GLU B O 1
ATOM 2947 N N . TYR B 1 60 ? -7.801 26.734 21.828 1 92.94 60 TYR B N 1
ATOM 2948 C CA . TYR B 1 60 ? -7.43 25.422 22.328 1 92.94 60 TYR B CA 1
ATOM 2949 C C . TYR B 1 60 ? -5.914 25.25 22.359 1 92.94 60 TYR B C 1
ATOM 2951 O O . TYR B 1 60 ? -5.406 24.188 22.703 1 92.94 60 TYR B O 1
ATOM 2959 N N . CYS B 1 61 ? -5.238 26.297 21.969 1 92.31 61 CYS B N 1
ATOM 2960 C CA . CYS B 1 61 ? -3.789 26.297 22.125 1 92.31 61 CYS B CA 1
ATOM 2961 C C . CYS B 1 61 ? -3.412 26.453 23.594 1 92.31 61 CYS B C 1
ATOM 2963 O O . CYS B 1 61 ? -4.082 27.172 24.344 1 92.31 61 CYS B O 1
ATOM 2965 N N . SER B 1 62 ? -2.438 25.703 23.953 1 91.06 62 SER B N 1
ATOM 2966 C CA . SER B 1 62 ? -1.831 25.797 25.266 1 91.06 62 SER B CA 1
ATOM 2967 C C . SER B 1 62 ? -0.316 25.641 25.203 1 91.06 62 SER B C 1
ATOM 2969 O O . SER B 1 62 ? 0.255 25.578 24.109 1 91.06 62 SER B O 1
ATOM 2971 N N . GLY B 1 63 ? 0.369 25.719 26.297 1 89 63 GLY B N 1
ATOM 2972 C CA . GLY B 1 63 ? 1.813 25.562 26.328 1 89 63 GLY B CA 1
ATOM 2973 C C . GLY B 1 63 ? 2.275 24.203 25.828 1 89 63 GLY B C 1
ATOM 2974 O O . GLY B 1 63 ? 3.406 24.062 25.359 1 89 63 GLY B O 1
ATOM 2975 N N . ASP B 1 64 ? 1.381 23.281 25.906 1 94.5 64 ASP B N 1
ATOM 2976 C CA . ASP B 1 64 ? 1.81 21.938 25.531 1 94.5 64 ASP B CA 1
ATOM 2977 C C . ASP B 1 64 ? 1.009 21.406 24.344 1 94.5 64 ASP B C 1
ATOM 2979 O O . ASP B 1 64 ? 1.055 20.203 24.047 1 94.5 64 ASP B O 1
ATOM 2983 N N . PHE B 1 65 ? 0.227 22.312 23.719 1 97.5 65 PHE B N 1
ATOM 2984 C CA . PHE B 1 65 ? -0.582 21.859 22.578 1 97.5 65 PHE B CA 1
ATOM 2985 C C . PHE B 1 65 ? -0.858 23.016 21.625 1 97.5 65 PHE B C 1
ATOM 2987 O O . PHE B 1 65 ? -1.202 24.125 22.062 1 97.5 65 PHE B O 1
ATOM 2994 N N . VAL B 1 66 ? -0.744 22.75 20.328 1 96.31 66 VAL B N 1
ATOM 2995 C CA . VAL B 1 66 ? -0.916 23.797 19.328 1 96.31 66 VAL B CA 1
ATOM 2996 C C . VAL B 1 66 ? -2.027 23.391 18.359 1 96.31 66 VAL B C 1
ATOM 2998 O O . VAL B 1 66 ? -2.102 22.234 17.922 1 96.31 66 VAL B O 1
ATOM 3001 N N . SER B 1 67 ? -2.906 24.297 18.094 1 95.81 67 SER B N 1
ATOM 3002 C CA . SER B 1 67 ? -3.873 24.141 17.016 1 95.81 67 SER B CA 1
ATOM 3003 C C . SER B 1 67 ? -3.367 24.797 15.727 1 95.81 67 SER B C 1
ATOM 3005 O O . SER B 1 67 ? -2.979 25.969 15.734 1 95.81 67 SER B O 1
ATOM 3007 N N . LEU B 1 68 ? -3.33 24.062 14.664 1 95.81 68 LEU B N 1
ATOM 3008 C CA . LEU B 1 68 ? -3.016 24.609 13.352 1 95.81 68 LEU B CA 1
ATOM 3009 C C . LEU B 1 68 ? -4.289 24.906 12.562 1 95.81 68 LEU B C 1
ATOM 3011 O O . LEU B 1 68 ? -5.215 24.094 12.547 1 95.81 68 LEU B O 1
ATOM 3015 N N . PRO B 1 69 ? -4.398 26.094 11.969 1 95.31 69 PRO B N 1
ATOM 3016 C CA . PRO B 1 69 ? -5.57 26.359 11.125 1 95.31 69 PRO B CA 1
ATOM 3017 C C . PRO B 1 69 ? -5.613 25.484 9.883 1 95.31 69 PRO B C 1
ATOM 3019 O O . PRO B 1 69 ? -4.566 25.172 9.312 1 95.31 69 PRO B O 1
ATOM 3022 N N . GLY B 1 70 ? -6.785 25.109 9.484 1 96.94 70 GLY B N 1
ATOM 3023 C CA . GLY B 1 70 ? -6.832 24.203 8.352 1 96.94 70 GLY B CA 1
ATOM 3024 C C . GLY B 1 70 ? -8.195 24.125 7.695 1 96.94 70 GLY B C 1
ATOM 3025 O O . GLY B 1 70 ? -9.18 24.641 8.242 1 96.94 70 GLY B O 1
ATOM 3026 N N . ILE B 1 71 ? -8.273 23.562 6.531 1 97.75 71 ILE B N 1
ATOM 3027 C CA . ILE B 1 71 ? -9.469 23.359 5.727 1 97.75 71 ILE B CA 1
ATOM 3028 C C . ILE B 1 71 ? -9.258 22.203 4.762 1 97.75 71 ILE B C 1
ATOM 3030 O O . ILE B 1 71 ? -8.125 21.906 4.367 1 97.75 71 ILE B O 1
ATOM 3034 N N . GLU B 1 72 ? -10.281 21.5 4.492 1 98.56 72 GLU B N 1
ATOM 3035 C CA . GLU B 1 72 ? -10.25 20.547 3.387 1 98.56 72 GLU B CA 1
ATOM 3036 C C . GLU B 1 72 ? -11.242 20.938 2.293 1 98.56 72 GLU B C 1
ATOM 3038 O O . GLU B 1 72 ? -12.43 21.141 2.568 1 98.56 72 GLU B O 1
ATOM 3043 N N . LEU B 1 73 ? -10.727 21.031 1.114 1 97.31 73 LEU B N 1
ATOM 3044 C CA . LEU B 1 73 ? -11.547 21.297 -0.063 1 97.31 73 LEU B CA 1
ATOM 3045 C C . LEU B 1 73 ? -11.633 20.047 -0.95 1 97.31 73 LEU B C 1
ATOM 3047 O O . LEU B 1 73 ? -10.742 19.203 -0.923 1 97.31 73 LEU B O 1
ATOM 3051 N N . ASP B 1 74 ? -12.758 19.891 -1.663 1 94.69 74 ASP B N 1
ATOM 3052 C CA . ASP B 1 74 ? -12.961 18.734 -2.521 1 94.69 74 ASP B CA 1
ATOM 3053 C C . ASP B 1 74 ? -13.664 19.125 -3.82 1 94.69 74 ASP B C 1
ATOM 3055 O O . ASP B 1 74 ? -14.516 20.016 -3.824 1 94.69 74 ASP B O 1
ATOM 3059 N N . VAL B 1 75 ? -13.211 18.547 -4.938 1 91.88 75 VAL B N 1
ATOM 3060 C CA . VAL B 1 75 ? -13.852 18.766 -6.23 1 91.88 75 VAL B CA 1
ATOM 3061 C C . VAL B 1 75 ? -13.914 17.453 -7.012 1 91.88 75 VAL B C 1
ATOM 3063 O O . VAL B 1 75 ? -12.992 16.641 -6.934 1 91.88 75 VAL B O 1
ATOM 3066 N N . LEU B 1 76 ? -15.031 17.281 -7.742 1 84.38 76 LEU B N 1
ATOM 3067 C CA . LEU B 1 76 ? -15.141 16.156 -8.656 1 84.38 76 LEU B CA 1
ATOM 3068 C C . LEU B 1 76 ? -14.297 16.375 -9.906 1 84.38 76 LEU B C 1
ATOM 3070 O O . LEU B 1 76 ? -14.195 17.516 -10.391 1 84.38 76 LEU B O 1
ATOM 3074 N N . ALA B 1 77 ? -13.648 15.266 -10.312 1 75.06 77 ALA B N 1
ATOM 3075 C CA . ALA B 1 77 ? -12.852 15.383 -11.531 1 75.06 77 ALA B CA 1
ATOM 3076 C C . ALA B 1 77 ? -13.742 15.555 -12.758 1 75.06 77 ALA B C 1
ATOM 3078 O O . ALA B 1 77 ? -14.82 14.969 -12.828 1 75.06 77 ALA B O 1
ATOM 3079 N N . ASP B 1 78 ? -13.359 16.562 -13.547 1 63.34 78 ASP B N 1
ATOM 3080 C CA . ASP B 1 78 ? -14.133 16.938 -14.727 1 63.34 78 ASP B CA 1
ATOM 3081 C C . ASP B 1 78 ? -14.484 15.703 -15.555 1 63.34 78 ASP B C 1
ATOM 3083 O O . ASP B 1 78 ? -15.633 15.547 -15.992 1 63.34 78 ASP B O 1
ATOM 3087 N N . GLU B 1 79 ? -13.492 14.945 -15.883 1 58.25 79 GLU B N 1
ATOM 3088 C CA . GLU B 1 79 ? -13.695 13.938 -16.922 1 58.25 79 GLU B CA 1
ATOM 3089 C C . GLU B 1 79 ? -14.18 12.617 -16.312 1 58.25 79 GLU B C 1
ATOM 3091 O O . GLU B 1 79 ? -14.672 11.75 -17.031 1 58.25 79 GLU B O 1
ATOM 3096 N N . GLU B 1 80 ? -13.992 12.555 -15.055 1 61.69 80 GLU B N 1
ATOM 3097 C CA . GLU B 1 80 ? -14.273 11.211 -14.555 1 61.69 80 GLU B CA 1
ATOM 3098 C C . GLU B 1 80 ? -15.164 11.258 -13.312 1 61.69 80 GLU B C 1
ATOM 3100 O O . GLU B 1 80 ? -14.828 11.93 -12.336 1 61.69 80 GLU B O 1
ATOM 3105 N N . ASP B 1 81 ? -16.219 10.695 -13.367 1 56.28 81 ASP B N 1
ATOM 3106 C CA . ASP B 1 81 ? -17.266 10.719 -12.344 1 56.28 81 ASP B CA 1
ATOM 3107 C C . ASP B 1 81 ? -16.812 9.945 -11.094 1 56.28 81 ASP B C 1
ATOM 3109 O O . ASP B 1 81 ? -17.469 10.023 -10.055 1 56.28 81 ASP B O 1
ATOM 3113 N N . ILE B 1 82 ? -15.641 9.383 -11.203 1 67.56 82 ILE B N 1
ATOM 3114 C CA . ILE B 1 82 ? -15.328 8.508 -10.07 1 67.56 82 ILE B CA 1
ATOM 3115 C C . ILE B 1 82 ? -14.211 9.133 -9.234 1 67.56 82 ILE B C 1
ATOM 3117 O O . ILE B 1 82 ? -14.031 8.766 -8.07 1 67.56 82 ILE B O 1
ATOM 3121 N N . VAL B 1 83 ? -13.656 10.164 -9.781 1 78.94 83 VAL B N 1
ATOM 3122 C CA . VAL B 1 83 ? -12.531 10.773 -9.07 1 78.94 83 VAL B CA 1
ATOM 3123 C C . VAL B 1 83 ? -13 12.023 -8.344 1 78.94 83 VAL B C 1
ATOM 3125 O O . VAL B 1 83 ? -13.594 12.922 -8.953 1 78.94 83 VAL B O 1
ATOM 3128 N N . CYS B 1 84 ? -12.781 12.047 -7.039 1 88.5 84 CYS B N 1
ATOM 3129 C CA . CYS B 1 84 ? -13 13.234 -6.223 1 88.5 84 CYS B CA 1
ATOM 3130 C C . CYS B 1 84 ? -11.711 13.672 -5.539 1 88.5 84 CYS B C 1
ATOM 3132 O O . CYS B 1 84 ? -11.258 13.039 -4.586 1 88.5 84 CYS B O 1
ATOM 3134 N N . HIS B 1 85 ? -11.172 14.75 -6.055 1 94 85 HIS B N 1
ATOM 3135 C CA . HIS B 1 85 ? -9.945 15.266 -5.465 1 94 85 HIS B CA 1
ATOM 3136 C C . HIS B 1 85 ? -10.211 15.93 -4.121 1 94 85 HIS B C 1
ATOM 3138 O O . HIS B 1 85 ? -11.148 16.719 -3.99 1 94 85 HIS B O 1
ATOM 3144 N N . HIS B 1 86 ? -9.453 15.578 -3.131 1 97 86 HIS B N 1
ATOM 3145 C CA . HIS B 1 86 ? -9.461 16.25 -1.836 1 97 86 HIS B CA 1
ATOM 3146 C C . HIS B 1 86 ? -8.109 16.922 -1.55 1 97 86 HIS B C 1
ATOM 3148 O O . HIS B 1 86 ? -7.062 16.297 -1.72 1 97 86 HIS B O 1
ATOM 3154 N N . ILE B 1 87 ? -8.203 18.219 -1.178 1 98.12 87 ILE B N 1
ATOM 3155 C CA . ILE B 1 87 ? -7.008 19 -0.889 1 98.12 87 ILE B CA 1
ATOM 3156 C C . ILE B 1 87 ? -7.121 19.625 0.504 1 98.12 87 ILE B C 1
ATOM 3158 O O . ILE B 1 87 ? -8.102 20.297 0.81 1 98.12 87 ILE B O 1
ATOM 3162 N N . VAL B 1 88 ? -6.09 19.359 1.321 1 98.69 88 VAL B N 1
ATOM 3163 C CA . VAL B 1 88 ? -6.008 19.953 2.652 1 98.69 88 VAL B CA 1
ATOM 3164 C C . VAL B 1 88 ? -5.094 21.172 2.619 1 98.69 88 VAL B C 1
ATOM 3166 O O . VAL B 1 88 ? -4.016 21.125 2.025 1 98.69 88 VAL B O 1
ATOM 3169 N N . GLY B 1 89 ? -5.547 22.297 3.18 1 97.31 89 GLY B N 1
ATOM 3170 C CA . GLY B 1 89 ? -4.746 23.5 3.363 1 97.31 89 GLY B CA 1
ATOM 3171 C C . GLY B 1 89 ? -4.516 23.844 4.82 1 97.31 89 GLY B C 1
ATOM 3172 O O . GLY B 1 89 ? -5.469 24.016 5.582 1 97.31 89 GLY B O 1
ATOM 3173 N N . ILE B 1 90 ? -3.256 23.922 5.184 1 96.75 90 ILE B N 1
ATOM 3174 C CA . ILE B 1 90 ? -2.873 24.359 6.52 1 96.75 90 ILE B CA 1
ATOM 3175 C C . ILE B 1 90 ? -2.375 25.797 6.465 1 96.75 90 ILE B C 1
ATOM 3177 O O . ILE B 1 90 ? -1.43 26.109 5.734 1 96.75 90 ILE B O 1
ATOM 3181 N N . GLY B 1 91 ? -2.898 26.672 7.254 1 91.38 91 GLY B N 1
ATOM 3182 C CA . GLY B 1 91 ? -2.477 28.062 7.273 1 91.38 91 GLY B CA 1
ATOM 3183 C C . GLY B 1 91 ? -1.064 28.25 7.797 1 91.38 91 GLY B C 1
ATOM 3184 O O . GLY B 1 91 ? -0.685 27.656 8.805 1 91.38 91 GLY B O 1
ATOM 3185 N N . THR B 1 92 ? -0.306 29.062 7.07 1 83.12 92 THR B N 1
ATOM 3186 C CA . THR B 1 92 ? 1.11 29.156 7.406 1 83.12 92 THR B CA 1
ATOM 3187 C C . THR B 1 92 ? 1.419 30.484 8.086 1 83.12 92 THR B C 1
ATOM 3189 O O . THR B 1 92 ? 2.547 30.719 8.531 1 83.12 92 THR B O 1
ATOM 3192 N N . SER B 1 93 ? 0.489 31.328 8.078 1 74.81 93 SER B N 1
ATOM 3193 C CA . SER B 1 93 ? 0.741 32.625 8.695 1 74.81 93 SER B CA 1
ATOM 3194 C C . SER B 1 93 ? -0.371 33 9.672 1 74.81 93 SER B C 1
ATOM 3196 O O . SER B 1 93 ? -1.452 32.406 9.648 1 74.81 93 SER B O 1
ATOM 3198 N N . GLU B 1 94 ? 0.049 33.719 10.57 1 65.38 94 GLU B N 1
ATOM 3199 C CA . GLU B 1 94 ? -0.943 34.25 11.508 1 65.38 94 GLU B CA 1
ATOM 3200 C C . GLU B 1 94 ? -2 35.062 10.773 1 65.38 94 GLU B C 1
ATOM 3202 O O . GLU B 1 94 ? -3.141 35.188 11.234 1 65.38 94 GLU B O 1
ATOM 3207 N N . ASP B 1 95 ? -1.522 35.5 9.703 1 64.44 95 ASP B N 1
ATOM 3208 C CA . ASP B 1 95 ? -2.43 36.375 8.984 1 64.44 95 ASP B CA 1
ATOM 3209 C C . ASP B 1 95 ? -3.018 35.688 7.758 1 64.44 95 ASP B C 1
ATOM 3211 O O . ASP B 1 95 ? -3.064 36.281 6.672 1 64.44 95 ASP B O 1
ATOM 3215 N N . VAL B 1 96 ? -3.48 34.562 8.062 1 65.56 96 VAL B N 1
ATOM 3216 C CA . VAL B 1 96 ? -4.145 33.938 6.93 1 65.56 96 VAL B CA 1
ATOM 3217 C C . VAL B 1 96 ? -5.41 34.688 6.57 1 65.56 96 VAL B C 1
ATOM 3219 O O . VAL B 1 96 ? -6.082 35.25 7.453 1 65.56 96 VAL B O 1
ATOM 3222 N N . SER B 1 97 ? -5.605 34.781 5.332 1 74.12 97 SER B N 1
ATOM 3223 C CA . SER B 1 97 ? -6.73 35.562 4.852 1 74.12 97 SER B CA 1
ATOM 3224 C C . SER B 1 97 ? -8.055 34.844 5.062 1 74.12 97 SER B C 1
ATOM 3226 O O . SER B 1 97 ? -9.125 35.406 4.812 1 74.12 97 SER B O 1
ATOM 3228 N N . PHE B 1 98 ? -7.891 33.594 5.621 1 80.25 98 PHE B N 1
ATOM 3229 C CA . PHE B 1 98 ? -9.125 32.875 5.945 1 80.25 98 PHE B CA 1
ATOM 3230 C C . PHE B 1 98 ? -9.641 33.312 7.316 1 80.25 98 PHE B C 1
ATOM 3232 O O . PHE B 1 98 ? -8.867 33.406 8.273 1 80.25 98 PHE B O 1
ATOM 3239 N N . LYS B 1 99 ? -10.891 33.625 7.34 1 85.81 99 LYS B N 1
ATOM 3240 C CA . LYS B 1 99 ? -11.5 33.844 8.641 1 85.81 99 LYS B CA 1
ATOM 3241 C C . LYS B 1 99 ? -12.008 32.562 9.25 1 85.81 99 LYS B C 1
ATOM 3243 O O . LYS B 1 99 ? -12.484 31.672 8.539 1 85.81 99 LYS B O 1
ATOM 3248 N N . HIS B 1 100 ? -11.836 32.5 10.547 1 91.88 100 HIS B N 1
ATOM 3249 C CA . HIS B 1 100 ? -12.391 31.359 11.266 1 91.88 100 HIS B CA 1
ATOM 3250 C C . HIS B 1 100 ? -13.852 31.125 10.883 1 91.88 100 HIS B C 1
ATOM 3252 O O . HIS B 1 100 ? -14.648 32.062 10.867 1 91.88 100 HIS B O 1
ATOM 3258 N N . ARG B 1 101 ? -14.188 29.938 10.477 1 93.31 101 ARG B N 1
ATOM 3259 C CA . ARG B 1 101 ? -15.523 29.469 10.109 1 93.31 101 ARG B CA 1
ATOM 3260 C C . ARG B 1 101 ? -15.938 30 8.742 1 93.31 101 ARG B C 1
ATOM 3262 O O . ARG B 1 101 ? -17.094 29.891 8.352 1 93.31 101 ARG B O 1
ATOM 3269 N N . GLU B 1 102 ? -14.984 30.594 8.078 1 92 102 GLU B N 1
ATOM 3270 C CA . GLU B 1 102 ? -15.273 30.953 6.699 1 92 102 GLU B CA 1
ATOM 3271 C C . GLU B 1 102 ? -15.555 29.719 5.848 1 92 102 GLU B C 1
ATOM 3273 O O . GLU B 1 102 ? -14.781 28.766 5.855 1 92 102 GLU B O 1
ATOM 3278 N N . ARG B 1 103 ? -16.641 29.75 5.176 1 94.69 103 ARG B N 1
ATOM 3279 C CA . ARG B 1 103 ? -17 28.672 4.25 1 94.69 103 ARG B CA 1
ATOM 3280 C C . ARG B 1 103 ? -16.547 29 2.832 1 94.69 103 ARG B C 1
ATOM 3282 O O . ARG B 1 103 ? -16.672 30.141 2.383 1 94.69 103 ARG B O 1
ATOM 3289 N N . ILE B 1 104 ? -15.977 28.047 2.172 1 92.31 104 ILE B N 1
ATOM 3290 C CA . ILE B 1 104 ? -15.547 28.203 0.788 1 92.31 104 ILE B CA 1
ATOM 3291 C C . ILE B 1 104 ? -16.406 27.344 -0.124 1 92.31 104 ILE B C 1
ATOM 3293 O O . ILE B 1 104 ? -16.406 26.109 -0.015 1 92.31 104 ILE B O 1
ATOM 3297 N N . ASP B 1 105 ? -17.125 28 -0.955 1 89.94 105 ASP B N 1
ATOM 3298 C CA . ASP B 1 105 ? -17.938 27.312 -1.952 1 89.94 105 ASP B CA 1
ATOM 3299 C C . ASP B 1 105 ? -17.438 27.594 -3.365 1 89.94 105 ASP B C 1
ATOM 3301 O O . ASP B 1 105 ? -16.812 28.625 -3.611 1 89.94 105 ASP B O 1
ATOM 3305 N N . TYR B 1 106 ? -17.484 26.75 -4.172 1 87.75 106 TYR B N 1
ATOM 3306 C CA . TYR B 1 106 ? -17.094 26.906 -5.57 1 87.75 106 TYR B CA 1
ATOM 3307 C C . TYR B 1 106 ? -18.078 26.188 -6.488 1 87.75 106 TYR B C 1
ATOM 3309 O O . TYR B 1 106 ? -18.781 25.266 -6.059 1 87.75 106 TYR B O 1
ATOM 3317 N N . PRO B 1 107 ? -18.234 26.75 -7.793 1 87 107 PRO B N 1
ATOM 3318 C CA . PRO B 1 107 ? -19.188 26.219 -8.75 1 87 107 PRO B CA 1
ATOM 3319 C C . PRO B 1 107 ? -18.938 24.75 -9.086 1 87 107 PRO B C 1
ATOM 3321 O O . PRO B 1 107 ? -17.828 24.25 -8.852 1 87 107 PRO B O 1
ATOM 3324 N N . GLU B 1 108 ? -20 24.281 -9.656 1 80.25 108 GLU B N 1
ATOM 3325 C CA . GLU B 1 108 ? -19.859 22.922 -10.18 1 80.25 108 GLU B CA 1
ATOM 3326 C C . GLU B 1 108 ? -18.781 22.859 -11.266 1 80.25 108 GLU B C 1
ATOM 3328 O O . GLU B 1 108 ? -18.594 23.812 -12.016 1 80.25 108 GLU B O 1
ATOM 3333 N N . HIS B 1 109 ? -17.969 21.969 -11.352 1 83.31 109 HIS B N 1
ATOM 3334 C CA . HIS B 1 109 ? -16.953 21.688 -12.359 1 83.31 109 HIS B CA 1
ATOM 3335 C C . HIS B 1 109 ? -15.672 22.453 -12.102 1 83.31 109 HIS B C 1
ATOM 3337 O O . HIS B 1 109 ? -14.852 22.641 -13.008 1 83.31 109 HIS B O 1
ATOM 3343 N N . THR B 1 110 ? -15.672 23.047 -10.922 1 91.19 110 THR B N 1
ATOM 3344 C CA . THR B 1 110 ? -14.391 23.609 -10.516 1 91.19 110 THR B CA 1
ATOM 3345 C C . THR B 1 110 ? -13.273 22.578 -10.633 1 91.19 110 THR B C 1
ATOM 3347 O O . THR B 1 110 ? -13.461 21.422 -10.273 1 91.19 110 THR B O 1
ATOM 3350 N N . ARG B 1 111 ? -12.203 23.141 -11.273 1 92.75 111 ARG B N 1
ATOM 3351 C CA . ARG B 1 111 ? -11.055 22.25 -11.43 1 92.75 111 ARG B CA 1
ATOM 3352 C C . ARG B 1 111 ? -10.242 22.172 -10.148 1 92.75 111 ARG B C 1
ATOM 3354 O O . ARG B 1 111 ? -10.203 23.141 -9.375 1 92.75 111 ARG B O 1
ATOM 3361 N N . VAL B 1 112 ? -9.516 21.031 -9.883 1 95 112 VAL B N 1
ATOM 3362 C CA . VAL B 1 112 ? -8.68 20.828 -8.703 1 95 112 VAL B CA 1
ATOM 3363 C C . VAL B 1 112 ? -7.598 21.906 -8.656 1 95 112 VAL B C 1
ATOM 3365 O O . VAL B 1 112 ? -7.266 22.422 -7.586 1 95 112 VAL B O 1
ATOM 3368 N N . GLN B 1 113 ? -7.031 22.344 -9.797 1 96.25 113 GLN B N 1
ATOM 3369 C CA . GLN B 1 113 ? -6 23.375 -9.812 1 96.25 113 GLN B CA 1
ATOM 3370 C C . GLN B 1 113 ? -6.535 24.703 -9.289 1 96.25 113 GLN B C 1
ATOM 3372 O O . GLN B 1 113 ? -5.809 25.469 -8.648 1 96.25 113 GLN B O 1
ATOM 3377 N N . ASP B 1 114 ? -7.809 24.938 -9.539 1 95.56 114 ASP B N 1
ATOM 3378 C CA . ASP B 1 114 ? -8.406 26.188 -9.078 1 95.56 114 ASP B CA 1
ATOM 3379 C C . ASP B 1 114 ? -8.43 26.25 -7.551 1 95.56 114 ASP B C 1
ATOM 3381 O O . ASP B 1 114 ? -8.164 27.297 -6.961 1 95.56 114 ASP B O 1
ATOM 3385 N N . ILE B 1 115 ? -8.742 25.172 -6.895 1 95.12 115 ILE B N 1
ATOM 3386 C CA . ILE B 1 115 ? -8.812 25.203 -5.438 1 95.12 115 ILE B CA 1
ATOM 3387 C C . ILE B 1 115 ? -7.402 25.203 -4.852 1 95.12 115 ILE B C 1
ATOM 3389 O O . ILE B 1 115 ? -7.16 25.797 -3.799 1 95.12 115 ILE B O 1
ATOM 3393 N N . VAL B 1 116 ? -6.477 24.594 -5.523 1 97 116 VAL B N 1
ATOM 3394 C CA . VAL B 1 116 ? -5.082 24.672 -5.102 1 97 116 VAL B CA 1
ATOM 3395 C C . VAL B 1 116 ? -4.582 26.109 -5.23 1 97 116 VAL B C 1
ATOM 3397 O O . VAL B 1 116 ? -3.926 26.625 -4.324 1 97 116 VAL B O 1
ATOM 3400 N N . ASP B 1 117 ? -4.922 26.75 -6.355 1 96.5 117 ASP B N 1
ATOM 3401 C CA . ASP B 1 117 ? -4.535 28.141 -6.559 1 96.5 117 ASP B CA 1
ATOM 3402 C C . ASP B 1 117 ? -5.109 29.047 -5.465 1 96.5 117 ASP B C 1
ATOM 3404 O O . ASP B 1 117 ? -4.441 29.969 -4.996 1 96.5 117 ASP B O 1
ATOM 3408 N N . LEU B 1 118 ? -6.301 28.766 -5.141 1 93.69 118 LEU B N 1
ATOM 3409 C CA . LEU B 1 118 ? -6.922 29.516 -4.047 1 93.69 118 LEU B CA 1
ATOM 3410 C C . LEU B 1 118 ? -6.113 29.359 -2.764 1 93.69 118 LEU B C 1
ATOM 3412 O O . LEU B 1 118 ? -5.852 30.344 -2.072 1 93.69 118 LEU B O 1
ATOM 3416 N N . LEU B 1 119 ? -5.715 28.172 -2.426 1 94.94 119 LEU B N 1
ATOM 3417 C CA . LEU B 1 119 ? -4.953 27.906 -1.211 1 94.94 119 LEU B CA 1
ATOM 3418 C C . LEU B 1 119 ? -3.564 28.531 -1.289 1 94.94 119 LEU B C 1
ATOM 3420 O O . LEU B 1 119 ? -3.018 28.969 -0.274 1 94.94 119 LEU B O 1
ATOM 3424 N N . ILE B 1 120 ? -2.998 28.562 -2.498 1 94.62 120 ILE B N 1
ATOM 3425 C CA . ILE B 1 120 ? -1.72 29.234 -2.699 1 94.62 120 ILE B CA 1
ATOM 3426 C C . ILE B 1 120 ? -1.857 30.719 -2.365 1 94.62 120 ILE B C 1
ATOM 3428 O O . ILE B 1 120 ? -1.029 31.281 -1.645 1 94.62 120 ILE B O 1
ATOM 3432 N N . GLN B 1 121 ? -2.881 31.281 -2.859 1 91.94 121 GLN B N 1
ATOM 3433 C CA . GLN B 1 121 ? -3.133 32.688 -2.615 1 91.94 121 GLN B CA 1
ATOM 3434 C C . GLN B 1 121 ? -3.297 32.969 -1.124 1 91.94 121 GLN B C 1
ATOM 3436 O O . GLN B 1 121 ? -2.971 34.062 -0.654 1 91.94 121 GLN B O 1
ATOM 3441 N N . LYS B 1 122 ? -3.699 31.969 -0.459 1 88.88 122 LYS B N 1
ATOM 3442 C CA . LYS B 1 122 ? -3.93 32.125 0.976 1 88.88 122 LYS B CA 1
ATOM 3443 C C . LYS B 1 122 ? -2.703 31.688 1.774 1 88.88 122 LYS B C 1
ATOM 3445 O O . LYS B 1 122 ? -2.76 31.578 3.002 1 88.88 122 LYS B O 1
ATOM 3450 N N . ASN B 1 123 ? -1.628 31.375 1.151 1 90.88 123 ASN B N 1
ATOM 3451 C CA . ASN B 1 123 ? -0.357 30.984 1.755 1 90.88 123 ASN B CA 1
ATOM 3452 C C . ASN B 1 123 ? -0.506 29.734 2.631 1 90.88 123 ASN B C 1
ATOM 3454 O O . ASN B 1 123 ? -0.059 29.734 3.779 1 90.88 123 ASN B O 1
ATOM 3458 N N . ALA B 1 124 ? -1.175 28.797 2.104 1 94.75 124 ALA B N 1
ATOM 3459 C CA . ALA B 1 124 ? -1.392 27.562 2.834 1 94.75 124 ALA B CA 1
ATOM 3460 C C . ALA B 1 124 ? -0.314 26.531 2.5 1 94.75 124 ALA B C 1
ATOM 3462 O O . ALA B 1 124 ? 0.314 26.609 1.44 1 94.75 124 ALA B O 1
ATOM 3463 N N . PHE B 1 125 ? 0.082 25.719 3.523 1 96.88 125 PHE B N 1
ATOM 3464 C CA . PHE B 1 125 ? 0.752 24.453 3.252 1 96.88 125 PHE B CA 1
ATOM 3465 C C . PHE B 1 125 ? -0.226 23.422 2.682 1 96.88 125 PHE B C 1
ATOM 3467 O O . PHE B 1 125 ? -1.184 23.031 3.352 1 96.88 125 PHE B O 1
ATOM 3474 N N . ILE B 1 126 ? -0.032 23 1.429 1 98.25 126 ILE B N 1
ATOM 3475 C CA . ILE B 1 126 ? -1.062 22.312 0.662 1 98.25 126 ILE B CA 1
ATOM 3476 C C . ILE B 1 126 ? -0.737 20.812 0.588 1 98.25 126 ILE B C 1
ATOM 3478 O O . ILE B 1 126 ? 0.351 20.438 0.153 1 98.25 126 ILE B O 1
ATOM 3482 N N . ILE B 1 127 ? -1.711 19.984 1.037 1 98.75 127 ILE B N 1
ATOM 3483 C CA . ILE B 1 127 ? -1.566 18.531 1.099 1 98.75 127 ILE B CA 1
ATOM 3484 C C . ILE B 1 127 ? -2.6 17.875 0.188 1 98.75 127 ILE B C 1
ATOM 3486 O O . ILE B 1 127 ? -3.797 18.156 0.295 1 98.75 127 ILE B O 1
ATOM 3490 N N . TYR B 1 128 ? -2.191 17.062 -0.815 1 98.56 128 TYR B N 1
ATOM 3491 C CA . TYR B 1 128 ? -3.125 16.188 -1.528 1 98.56 128 TYR B CA 1
ATOM 3492 C C . TYR B 1 128 ? -3.586 15.039 -0.644 1 98.56 128 TYR B C 1
ATOM 3494 O O . TYR B 1 128 ? -2.785 14.18 -0.265 1 98.56 128 TYR B O 1
ATOM 3502 N N . ALA B 1 129 ? -4.855 15.016 -0.388 1 98.56 129 ALA B N 1
ATOM 3503 C CA . ALA B 1 129 ? -5.383 14.086 0.607 1 98.56 129 ALA B CA 1
ATOM 3504 C C . ALA B 1 129 ? -5.77 12.758 -0.033 1 98.56 129 ALA B C 1
ATOM 3506 O O . ALA B 1 129 ? -6.289 12.727 -1.15 1 98.56 129 ALA B O 1
ATOM 3507 N N . HIS B 1 130 ? -5.543 11.672 0.583 1 97.31 130 HIS B N 1
ATOM 3508 C CA . HIS B 1 130 ? -5.957 10.289 0.391 1 97.31 130 HIS B CA 1
ATOM 3509 C C . HIS B 1 130 ? -6.211 9.984 -1.082 1 97.31 130 HIS B C 1
ATOM 3511 O O . HIS B 1 130 ? -7.352 9.727 -1.479 1 97.31 130 HIS B O 1
ATOM 3517 N N . PRO B 1 131 ? -5.148 9.859 -1.84 1 96.38 131 PRO B N 1
ATOM 3518 C CA . PRO B 1 131 ? -5.297 9.688 -3.287 1 96.38 131 PRO B CA 1
ATOM 3519 C C . PRO B 1 131 ? -5.988 8.375 -3.656 1 96.38 131 PRO B C 1
ATOM 3521 O O . PRO B 1 131 ? -6.777 8.336 -4.605 1 96.38 131 PRO B O 1
ATOM 3524 N N . ALA B 1 132 ? -5.742 7.301 -2.943 1 93.75 132 ALA B N 1
ATOM 3525 C CA . ALA B 1 132 ? -6.344 6.012 -3.281 1 93.75 132 ALA B CA 1
ATOM 3526 C C . ALA B 1 132 ? -7.852 6.039 -3.053 1 93.75 132 ALA B C 1
ATOM 3528 O O . ALA B 1 132 ? -8.625 5.594 -3.906 1 93.75 132 ALA B O 1
ATOM 3529 N N . TRP B 1 133 ? -8.258 6.555 -1.92 1 94 133 TRP B N 1
ATOM 3530 C CA . TRP B 1 133 ? -9.688 6.66 -1.627 1 94 133 TRP B CA 1
ATOM 3531 C C . TRP B 1 133 ? -10.391 7.539 -2.652 1 94 133 TRP B C 1
ATOM 3533 O O . TRP B 1 133 ? -11.516 7.25 -3.061 1 94 133 TRP B O 1
ATOM 3543 N N . SER B 1 134 ? -9.688 8.594 -3.104 1 92.62 134 SER B N 1
ATOM 3544 C CA . SER B 1 134 ? -10.211 9.547 -4.07 1 92.62 134 SER B CA 1
ATOM 3545 C C . SER B 1 134 ? -10.227 8.961 -5.477 1 92.62 134 SER B C 1
ATOM 3547 O O . SER B 1 134 ? -10.711 9.602 -6.414 1 92.62 134 SER B O 1
ATOM 3549 N N . ARG B 1 135 ? -9.641 7.801 -5.633 1 89.81 135 ARG B N 1
ATOM 3550 C CA . ARG B 1 135 ? -9.492 7.16 -6.934 1 89.81 135 ARG B CA 1
ATOM 3551 C C . ARG B 1 135 ? -8.734 8.055 -7.906 1 89.81 135 ARG B C 1
ATOM 3553 O O . ARG B 1 135 ? -9.031 8.078 -9.102 1 89.81 135 ARG B O 1
ATOM 3560 N N . ALA B 1 136 ? -7.871 8.891 -7.359 1 90.62 136 ALA B N 1
ATOM 3561 C CA . ALA B 1 136 ? -7.07 9.781 -8.188 1 90.62 136 ALA B CA 1
ATOM 3562 C C . ALA B 1 136 ? -5.918 9.031 -8.844 1 90.62 136 ALA B C 1
ATOM 3564 O O . ALA B 1 136 ? -5.098 8.414 -8.164 1 90.62 136 ALA B O 1
ATOM 3565 N N . THR B 1 137 ? -5.84 9.078 -10.164 1 89.75 137 THR B N 1
ATOM 3566 C CA . THR B 1 137 ? -4.723 8.445 -10.859 1 89.75 137 THR B CA 1
ATOM 3567 C C . THR B 1 137 ? -3.445 9.266 -10.688 1 89.75 137 THR B C 1
ATOM 3569 O O . THR B 1 137 ? -3.502 10.469 -10.414 1 89.75 137 THR B O 1
ATOM 3572 N N . CYS B 1 138 ? -2.318 8.594 -10.852 1 90.88 138 CYS B N 1
ATOM 3573 C CA . CYS B 1 138 ? -1.042 9.297 -10.773 1 90.88 138 CYS B CA 1
ATOM 3574 C C . CYS B 1 138 ? -0.959 10.391 -11.836 1 90.88 138 CYS B C 1
ATOM 3576 O O . CYS B 1 138 ? -0.443 11.477 -11.57 1 90.88 138 CYS B O 1
ATOM 3578 N N . GLU B 1 139 ? -1.502 10.125 -12.953 1 88.94 139 GLU B N 1
ATOM 3579 C CA . GLU B 1 139 ? -1.508 11.102 -14.031 1 88.94 139 GLU B CA 1
ATOM 3580 C C . GLU B 1 139 ? -2.297 12.352 -13.648 1 88.94 139 GLU B C 1
ATOM 3582 O O . GLU B 1 139 ? -1.876 13.469 -13.938 1 88.94 139 GLU B O 1
ATOM 3587 N N . SER B 1 140 ? -3.387 12.125 -12.984 1 89.62 140 SER B N 1
ATOM 3588 C CA . SER B 1 140 ? -4.215 13.258 -12.586 1 89.62 140 SER B CA 1
ATOM 3589 C C . SER B 1 140 ? -3.525 14.094 -11.508 1 89.62 140 SER B C 1
ATOM 3591 O O . SER B 1 140 ? -3.602 15.32 -11.523 1 89.62 140 SER B O 1
ATOM 3593 N N . ILE B 1 141 ? -2.854 13.461 -10.594 1 93.69 141 ILE B N 1
ATOM 3594 C CA . ILE B 1 141 ? -2.193 14.164 -9.492 1 93.69 141 ILE B CA 1
ATOM 3595 C C . ILE B 1 141 ? -0.991 14.938 -10.023 1 93.69 141 ILE B C 1
ATOM 3597 O O . ILE B 1 141 ? -0.718 16.047 -9.57 1 93.69 141 ILE B O 1
ATOM 3601 N N . LYS B 1 142 ? -0.299 14.352 -11.016 1 92.81 142 LYS B N 1
ATOM 3602 C CA . LYS B 1 142 ? 0.894 14.977 -11.586 1 92.81 142 LYS B CA 1
ATOM 3603 C C . LYS B 1 142 ? 0.552 16.297 -12.273 1 92.81 142 LYS B C 1
ATOM 3605 O O . LYS B 1 142 ? 1.415 17.156 -12.43 1 92.81 142 LYS B O 1
ATOM 3610 N N . LYS B 1 143 ? -0.665 16.453 -12.633 1 91.81 143 LYS B N 1
ATOM 3611 C CA . LYS B 1 143 ? -1.102 17.672 -13.305 1 91.81 143 LYS B CA 1
ATOM 3612 C C . LYS B 1 143 ? -1.352 18.797 -12.305 1 91.81 143 LYS B C 1
ATOM 3614 O O . LYS B 1 143 ? -1.447 19.969 -12.68 1 91.81 143 LYS B O 1
ATOM 3619 N N . VAL B 1 144 ? -1.516 18.438 -11.078 1 94.88 144 VAL B N 1
ATOM 3620 C CA . VAL B 1 144 ? -1.798 19.438 -10.039 1 94.88 144 VAL B CA 1
ATOM 3621 C C . VAL B 1 144 ? -0.498 20.094 -9.586 1 94.88 144 VAL B C 1
ATOM 3623 O O . VAL B 1 144 ? 0.394 19.422 -9.055 1 94.88 144 VAL B O 1
ATOM 3626 N N . LYS B 1 145 ? -0.398 21.391 -9.781 1 96.62 145 LYS B N 1
ATOM 3627 C CA . LYS B 1 145 ? 0.798 22.141 -9.398 1 96.62 145 LYS B CA 1
ATOM 3628 C C . LYS B 1 145 ? 0.608 22.828 -8.047 1 96.62 145 LYS B C 1
ATOM 3630 O O . LYS B 1 145 ? -0.503 23.234 -7.707 1 96.62 145 LYS B O 1
ATOM 3635 N N . GLY B 1 146 ? 1.657 22.906 -7.316 1 97.19 146 GLY B N 1
ATOM 3636 C CA . GLY B 1 146 ? 1.641 23.734 -6.125 1 97.19 146 GLY B CA 1
ATOM 3637 C C . GLY B 1 146 ? 1.398 22.953 -4.848 1 97.19 146 GLY B C 1
ATOM 3638 O O . GLY B 1 146 ? 1.376 23.531 -3.758 1 97.19 146 GLY B O 1
ATOM 3639 N N . ILE B 1 147 ? 1.227 21.641 -4.926 1 97.69 147 ILE B N 1
ATOM 3640 C CA . ILE B 1 147 ? 1.066 20.875 -3.695 1 97.69 147 ILE B CA 1
ATOM 3641 C C . ILE B 1 147 ? 2.422 20.703 -3.012 1 97.69 147 ILE B C 1
ATOM 3643 O O . ILE B 1 147 ? 3.447 20.562 -3.678 1 97.69 147 ILE B O 1
ATOM 3647 N N . HIS B 1 148 ? 2.438 20.75 -1.67 1 98.25 148 HIS B N 1
ATOM 3648 C CA . HIS B 1 148 ? 3.662 20.641 -0.884 1 98.25 148 HIS B CA 1
ATOM 3649 C C . HIS B 1 148 ? 3.859 19.203 -0.384 1 98.25 148 HIS B C 1
ATOM 3651 O O . HIS B 1 148 ? 4.988 18.781 -0.133 1 98.25 148 HIS B O 1
ATOM 3657 N N . ALA B 1 149 ? 2.801 18.5 -0.197 1 98.75 149 ALA B N 1
ATOM 3658 C CA . ALA B 1 149 ? 2.828 17.172 0.417 1 98.75 149 ALA B CA 1
ATOM 3659 C C . ALA B 1 149 ? 1.691 16.297 -0.108 1 98.75 149 ALA B C 1
ATOM 3661 O O . ALA B 1 149 ? 0.781 16.797 -0.777 1 98.75 149 ALA B O 1
ATOM 3662 N N . ILE B 1 150 ? 1.767 15.016 0.069 1 98.81 150 ILE B N 1
ATOM 3663 C CA . ILE B 1 150 ? 0.728 14.047 -0.265 1 98.81 150 ILE B CA 1
ATOM 3664 C C . ILE B 1 150 ? 0.589 13.023 0.863 1 98.81 150 ILE B C 1
ATOM 3666 O O . ILE B 1 150 ? 1.574 12.68 1.518 1 98.81 150 ILE B O 1
ATOM 3670 N N . GLU B 1 151 ? -0.622 12.633 1.135 1 98.88 151 GLU B N 1
ATOM 3671 C CA . GLU B 1 151 ? -0.833 11.625 2.17 1 98.88 151 GLU B CA 1
ATOM 3672 C C . GLU B 1 151 ? -0.401 10.242 1.693 1 98.88 151 GLU B C 1
ATOM 3674 O O . GLU B 1 151 ? -1.028 9.664 0.805 1 98.88 151 GLU B O 1
ATOM 3679 N N . VAL B 1 152 ? 0.627 9.734 2.35 1 98.69 152 VAL B N 1
ATOM 3680 C CA . VAL B 1 152 ? 1.076 8.367 2.078 1 98.69 152 VAL B CA 1
ATOM 3681 C C . VAL B 1 152 ? 0.268 7.383 2.914 1 98.69 152 VAL B C 1
ATOM 3683 O O . VAL B 1 152 ? 0.24 6.184 2.619 1 98.69 152 VAL B O 1
ATOM 3686 N N . TYR B 1 153 ? -0.284 7.945 3.941 1 98.69 153 TYR B N 1
ATOM 3687 C CA . TYR B 1 153 ? -1.159 7.121 4.766 1 98.69 153 TYR B CA 1
ATOM 3688 C C . TYR B 1 153 ? -2.301 7.949 5.344 1 98.69 153 TYR B C 1
ATOM 3690 O O . TYR B 1 153 ? -2.08 9.047 5.871 1 98.69 153 TYR B O 1
ATOM 3698 N N . ASN B 1 154 ? -3.48 7.527 5.219 1 98.44 154 ASN B N 1
ATOM 3699 C CA . ASN B 1 154 ? -4.719 8.023 5.809 1 98.44 154 ASN B CA 1
ATOM 3700 C C . ASN B 1 154 ? -5.441 6.934 6.594 1 98.44 154 ASN B C 1
ATOM 3702 O O . ASN B 1 154 ? -5.98 5.996 6.008 1 98.44 154 ASN B O 1
ATOM 3706 N N . HIS B 1 155 ? -5.516 7.098 7.871 1 97 155 HIS B N 1
ATOM 3707 C CA . HIS B 1 155 ? -5.98 6.023 8.742 1 97 155 HIS B CA 1
ATOM 3708 C C . HIS B 1 155 ? -7.473 5.77 8.562 1 97 155 HIS B C 1
ATOM 3710 O O . HIS B 1 155 ? -7.906 4.617 8.492 1 97 155 HIS B O 1
ATOM 3716 N N . ASN B 1 156 ? -8.25 6.789 8.523 1 96.06 156 ASN B N 1
ATOM 3717 C CA . ASN B 1 156 ? -9.68 6.629 8.312 1 96.06 156 ASN B CA 1
ATOM 3718 C C . ASN B 1 156 ? -9.977 5.863 7.023 1 96.06 156 ASN B C 1
ATOM 3720 O O . ASN B 1 156 ? -10.773 4.926 7.023 1 96.06 156 ASN B O 1
ATOM 3724 N N . CYS B 1 157 ? -9.32 6.25 5.957 1 96 157 CYS B N 1
ATOM 3725 C CA . CYS B 1 157 ? -9.547 5.594 4.672 1 96 157 CYS B CA 1
ATOM 3726 C C . CYS B 1 157 ? -9.133 4.129 4.73 1 96 157 CYS B C 1
ATOM 3728 O O . CYS B 1 157 ? -9.742 3.283 4.07 1 96 157 CYS B O 1
ATOM 3730 N N . GLU B 1 158 ? -8.109 3.84 5.512 1 94.56 158 GLU B N 1
ATOM 3731 C CA . GLU B 1 158 ? -7.676 2.455 5.66 1 94.56 158 GLU B CA 1
ATOM 3732 C C . GLU B 1 158 ? -8.719 1.624 6.406 1 94.56 158 GLU B C 1
ATOM 3734 O O . GLU B 1 158 ? -9.062 0.522 5.977 1 94.56 158 GLU B O 1
ATOM 3739 N N . VAL B 1 159 ? -9.25 2.154 7.465 1 90.88 159 VAL B N 1
ATOM 3740 C CA . VAL B 1 159 ? -10.141 1.356 8.305 1 90.88 159 VAL B CA 1
ATOM 3741 C C . VAL B 1 159 ? -11.539 1.325 7.703 1 90.88 159 VAL B C 1
ATOM 3743 O O . VAL B 1 159 ? -12.312 0.396 7.953 1 90.88 159 VAL B O 1
ATOM 3746 N N . GLU B 1 160 ? -11.836 2.293 6.867 1 91.31 160 GLU B N 1
ATOM 3747 C CA . GLU B 1 160 ? -13.195 2.352 6.336 1 91.31 160 GLU B CA 1
ATOM 3748 C C . GLU B 1 160 ? -13.297 1.648 4.984 1 91.31 160 GLU B C 1
ATOM 3750 O O . GLU B 1 160 ? -14.367 1.187 4.594 1 91.31 160 GLU B O 1
ATOM 3755 N N . ALA B 1 161 ? -12.148 1.558 4.312 1 92.88 161 ALA B N 1
ATOM 3756 C CA . ALA B 1 161 ? -12.289 1.089 2.934 1 92.88 161 ALA B CA 1
ATOM 3757 C C . ALA B 1 161 ? -11.055 0.304 2.498 1 92.88 161 ALA B C 1
ATOM 3759 O O . ALA B 1 161 ? -11.016 -0.232 1.388 1 92.88 161 ALA B O 1
ATOM 3760 N N . GLY B 1 162 ? -10.047 0.211 3.342 1 92.44 162 GLY B N 1
ATOM 3761 C CA . GLY B 1 162 ? -8.82 -0.458 2.934 1 92.44 162 GLY B CA 1
ATOM 3762 C C . GLY B 1 162 ? -8.047 0.306 1.874 1 92.44 162 GLY B C 1
ATOM 3763 O O . GLY B 1 162 ? -7.312 -0.289 1.086 1 92.44 162 GLY B O 1
ATOM 3764 N N . THR B 1 163 ? -8.211 1.611 1.831 1 94.69 163 THR B N 1
ATOM 3765 C CA . THR B 1 163 ? -7.602 2.438 0.794 1 94.69 163 THR B CA 1
ATOM 3766 C C . THR B 1 163 ? -6.77 3.559 1.412 1 94.69 163 THR B C 1
ATOM 3768 O O . THR B 1 163 ? -6.754 4.68 0.9 1 94.69 163 THR B O 1
ATOM 3771 N N . GLY B 1 164 ? -6.125 3.309 2.506 1 96.25 164 GLY B N 1
ATOM 3772 C CA . GLY B 1 164 ? -5.457 4.355 3.262 1 96.25 164 GLY B CA 1
ATOM 3773 C C . GLY B 1 164 ? -4.051 4.641 2.775 1 96.25 164 GLY B C 1
ATOM 3774 O O . GLY B 1 164 ? -3.453 5.652 3.145 1 96.25 164 GLY B O 1
ATOM 3775 N N . TYR B 1 165 ? -3.514 3.816 1.928 1 96.88 165 TYR B N 1
ATOM 3776 C CA . TYR B 1 165 ? -2.121 3.975 1.521 1 96.88 165 TYR B CA 1
ATOM 3777 C C . TYR B 1 165 ? -2.02 4.746 0.212 1 96.88 165 TYR B C 1
ATOM 3779 O O . TYR B 1 165 ? -2.818 4.535 -0.704 1 96.88 165 TYR B O 1
ATOM 3787 N N . GLY B 1 166 ? -1.082 5.715 0.148 1 97.31 166 GLY B N 1
ATOM 3788 C CA . GLY B 1 166 ? -0.782 6.492 -1.046 1 97.31 166 GLY B CA 1
ATOM 3789 C C . GLY B 1 166 ? 0.684 6.445 -1.433 1 97.31 166 GLY B C 1
ATOM 3790 O O . GLY B 1 166 ? 1.2 7.391 -2.039 1 97.31 166 GLY B O 1
ATOM 3791 N N . GLU B 1 167 ? 1.411 5.359 -1.096 1 96.31 167 GLU B N 1
ATOM 3792 C CA . GLU B 1 167 ? 2.846 5.242 -1.335 1 96.31 167 GLU B CA 1
ATOM 3793 C C . GLU B 1 167 ? 3.162 5.277 -2.828 1 96.31 167 GLU B C 1
ATOM 3795 O O . GLU B 1 167 ? 4.137 5.902 -3.248 1 96.31 167 GLU B O 1
ATOM 3800 N N . TRP B 1 168 ? 2.34 4.578 -3.572 1 95.06 168 TRP B N 1
ATOM 3801 C CA . TRP B 1 168 ? 2.57 4.547 -5.016 1 95.06 168 TRP B CA 1
ATOM 3802 C C . TRP B 1 168 ? 2.438 5.941 -5.613 1 95.06 168 TRP B C 1
ATOM 3804 O O . TRP B 1 168 ? 3.254 6.348 -6.445 1 95.06 168 TRP B O 1
ATOM 3814 N N . HIS B 1 169 ? 1.456 6.688 -5.195 1 96.5 169 HIS B N 1
ATOM 3815 C CA . HIS B 1 169 ? 1.244 8.047 -5.672 1 96.5 169 HIS B CA 1
ATOM 3816 C C . HIS B 1 169 ? 2.43 8.945 -5.332 1 96.5 169 HIS B C 1
ATOM 3818 O O . HIS B 1 169 ? 2.914 9.695 -6.184 1 96.5 169 HIS B O 1
ATOM 3824 N N . TYR B 1 170 ? 2.855 8.812 -4.094 1 97.5 170 TYR B N 1
ATOM 3825 C CA . TYR B 1 170 ? 4.02 9.562 -3.639 1 97.5 170 TYR B CA 1
ATOM 3826 C C . TYR B 1 170 ? 5.242 9.234 -4.488 1 97.5 170 TYR B C 1
ATOM 3828 O O . TYR B 1 170 ? 5.93 10.133 -4.969 1 97.5 170 TYR B O 1
ATOM 3836 N N . ASP B 1 171 ? 5.469 7.969 -4.719 1 93.94 171 ASP B N 1
ATOM 3837 C CA . ASP B 1 171 ? 6.605 7.504 -5.508 1 93.94 171 ASP B CA 1
ATOM 3838 C C . ASP B 1 171 ? 6.543 8.047 -6.934 1 93.94 171 ASP B C 1
ATOM 3840 O O . ASP B 1 171 ? 7.559 8.477 -7.484 1 93.94 171 ASP B O 1
ATOM 3844 N N . GLN B 1 172 ? 5.398 7.965 -7.469 1 93.25 172 GLN B N 1
ATOM 3845 C CA . GLN B 1 172 ? 5.246 8.422 -8.844 1 93.25 172 GLN B CA 1
ATOM 3846 C C . GLN B 1 172 ? 5.512 9.922 -8.961 1 93.25 172 GLN B C 1
ATOM 3848 O O . GLN B 1 172 ? 6.066 10.391 -9.953 1 93.25 172 GLN B O 1
ATOM 3853 N N . LEU B 1 173 ? 5.082 10.695 -7.988 1 95.94 173 LEU B N 1
ATOM 3854 C CA . LEU B 1 173 ? 5.391 12.117 -7.992 1 95.94 173 LEU B CA 1
ATOM 3855 C C . LEU B 1 173 ? 6.898 12.344 -7.93 1 95.94 173 LEU B C 1
ATOM 3857 O O . LEU B 1 173 ? 7.445 13.125 -8.719 1 95.94 173 LEU B O 1
ATOM 3861 N N . LEU B 1 174 ? 7.578 11.641 -7.031 1 95.06 174 LEU B N 1
ATOM 3862 C CA . LEU B 1 174 ? 9.023 11.789 -6.902 1 95.06 174 LEU B CA 1
ATOM 3863 C C . LEU B 1 174 ? 9.734 11.406 -8.195 1 95.06 174 LEU B C 1
ATOM 3865 O O . LEU B 1 174 ? 10.656 12.094 -8.633 1 95.06 174 LEU B O 1
ATOM 3869 N N . GLU B 1 175 ? 9.289 10.352 -8.766 1 90.19 175 GLU B N 1
ATOM 3870 C CA . GLU B 1 175 ? 9.883 9.891 -10.016 1 90.19 175 GLU B CA 1
ATOM 3871 C C . GLU B 1 175 ? 9.719 10.93 -11.125 1 90.19 175 GLU B C 1
ATOM 3873 O O . GLU B 1 175 ? 10.539 11.008 -12.039 1 90.19 175 GLU B O 1
ATOM 3878 N N . SER B 1 176 ? 8.711 11.711 -11.023 1 90.69 176 SER B N 1
ATOM 3879 C CA . SER B 1 176 ? 8.445 12.758 -12.008 1 90.69 176 SER B CA 1
ATOM 3880 C C . SER B 1 176 ? 9.102 14.07 -11.609 1 90.69 176 SER B C 1
ATOM 3882 O O . SER B 1 176 ? 8.734 15.141 -12.109 1 90.69 176 SER B O 1
ATOM 3884 N N . ASN B 1 177 ? 9.945 14.039 -10.656 1 91.38 177 ASN B N 1
ATOM 3885 C CA . ASN B 1 177 ? 10.734 15.172 -10.18 1 91.38 177 ASN B CA 1
ATOM 3886 C C . ASN B 1 177 ? 9.859 16.203 -9.461 1 91.38 177 ASN B C 1
ATOM 3888 O O . ASN B 1 177 ? 10.141 17.391 -9.5 1 91.38 177 ASN B O 1
ATOM 3892 N N . ARG B 1 178 ? 8.719 15.758 -8.984 1 94.81 178 ARG B N 1
ATOM 3893 C CA . ARG B 1 178 ? 7.906 16.547 -8.07 1 94.81 178 ARG B CA 1
ATOM 3894 C C . ARG B 1 178 ? 8.227 16.219 -6.617 1 94.81 178 ARG B C 1
ATOM 3896 O O . ARG B 1 178 ? 7.629 15.297 -6.043 1 94.81 178 ARG B O 1
ATOM 3903 N N . MET B 1 179 ? 9.023 17.094 -6.055 1 94.75 179 MET B N 1
ATOM 3904 C CA . MET B 1 179 ? 9.516 16.812 -4.707 1 94.75 179 MET B CA 1
ATOM 3905 C C . MET B 1 179 ? 8.516 17.266 -3.654 1 94.75 179 MET B C 1
ATOM 3907 O O . MET B 1 179 ? 8.484 18.438 -3.279 1 94.75 179 MET B O 1
ATOM 3911 N N . VAL B 1 180 ? 7.645 16.391 -3.273 1 97.88 180 VAL B N 1
ATOM 3912 C CA . VAL B 1 180 ? 6.641 16.625 -2.246 1 97.88 180 VAL B CA 1
ATOM 3913 C C . VAL B 1 180 ? 6.977 15.828 -0.991 1 97.88 180 VAL B C 1
ATOM 3915 O O . VAL B 1 180 ? 7.82 14.93 -1.029 1 97.88 180 VAL B O 1
ATOM 3918 N N . TYR B 1 181 ? 6.375 16.188 0.162 1 98.62 181 TYR B N 1
ATOM 3919 C CA . TYR B 1 181 ? 6.633 15.5 1.424 1 98.62 181 TYR B CA 1
ATOM 3920 C C . TYR B 1 181 ? 5.555 14.461 1.71 1 98.62 181 TYR B C 1
ATOM 3922 O O . TYR B 1 181 ? 4.402 14.625 1.305 1 98.62 181 TYR B O 1
ATOM 3930 N N . PRO B 1 182 ? 5.918 13.344 2.357 1 98.75 182 PRO B N 1
ATOM 3931 C CA . PRO B 1 182 ? 4.918 12.352 2.775 1 98.75 182 PRO B CA 1
ATOM 3932 C C . PRO B 1 182 ? 4.207 12.742 4.07 1 98.75 182 PRO B C 1
ATOM 3934 O O . PRO B 1 182 ? 4.855 13.156 5.035 1 98.75 182 PRO B O 1
ATOM 3937 N N . ILE B 1 183 ? 2.906 12.602 4.082 1 98.81 183 ILE B N 1
ATOM 3938 C CA . ILE B 1 183 ? 2.1 12.898 5.262 1 98.81 183 ILE B CA 1
ATOM 3939 C C . ILE B 1 183 ? 1.371 11.641 5.723 1 98.81 183 ILE B C 1
ATOM 3941 O O . ILE B 1 183 ? 0.775 10.93 4.91 1 98.81 183 ILE B O 1
ATOM 3945 N N . GLY B 1 184 ? 1.49 11.273 6.98 1 98.81 184 GLY B N 1
ATOM 3946 C CA . GLY B 1 184 ? 0.572 10.367 7.645 1 98.81 184 GLY B CA 1
ATOM 3947 C C . GLY B 1 184 ? -0.458 11.07 8.5 1 98.81 184 GLY B C 1
ATOM 3948 O O . GLY B 1 184 ? -0.126 12.008 9.227 1 98.81 184 GLY B O 1
ATOM 3949 N N . THR B 1 185 ? -1.697 10.656 8.375 1 98.88 185 THR B N 1
ATOM 3950 C CA . THR B 1 185 ? -2.762 11.359 9.086 1 98.88 185 THR B CA 1
ATOM 3951 C C . THR B 1 185 ? -3.889 10.398 9.453 1 98.88 185 THR B C 1
ATOM 3953 O O . THR B 1 185 ? -3.889 9.242 9.031 1 98.88 185 THR B O 1
ATOM 3956 N N . ASP B 1 186 ? -4.812 10.883 10.25 1 98.44 186 ASP B N 1
ATOM 3957 C CA . ASP B 1 186 ? -5.965 10.07 10.633 1 98.44 186 ASP B CA 1
ATOM 3958 C C . ASP B 1 186 ? -7.156 10.344 9.711 1 98.44 186 ASP B C 1
ATOM 3960 O O . ASP B 1 186 ? -7.828 9.414 9.266 1 98.44 186 ASP B O 1
ATOM 3964 N N . ASP B 1 187 ? -7.352 11.703 9.391 1 98.56 187 ASP B N 1
ATOM 3965 C CA . ASP B 1 187 ? -8.594 12.062 8.711 1 98.56 187 ASP B CA 1
ATOM 3966 C C . ASP B 1 187 ? -9.805 11.609 9.523 1 98.56 187 ASP B C 1
ATOM 3968 O O . ASP B 1 187 ? -10.727 10.984 8.984 1 98.56 187 ASP B O 1
ATOM 3972 N N . SER B 1 188 ? -9.797 11.914 10.805 1 97.31 188 SER B N 1
ATOM 3973 C CA . SER B 1 188 ? -10.742 11.344 11.75 1 97.31 188 SER B CA 1
ATOM 3974 C C . SER B 1 188 ? -12.125 11.969 11.594 1 97.31 188 SER B C 1
ATOM 3976 O O . SER B 1 188 ? -12.258 13.188 11.453 1 97.31 188 SER B O 1
ATOM 3978 N N . HIS B 1 189 ? -13.117 11.156 11.648 1 96.88 189 HIS B N 1
ATOM 3979 C CA . HIS B 1 189 ? -14.523 11.531 11.703 1 96.88 189 HIS B CA 1
ATOM 3980 C C . HIS B 1 189 ? -15.195 10.992 12.969 1 96.88 189 HIS B C 1
ATOM 3982 O O . HIS B 1 189 ? -16.328 11.352 13.273 1 96.88 189 HIS B O 1
ATOM 3988 N N . GLN B 1 190 ? -14.516 10.133 13.664 1 92.75 190 GLN B N 1
ATOM 3989 C CA . GLN B 1 190 ? -14.883 9.547 14.953 1 92.75 190 GLN B CA 1
ATOM 3990 C C . GLN B 1 190 ? -16.172 8.719 14.836 1 92.75 190 GLN B C 1
ATOM 3992 O O . GLN B 1 190 ? -16.984 8.711 15.75 1 92.75 190 GLN B O 1
ATOM 3997 N N . LYS B 1 191 ? -16.406 8.188 13.68 1 88.56 191 LYS B N 1
ATOM 3998 C CA . LYS B 1 191 ? -17.531 7.27 13.477 1 88.56 191 LYS B CA 1
ATOM 3999 C C . LYS B 1 191 ? -17.094 5.824 13.711 1 88.56 191 LYS B C 1
ATOM 4001 O O . LYS B 1 191 ? -17.938 4.93 13.828 1 88.56 191 LYS B O 1
ATOM 4006 N N . GLN B 1 192 ? -15.891 5.59 13.703 1 86.56 192 GLN B N 1
ATOM 4007 C CA . GLN B 1 192 ? -15.164 4.363 14.016 1 86.56 192 GLN B CA 1
ATOM 4008 C C . GLN B 1 192 ? -13.812 4.664 14.648 1 86.56 192 GLN B C 1
ATOM 4010 O O . GLN B 1 192 ? -13.539 5.801 15.047 1 86.56 192 GLN B O 1
ATOM 4015 N N . MET B 1 193 ? -12.977 3.693 14.789 1 85.31 193 MET B N 1
ATOM 4016 C CA . MET B 1 193 ? -11.664 3.908 15.391 1 85.31 193 MET B CA 1
ATOM 4017 C C . MET B 1 193 ? -10.672 4.453 14.367 1 85.31 193 MET B C 1
ATOM 4019 O O . MET B 1 193 ? -9.672 3.809 14.055 1 85.31 193 MET B O 1
ATOM 4023 N N . ASP B 1 194 ? -10.977 5.664 13.984 1 93.06 194 ASP B N 1
ATOM 4024 C CA . ASP B 1 194 ? -10.211 6.262 12.898 1 93.06 194 ASP B CA 1
ATOM 4025 C C . ASP B 1 194 ? -9.273 7.352 13.414 1 93.06 194 ASP B C 1
ATOM 4027 O O . ASP B 1 194 ? -9.023 8.344 12.719 1 93.06 194 ASP B O 1
ATOM 4031 N N . PHE B 1 195 ? -8.852 7.242 14.703 1 94.75 195 PHE B N 1
ATOM 4032 C CA . PHE B 1 195 ? -7.898 8.18 15.281 1 94.75 195 PHE B CA 1
ATOM 4033 C C . PHE B 1 195 ? -6.75 7.434 15.961 1 94.75 195 PHE B C 1
ATOM 4035 O O . PHE B 1 195 ? -6.918 6.293 16.391 1 94.75 195 PHE B O 1
ATOM 4042 N N . GLY B 1 196 ? -5.59 8.102 15.984 1 95 196 GLY B N 1
ATOM 4043 C CA . GLY B 1 196 ? -4.422 7.555 16.656 1 95 196 GLY B CA 1
ATOM 4044 C C . GLY B 1 196 ? -3.686 6.52 15.828 1 95 196 GLY B C 1
ATOM 4045 O O . GLY B 1 196 ? -2.934 5.703 16.359 1 95 196 GLY B O 1
ATOM 4046 N N . GLY B 1 197 ? -3.926 6.516 14.516 1 95.31 197 GLY B N 1
ATOM 4047 C CA . GLY B 1 197 ? -3.342 5.465 13.695 1 95.31 197 GLY B CA 1
ATOM 4048 C C . GLY B 1 197 ? -2.295 5.977 12.727 1 95.31 197 GLY B C 1
ATOM 4049 O O . GLY B 1 197 ? -1.478 5.203 12.227 1 95.31 197 GLY B O 1
ATOM 4050 N N . GLY B 1 198 ? -2.361 7.203 12.352 1 98 198 GLY B N 1
ATOM 4051 C CA . GLY B 1 198 ? -1.408 7.871 11.477 1 98 198 GLY B CA 1
ATOM 4052 C C . GLY B 1 198 ? -1.114 9.297 11.898 1 98 198 GLY B C 1
ATOM 4053 O O . GLY B 1 198 ? -2.014 10.023 12.336 1 98 198 GLY B O 1
ATOM 4054 N N . TRP B 1 199 ? 0.147 9.727 11.82 1 98.88 199 TRP B N 1
ATOM 4055 C CA . TRP B 1 199 ? 0.532 11.07 12.242 1 98.88 199 TRP B CA 1
ATOM 4056 C C . TRP B 1 199 ? 1.845 11.484 11.594 1 98.88 199 TRP B C 1
ATOM 4058 O O . TRP B 1 199 ? 2.424 10.734 10.805 1 98.88 199 TRP B O 1
ATOM 4068 N N . ILE B 1 200 ? 2.236 12.703 11.797 1 98.88 200 ILE B N 1
ATOM 4069 C CA . ILE B 1 200 ? 3.594 13.141 11.484 1 98.88 200 ILE B CA 1
ATOM 4070 C C . ILE B 1 200 ? 4.332 13.484 12.781 1 98.88 200 ILE B C 1
ATOM 4072 O O . ILE B 1 200 ? 3.713 13.867 13.773 1 98.88 200 ILE B O 1
ATOM 4076 N N . MET B 1 201 ? 5.625 13.258 12.75 1 98.94 201 MET B N 1
ATOM 4077 C CA . MET B 1 201 ? 6.562 13.781 13.742 1 98.94 201 MET B CA 1
ATOM 4078 C C . MET B 1 201 ? 7.359 14.953 13.18 1 98.94 201 MET B C 1
ATOM 4080 O O . MET B 1 201 ? 8.078 14.797 12.188 1 98.94 201 MET B O 1
ATOM 4084 N N . VAL B 1 202 ? 7.219 16.078 13.812 1 98.69 202 VAL B N 1
ATOM 4085 C CA . VAL B 1 202 ? 7.887 17.297 13.352 1 98.69 202 VAL B CA 1
ATOM 4086 C C . VAL B 1 202 ? 9.016 17.656 14.312 1 98.69 202 VAL B C 1
ATOM 4088 O O . VAL B 1 202 ? 8.812 17.719 15.531 1 98.69 202 VAL B O 1
ATOM 4091 N N . LYS B 1 203 ? 10.18 17.844 13.781 1 98.62 203 LYS B N 1
ATOM 4092 C CA . LYS B 1 203 ? 11.266 18.359 14.602 1 98.62 203 LYS B CA 1
ATOM 4093 C C . LYS B 1 203 ? 11.32 19.891 14.539 1 98.62 203 LYS B C 1
ATOM 4095 O O . LYS B 1 203 ? 11.539 20.453 13.469 1 98.62 203 LYS B O 1
ATOM 4100 N N . SER B 1 204 ? 11.094 20.438 15.641 1 97 204 SER B N 1
ATOM 4101 C CA . SER B 1 204 ? 11.008 21.891 15.727 1 97 204 SER B CA 1
ATOM 4102 C C . SER B 1 204 ? 11.68 22.422 16.984 1 97 204 SER B C 1
ATOM 4104 O O . SER B 1 204 ? 11.766 21.719 17.984 1 97 204 SER B O 1
ATOM 4106 N N . VAL B 1 205 ? 12.156 23.672 16.953 1 95.94 205 VAL B N 1
ATOM 4107 C CA . VAL B 1 205 ? 12.914 24.281 18.047 1 95.94 205 VAL B CA 1
ATOM 4108 C C . VAL B 1 205 ? 11.992 24.516 19.234 1 95.94 205 VAL B C 1
ATOM 4110 O O . VAL B 1 205 ? 12.438 24.484 20.391 1 95.94 205 VAL B O 1
ATOM 4113 N N . GLU B 1 206 ? 10.75 24.75 18.984 1 95.88 206 GLU B N 1
ATOM 4114 C CA . GLU B 1 206 ? 9.758 24.922 20.047 1 95.88 206 GLU B CA 1
ATOM 4115 C C . GLU B 1 206 ? 8.367 24.516 19.562 1 95.88 206 GLU B C 1
ATOM 4117 O O . GLU B 1 206 ? 8.133 24.375 18.359 1 95.88 206 GLU B O 1
ATOM 4122 N N . LEU B 1 207 ? 7.531 24.391 20.547 1 96.75 207 LEU B N 1
ATOM 4123 C CA . LEU B 1 207 ? 6.137 24.078 20.25 1 96.75 207 LEU B CA 1
ATOM 4124 C C . LEU B 1 207 ? 5.316 25.359 20.109 1 96.75 207 LEU B C 1
ATOM 4126 O O . LEU B 1 207 ? 4.738 25.844 21.078 1 96.75 207 LEU B O 1
ATOM 4130 N N . SER B 1 208 ? 5.34 25.891 18.938 1 94.81 208 SER B N 1
ATOM 4131 C CA . SER B 1 208 ? 4.516 27.016 18.547 1 94.81 208 SER B CA 1
ATOM 4132 C C . SER B 1 208 ? 4.008 26.859 17.109 1 94.81 208 SER B C 1
ATOM 4134 O O . SER B 1 208 ? 4.605 26.141 16.312 1 94.81 208 SER B O 1
ATOM 4136 N N . ARG B 1 209 ? 2.9 27.5 16.859 1 93.31 209 ARG B N 1
ATOM 4137 C CA . ARG B 1 209 ? 2.334 27.422 15.516 1 93.31 209 ARG B CA 1
ATOM 4138 C C . ARG B 1 209 ? 3.369 27.812 14.461 1 93.31 209 ARG B C 1
ATOM 4140 O O . ARG B 1 209 ? 3.584 27.078 13.5 1 93.31 209 ARG B O 1
ATOM 4147 N N . ALA B 1 210 ? 4.027 28.938 14.633 1 93.12 210 ALA B N 1
ATOM 4148 C CA . ALA B 1 210 ? 4.988 29.453 13.664 1 93.12 210 ALA B CA 1
ATOM 4149 C C . ALA B 1 210 ? 6.145 28.484 13.461 1 93.12 210 ALA B C 1
ATOM 4151 O O . ALA B 1 210 ? 6.559 28.234 12.328 1 93.12 210 ALA B O 1
ATOM 4152 N N . SER B 1 211 ? 6.656 27.938 14.555 1 95.25 211 SER B N 1
ATOM 4153 C CA . SER B 1 211 ? 7.812 27.047 14.477 1 95.25 211 SER B CA 1
ATOM 4154 C C . SER B 1 211 ? 7.453 25.719 13.836 1 95.25 211 SER B C 1
ATOM 4156 O O . SER B 1 211 ? 8.219 25.172 13.039 1 95.25 211 SER B O 1
ATOM 4158 N N . ILE B 1 212 ? 6.289 25.156 14.195 1 96.38 212 ILE B N 1
ATOM 4159 C CA . ILE B 1 212 ? 5.836 23.891 13.633 1 96.38 212 ILE B CA 1
ATOM 4160 C C . ILE B 1 212 ? 5.609 24.047 12.133 1 96.38 212 ILE B C 1
ATOM 4162 O O . ILE B 1 212 ? 6.074 23.234 11.336 1 96.38 212 ILE B O 1
ATOM 4166 N N . ILE B 1 213 ? 4.949 25.078 11.758 1 95 213 ILE B N 1
ATOM 4167 C CA . ILE B 1 213 ? 4.648 25.328 10.352 1 95 213 ILE B CA 1
ATOM 4168 C C . ILE B 1 213 ? 5.949 25.516 9.57 1 95 213 ILE B C 1
ATOM 4170 O O . ILE B 1 213 ? 6.105 24.984 8.469 1 95 213 ILE B O 1
ATOM 4174 N N . SER B 1 214 ? 6.848 26.297 10.109 1 95.06 214 SER B N 1
ATOM 4175 C CA . SER B 1 214 ? 8.141 26.516 9.469 1 95.06 214 SER B CA 1
ATOM 4176 C C . SER B 1 214 ? 8.875 25.188 9.25 1 95.06 214 SER B C 1
ATOM 4178 O O . SER B 1 214 ? 9.461 24.969 8.195 1 95.06 214 SER B O 1
ATOM 4180 N N . ALA B 1 215 ? 8.875 24.375 10.273 1 96.69 215 ALA B N 1
ATOM 4181 C CA . ALA B 1 215 ? 9.516 23.062 10.172 1 96.69 215 ALA B CA 1
ATOM 4182 C C . ALA B 1 215 ? 8.859 22.219 9.094 1 96.69 215 ALA B C 1
ATOM 4184 O O . ALA B 1 215 ? 9.547 21.547 8.32 1 96.69 215 ALA B O 1
ATOM 4185 N N . MET B 1 216 ? 7.547 22.234 9.023 1 96.62 216 MET B N 1
ATOM 4186 C CA . MET B 1 216 ? 6.816 21.484 8 1 96.62 216 MET B CA 1
ATOM 4187 C C . MET B 1 216 ? 7.168 22 6.609 1 96.62 216 MET B C 1
ATOM 4189 O O . MET B 1 216 ? 7.391 21.203 5.691 1 96.62 216 MET B O 1
ATOM 4193 N N . GLN B 1 217 ? 7.242 23.297 6.461 1 95.38 217 GLN B N 1
ATOM 4194 C CA . GLN B 1 217 ? 7.527 23.906 5.164 1 95.38 217 GLN B CA 1
ATOM 4195 C C . GLN B 1 217 ? 8.93 23.547 4.684 1 95.38 217 GLN B C 1
ATOM 4197 O O . GLN B 1 217 ? 9.18 23.484 3.479 1 95.38 217 GLN B O 1
ATOM 4202 N N . ARG B 1 218 ? 9.773 23.219 5.629 1 94.56 218 ARG B N 1
ATOM 4203 C CA . ARG B 1 218 ? 11.141 22.875 5.273 1 94.56 218 ARG B CA 1
ATOM 4204 C C . ARG B 1 218 ? 11.312 21.359 5.148 1 94.56 218 ARG B C 1
ATOM 4206 O O . ARG B 1 218 ? 12.391 20.875 4.805 1 94.56 218 ARG B O 1
ATOM 4213 N N . GLY B 1 219 ? 10.281 20.656 5.473 1 96.81 219 GLY B N 1
ATOM 4214 C CA . GLY B 1 219 ? 10.32 19.203 5.32 1 96.81 219 GLY B CA 1
ATOM 4215 C C . GLY B 1 219 ? 10.93 18.5 6.516 1 96.81 219 GLY B C 1
ATOM 4216 O O . GLY B 1 219 ? 11.273 17.312 6.441 1 96.81 219 GLY B O 1
ATOM 4217 N N . SER B 1 220 ? 11.07 19.25 7.641 1 98.19 220 SER B N 1
ATOM 4218 C CA . SER B 1 220 ? 11.672 18.656 8.836 1 98.19 220 SER B CA 1
ATOM 4219 C C . SER B 1 220 ? 10.664 17.812 9.609 1 98.19 220 SER B C 1
ATOM 4221 O O . SER B 1 220 ? 10.375 18.094 10.773 1 98.19 220 SER B O 1
ATOM 4223 N N . PHE B 1 221 ? 10.18 16.781 9 1 98.75 221 PHE B N 1
ATOM 4224 C CA . PHE B 1 221 ? 9.234 15.867 9.633 1 98.75 221 PHE B CA 1
ATOM 4225 C C . PHE B 1 221 ? 9.195 14.539 8.891 1 98.75 221 PHE B C 1
ATOM 4227 O O . PHE B 1 221 ? 9.789 14.406 7.812 1 98.75 221 PHE B O 1
ATOM 4234 N N . TYR B 1 222 ? 8.602 13.531 9.477 1 98.88 222 TYR B N 1
ATOM 4235 C CA . TYR B 1 222 ? 8.336 12.25 8.844 1 98.88 222 TYR B CA 1
ATOM 4236 C C . TYR B 1 222 ? 6.934 11.75 9.195 1 98.88 222 TYR B C 1
ATOM 4238 O O . TYR B 1 222 ? 6.332 12.211 10.164 1 98.88 222 TYR B O 1
ATOM 4246 N N . ALA B 1 223 ? 6.398 10.93 8.344 1 98.94 223 ALA B N 1
ATOM 4247 C CA . ALA B 1 223 ? 5.109 10.289 8.594 1 98.94 223 ALA B CA 1
ATOM 4248 C C . ALA B 1 223 ? 5.285 8.961 9.32 1 98.94 223 ALA B C 1
ATOM 4250 O O . ALA B 1 223 ? 6.266 8.25 9.094 1 98.94 223 ALA B O 1
ATOM 4251 N N . SER B 1 224 ? 4.281 8.602 10.195 1 98.88 224 SER B N 1
ATOM 4252 C CA . SER B 1 224 ? 4.438 7.359 10.945 1 98.88 224 SER B CA 1
ATOM 4253 C C . SER B 1 224 ? 3.084 6.762 11.32 1 98.88 224 SER B C 1
ATOM 4255 O O . SER B 1 224 ? 2.102 7.492 11.484 1 98.88 224 SER B O 1
ATOM 4257 N N . GLN B 1 225 ? 3.121 5.449 11.375 1 97.5 225 GLN B N 1
ATOM 4258 C CA . GLN B 1 225 ? 2.047 4.684 12 1 97.5 225 GLN B CA 1
ATOM 4259 C C . GLN B 1 225 ? 2.473 4.141 13.359 1 97.5 225 GLN B C 1
ATOM 4261 O O . GLN B 1 225 ? 1.681 3.5 14.055 1 97.5 225 GLN B O 1
ATOM 4266 N N . GLY B 1 226 ? 3.701 4.371 13.727 1 97.19 226 GLY B N 1
ATOM 4267 C CA . GLY B 1 226 ? 4.18 3.762 14.961 1 97.19 226 GLY B CA 1
ATOM 4268 C C . GLY B 1 226 ? 5.668 3.939 15.18 1 97.19 226 GLY B C 1
ATOM 4269 O O . GLY B 1 226 ? 6.094 4.52 16.172 1 97.19 226 GLY B O 1
ATOM 4270 N N . PRO B 1 227 ? 6.484 3.484 14.211 1 97.94 227 PRO B N 1
ATOM 4271 C CA . PRO B 1 227 ? 7.938 3.566 14.375 1 97.94 227 PRO B CA 1
ATOM 4272 C C . PRO B 1 227 ? 8.445 5.004 14.398 1 97.94 227 PRO B C 1
ATOM 4274 O O . PRO B 1 227 ? 7.797 5.902 13.859 1 97.94 227 PRO B O 1
ATOM 4277 N N . SER B 1 228 ? 9.57 5.133 15.062 1 98.56 228 SER B N 1
ATOM 4278 C CA . SER B 1 228 ? 10.172 6.461 15.141 1 98.56 228 SER B CA 1
ATOM 4279 C C . SER B 1 228 ? 11.461 6.535 14.328 1 98.56 228 SER B C 1
ATOM 4281 O O . SER B 1 228 ? 12.25 5.594 14.32 1 98.56 228 SER B O 1
ATOM 4283 N N . ILE B 1 229 ? 11.586 7.598 13.625 1 98.69 229 ILE B N 1
ATOM 4284 C CA . ILE B 1 229 ? 12.828 7.926 12.93 1 98.69 229 ILE B CA 1
ATOM 4285 C C . ILE B 1 229 ? 13.586 9 13.695 1 98.69 229 ILE B C 1
ATOM 4287 O O . ILE B 1 229 ? 13.047 10.086 13.961 1 98.69 229 ILE B O 1
ATOM 4291 N N . HIS B 1 230 ? 14.828 8.688 14.039 1 98.06 230 HIS B N 1
ATOM 4292 C CA . HIS B 1 230 ? 15.617 9.594 14.867 1 98.06 230 HIS B CA 1
ATOM 4293 C C . HIS B 1 230 ? 16.516 10.484 14.016 1 98.06 230 HIS B C 1
ATOM 42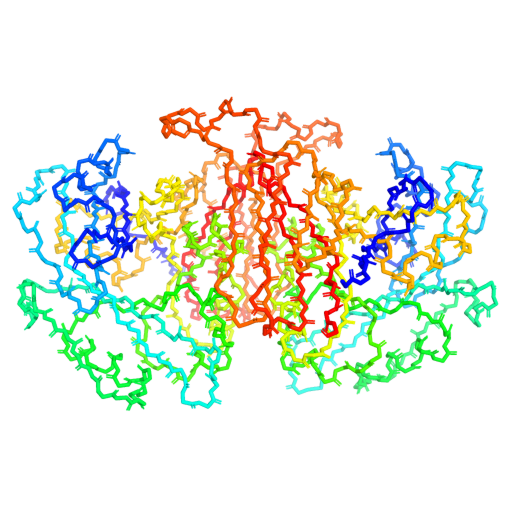95 O O . HIS B 1 230 ? 16.688 11.664 14.312 1 98.06 230 HIS B O 1
ATOM 4301 N N . GLU B 1 231 ? 17.109 9.875 13.016 1 97.38 231 GLU B N 1
ATOM 4302 C CA . GLU B 1 231 ? 17.984 10.594 12.094 1 97.38 231 GLU B CA 1
ATOM 4303 C C . GLU B 1 231 ? 17.844 10.047 10.672 1 97.38 231 GLU B C 1
ATOM 4305 O O . GLU B 1 231 ? 17.625 8.852 10.484 1 97.38 231 GLU B O 1
ATOM 4310 N N . PHE B 1 232 ? 18 10.938 9.742 1 98.44 232 PHE B N 1
ATOM 4311 C CA . PHE B 1 232 ? 18.078 10.609 8.32 1 98.44 232 PHE B CA 1
ATOM 4312 C C . PHE B 1 232 ? 18.875 11.672 7.57 1 98.44 232 PHE B C 1
ATOM 4314 O O . PHE B 1 232 ? 18.484 12.844 7.539 1 98.44 232 PHE B O 1
ATOM 4321 N N . TYR B 1 233 ? 20.031 11.25 7.074 1 97.62 233 TYR B N 1
ATOM 4322 C CA . TYR B 1 233 ? 20.906 12.219 6.426 1 97.62 233 TYR B CA 1
ATOM 4323 C C . TYR B 1 233 ? 21.797 11.539 5.391 1 97.62 233 TYR B C 1
ATOM 4325 O O . TYR B 1 233 ? 21.859 10.305 5.332 1 97.62 233 TYR B O 1
ATOM 4333 N N . VAL B 1 234 ? 22.312 12.297 4.484 1 97 234 VAL B N 1
ATOM 4334 C CA . VAL B 1 234 ? 23.328 11.844 3.547 1 97 234 VAL B CA 1
ATOM 4335 C C . VAL B 1 234 ? 24.641 12.578 3.824 1 97 234 VAL B C 1
ATOM 4337 O O . VAL B 1 234 ? 24.672 13.805 3.939 1 97 234 VAL B O 1
ATOM 4340 N N . SER B 1 235 ? 25.656 11.812 4.066 1 95.56 235 SER B N 1
ATOM 4341 C CA . SER B 1 235 ? 27.016 12.336 4.25 1 95.56 235 SER B CA 1
ATOM 4342 C C . SER B 1 235 ? 28.047 11.484 3.51 1 95.56 235 SER B C 1
ATOM 4344 O O . SER B 1 235 ? 28.031 10.258 3.627 1 95.56 235 SER B O 1
ATOM 4346 N N . ASP B 1 236 ? 28.969 12.133 2.717 1 94.31 236 ASP B N 1
ATOM 4347 C CA . ASP B 1 236 ? 30.016 11.438 1.984 1 94.31 236 ASP B CA 1
ATOM 4348 C C . ASP B 1 236 ? 29.438 10.328 1.107 1 94.31 236 ASP B C 1
ATOM 4350 O O . ASP B 1 236 ? 29.906 9.188 1.155 1 94.31 236 ASP B O 1
ATOM 4354 N N . ASP B 1 237 ? 28.359 10.617 0.508 1 93.44 237 ASP B N 1
ATOM 4355 C CA . ASP B 1 237 ? 27.703 9.742 -0.452 1 93.44 237 ASP B CA 1
ATOM 4356 C C . ASP B 1 237 ? 27.141 8.5 0.234 1 93.44 237 ASP B C 1
ATOM 4358 O O . ASP B 1 237 ? 26.969 7.457 -0.399 1 93.44 237 ASP B O 1
ATOM 4362 N N . ILE B 1 238 ? 26.969 8.633 1.519 1 96.75 238 ILE B N 1
ATOM 4363 C CA . ILE B 1 238 ? 26.344 7.551 2.275 1 96.75 238 ILE B CA 1
ATOM 4364 C C . ILE B 1 238 ? 25.047 8.047 2.904 1 96.75 238 ILE B C 1
ATOM 4366 O O . ILE B 1 238 ? 25.031 9.031 3.641 1 96.75 238 ILE B O 1
ATOM 4370 N N . ALA B 1 239 ? 23.922 7.43 2.508 1 97.12 239 ALA B N 1
ATOM 4371 C CA . ALA B 1 239 ? 22.656 7.68 3.197 1 97.12 239 ALA B CA 1
ATOM 4372 C C . ALA B 1 239 ? 22.594 6.922 4.523 1 97.12 239 ALA B C 1
ATOM 4374 O O . ALA B 1 239 ? 22.906 5.73 4.578 1 97.12 239 ALA B O 1
ATOM 4375 N N . CYS B 1 240 ? 22.234 7.613 5.582 1 98 240 CYS B N 1
ATOM 4376 C CA . CYS B 1 240 ? 22.188 7.031 6.918 1 98 240 CYS B CA 1
ATOM 4377 C C . CYS B 1 240 ? 20.828 7.254 7.574 1 98 240 CYS B C 1
ATOM 4379 O O . CYS B 1 240 ? 20.266 8.344 7.473 1 98 240 CYS B O 1
ATOM 4381 N N . ILE B 1 241 ? 20.344 6.184 8.234 1 98.44 241 ILE B N 1
ATOM 4382 C CA . ILE B 1 241 ? 19.109 6.309 9 1 98.44 241 ILE B CA 1
ATOM 4383 C C . ILE B 1 241 ? 19.266 5.625 10.352 1 98.44 241 ILE B C 1
ATOM 4385 O O . ILE B 1 241 ? 19.891 4.566 10.453 1 98.44 241 ILE B O 1
ATOM 4389 N N . GLU B 1 242 ? 18.797 6.215 11.422 1 98.31 242 GLU B N 1
ATOM 4390 C CA . GLU B 1 242 ? 18.609 5.652 12.75 1 98.31 242 GLU B CA 1
ATOM 4391 C C . GLU B 1 242 ? 17.156 5.723 13.188 1 98.31 242 GLU B C 1
ATOM 4393 O O . GLU B 1 242 ? 16.469 6.719 12.938 1 98.31 242 GLU B O 1
ATOM 4398 N N . CYS B 1 243 ? 16.703 4.652 13.719 1 98.31 243 CYS B N 1
ATOM 4399 C CA . CYS B 1 243 ? 15.289 4.578 14.047 1 98.31 243 CYS B CA 1
ATOM 4400 C C . CYS B 1 243 ? 15.047 3.656 15.234 1 98.31 243 CYS B C 1
ATOM 4402 O O . CYS B 1 243 ? 16 3.162 15.844 1 98.31 243 CYS B O 1
ATOM 4404 N N . SER B 1 244 ? 13.805 3.605 15.758 1 97.5 244 SER B N 1
ATOM 4405 C CA . SER B 1 244 ? 13.398 2.596 16.734 1 97.5 244 SER B CA 1
ATOM 4406 C C . SER B 1 244 ? 13.578 1.188 16.172 1 97.5 244 SER B C 1
ATOM 4408 O O . SER B 1 244 ? 13.812 1.011 14.977 1 97.5 244 SER B O 1
ATOM 4410 N N . PRO B 1 245 ? 13.531 0.163 17.047 1 95.12 245 PRO B N 1
ATOM 4411 C CA . PRO B 1 245 ? 13.641 -1.202 16.516 1 95.12 245 PRO B CA 1
ATOM 4412 C C . PRO B 1 245 ? 12.531 -1.551 15.539 1 95.12 245 PRO B C 1
ATOM 4414 O O . PRO B 1 245 ? 11.352 -1.373 15.844 1 95.12 245 PRO B O 1
ATOM 4417 N N . VAL B 1 246 ? 12.969 -2.014 14.344 1 94.62 246 VAL B N 1
ATOM 4418 C CA . VAL B 1 246 ? 12.008 -2.371 13.305 1 94.62 246 VAL B CA 1
ATOM 4419 C C . VAL B 1 246 ? 12.43 -3.682 12.641 1 94.62 246 VAL B C 1
ATOM 4421 O O . VAL B 1 246 ? 13.539 -4.168 12.859 1 94.62 246 VAL B O 1
ATOM 4424 N N . ARG B 1 247 ? 11.469 -4.211 11.914 1 90 247 ARG B N 1
ATOM 4425 C CA . ARG B 1 247 ? 11.719 -5.438 11.164 1 90 247 ARG B CA 1
ATOM 4426 C C . ARG B 1 247 ? 12.578 -5.164 9.938 1 90 247 ARG B C 1
ATOM 4428 O O . ARG B 1 247 ? 13.484 -5.938 9.625 1 90 247 ARG B O 1
ATOM 4435 N N . THR B 1 248 ? 12.25 -4.137 9.234 1 93.06 248 THR B N 1
ATOM 4436 C CA . THR B 1 248 ? 12.984 -3.83 8.008 1 93.06 248 THR B CA 1
ATOM 4437 C C . THR B 1 248 ? 13.227 -2.33 7.887 1 93.06 248 THR B C 1
ATOM 4439 O O . THR B 1 248 ? 12.398 -1.522 8.312 1 93.06 248 THR B O 1
ATOM 4442 N N . ILE B 1 249 ? 14.359 -1.998 7.371 1 96.56 249 ILE B N 1
ATOM 4443 C CA . ILE B 1 249 ? 14.688 -0.674 6.855 1 96.56 249 ILE B CA 1
ATOM 4444 C C . ILE B 1 249 ? 14.969 -0.759 5.355 1 96.56 249 ILE B C 1
ATOM 4446 O O . ILE B 1 249 ? 15.859 -1.488 4.926 1 96.56 249 ILE B O 1
ATOM 4450 N N . CYS B 1 250 ? 14.195 -0.003 4.57 1 96.56 250 CYS B N 1
ATOM 4451 C CA . CYS B 1 250 ? 14.352 -0.02 3.121 1 96.56 250 CYS B CA 1
ATOM 4452 C C . CYS B 1 250 ? 14.703 1.365 2.594 1 96.56 250 CYS B C 1
ATOM 4454 O O . CYS B 1 250 ? 14.016 2.342 2.887 1 96.56 250 CYS B O 1
ATOM 4456 N N . PHE B 1 251 ? 15.781 1.45 1.825 1 97 251 PHE B N 1
ATOM 4457 C CA . PHE B 1 251 ? 16.078 2.658 1.065 1 97 251 PHE B CA 1
ATOM 4458 C C . PHE B 1 251 ? 15.469 2.586 -0.329 1 97 251 PHE B C 1
ATOM 4460 O O . PHE B 1 251 ? 15.453 1.521 -0.95 1 97 251 PHE B O 1
ATOM 4467 N N . GLN B 1 252 ? 14.922 3.711 -0.76 1 95.62 252 GLN B N 1
ATOM 4468 C CA . GLN B 1 252 ? 14.391 3.854 -2.111 1 95.62 252 GLN B CA 1
ATOM 4469 C C . GLN B 1 252 ? 14.953 5.094 -2.797 1 95.62 252 GLN B C 1
ATOM 4471 O O . GLN B 1 252 ? 15.148 6.129 -2.156 1 95.62 252 GLN B O 1
ATOM 4476 N N . ALA B 1 253 ? 15.289 4.992 -4.051 1 92.62 253 ALA B N 1
ATOM 4477 C CA . ALA B 1 253 ? 15.781 6.078 -4.898 1 92.62 253 ALA B CA 1
ATOM 4478 C C . ALA B 1 253 ? 15.375 5.863 -6.352 1 92.62 253 ALA B C 1
ATOM 4480 O O . ALA B 1 253 ? 14.922 4.773 -6.723 1 92.62 253 ALA B O 1
ATOM 4481 N N . ASN B 1 254 ? 15.461 6.953 -7.129 1 86.56 254 ASN B N 1
ATOM 4482 C CA . ASN B 1 254 ? 15.25 6.773 -8.562 1 86.56 254 ASN B CA 1
ATOM 4483 C C . ASN B 1 254 ? 16.266 5.812 -9.164 1 86.56 254 ASN B C 1
ATOM 4485 O O . ASN B 1 254 ? 17.453 5.875 -8.836 1 86.56 254 ASN B O 1
ATOM 4489 N N . GLY B 1 255 ? 15.727 4.945 -10.023 1 73.31 255 GLY B N 1
ATOM 4490 C CA . GLY B 1 255 ? 16.609 4.133 -10.844 1 73.31 255 GLY B CA 1
ATOM 4491 C C . GLY B 1 255 ? 17.188 2.941 -10.094 1 73.31 255 GLY B C 1
ATOM 4492 O O . GLY B 1 255 ? 18.031 2.215 -10.633 1 73.31 255 GLY B O 1
ATOM 4493 N N . MET B 1 256 ? 16.859 2.809 -8.859 1 74.31 256 MET B N 1
ATOM 4494 C CA . MET B 1 256 ? 17.375 1.629 -8.172 1 74.31 256 MET B CA 1
ATOM 4495 C C . MET B 1 256 ? 16.234 0.729 -7.695 1 74.31 256 MET B C 1
ATOM 4497 O O . MET B 1 256 ? 15.148 1.21 -7.398 1 74.31 256 MET B O 1
ATOM 4501 N N . PRO B 1 257 ? 16.422 -0.622 -7.621 1 70.12 257 PRO B N 1
ATOM 4502 C CA . PRO B 1 257 ? 15.398 -1.542 -7.133 1 70.12 257 PRO B CA 1
ATOM 4503 C C . PRO B 1 257 ? 15.125 -1.389 -5.637 1 70.12 257 PRO B C 1
ATOM 4505 O O . PRO B 1 257 ? 14.086 -1.834 -5.145 1 70.12 257 PRO B O 1
ATOM 4508 N N . GLY B 1 258 ? 15.961 -0.714 -4.953 1 80.06 258 GLY B N 1
ATOM 4509 C CA . GLY B 1 258 ? 15.852 -0.634 -3.504 1 80.06 258 GLY B CA 1
ATOM 4510 C C . GLY B 1 258 ? 17 -1.312 -2.785 1 80.06 258 GLY B C 1
ATOM 4511 O O . GLY B 1 258 ? 17.781 -2.051 -3.4 1 80.06 258 GLY B O 1
ATOM 4512 N N . ASP B 1 259 ? 17.266 -0.961 -1.513 1 89.12 259 ASP B N 1
ATOM 4513 C CA . ASP B 1 259 ? 18.219 -1.581 -0.598 1 89.12 259 ASP B CA 1
ATOM 4514 C C . ASP B 1 259 ? 17.625 -1.715 0.804 1 89.12 259 ASP B C 1
ATOM 4516 O O . ASP B 1 259 ? 16.938 -0.812 1.281 1 89.12 259 ASP B O 1
ATOM 4520 N N . ALA B 1 260 ? 17.875 -2.902 1.38 1 92.12 260 ALA B N 1
ATOM 4521 C CA . ALA B 1 260 ? 17.203 -3.092 2.662 1 92.12 260 ALA B CA 1
ATOM 4522 C C . ALA B 1 260 ? 18.078 -3.875 3.633 1 92.12 260 ALA B C 1
ATOM 4524 O O . ALA B 1 260 ? 19.031 -4.535 3.221 1 92.12 260 ALA B O 1
ATOM 4525 N N . VAL B 1 261 ? 17.781 -3.633 4.918 1 90.69 261 VAL B N 1
ATOM 4526 C CA . VAL B 1 261 ? 18.25 -4.5 5.992 1 90.69 261 VAL B CA 1
ATOM 4527 C C . VAL B 1 261 ? 17.062 -5.02 6.797 1 90.69 261 VAL B C 1
ATOM 4529 O O . VAL B 1 261 ? 16.047 -4.324 6.941 1 90.69 261 VAL B O 1
ATOM 4532 N N . SER B 1 262 ? 17.125 -6.234 7.172 1 87.69 262 SER B N 1
ATOM 4533 C CA . SER B 1 262 ? 16.078 -6.855 7.977 1 87.69 262 SER B CA 1
ATOM 4534 C C . SER B 1 262 ? 16.641 -7.402 9.289 1 87.69 262 SER B C 1
ATOM 4536 O O . SER B 1 262 ? 17.797 -7.793 9.359 1 87.69 262 SER B O 1
ATOM 4538 N N . ALA B 1 263 ? 15.883 -7.168 10.312 1 80.44 263 ALA B N 1
ATOM 4539 C CA . ALA B 1 263 ? 16.266 -7.789 11.578 1 80.44 263 ALA B CA 1
ATOM 4540 C C . ALA B 1 263 ? 16.484 -9.289 11.406 1 80.44 263 ALA B C 1
ATOM 4542 O O . ALA B 1 263 ? 15.789 -9.938 10.617 1 80.44 263 ALA B O 1
ATOM 4543 N N . ASN B 1 264 ? 17.969 -9.547 11.391 1 58.94 264 ASN B N 1
ATOM 4544 C CA . ASN B 1 264 ? 18.5 -10.891 11.203 1 58.94 264 ASN B CA 1
ATOM 4545 C C . ASN B 1 264 ? 17.609 -11.945 11.844 1 58.94 264 ASN B C 1
ATOM 4547 O O . ASN B 1 264 ? 17.453 -11.969 13.07 1 58.94 264 ASN B O 1
ATOM 4551 N N . ASP B 1 265 ? 16.438 -12.211 11.438 1 48.59 265 ASP B N 1
ATOM 4552 C CA . ASP B 1 265 ? 16.031 -13.367 12.227 1 48.59 265 ASP B CA 1
ATOM 4553 C C . ASP B 1 265 ? 16.781 -14.617 11.797 1 48.59 265 ASP B C 1
ATOM 4555 O O . ASP B 1 265 ? 16.891 -14.914 10.602 1 48.59 265 ASP B O 1
ATOM 4559 N N . GLY B 1 266 ? 17.984 -14.938 12.422 1 44.53 266 GLY B N 1
ATOM 4560 C CA . GLY B 1 266 ? 18.391 -16.328 12.477 1 44.53 266 GLY B CA 1
ATOM 4561 C C . GLY B 1 266 ? 17.5 -17.25 11.656 1 44.53 266 GLY B C 1
ATOM 4562 O O . GLY B 1 266 ? 16.906 -16.812 10.664 1 44.53 266 GLY B O 1
ATOM 4563 N N . ASP B 1 267 ? 17.25 -18.391 12.172 1 44.97 267 ASP B N 1
ATOM 4564 C CA . ASP B 1 267 ? 16.328 -19.391 11.633 1 44.97 267 ASP B CA 1
ATOM 4565 C C . ASP B 1 267 ? 14.93 -18.797 11.445 1 44.97 267 ASP B C 1
ATOM 4567 O O . ASP B 1 267 ? 14.453 -18.031 12.297 1 44.97 267 ASP B O 1
ATOM 4571 N N . TRP B 1 268 ? 14.422 -18.797 10.25 1 44.69 268 TRP B N 1
ATOM 4572 C CA . TRP B 1 268 ? 13.086 -18.375 9.844 1 44.69 268 TRP B CA 1
ATOM 4573 C C . TRP B 1 268 ? 12.117 -18.438 11.008 1 44.69 268 TRP B C 1
ATOM 4575 O O . TRP B 1 268 ? 11.07 -17.781 11 1 44.69 268 TRP B O 1
ATOM 4585 N N . LYS B 1 269 ? 12.281 -19.453 11.883 1 44 269 LYS B N 1
ATOM 4586 C CA . LYS B 1 269 ? 11.398 -19.75 13.016 1 44 269 LYS B CA 1
ATOM 4587 C C . LYS B 1 269 ? 11.453 -18.641 14.055 1 44 269 LYS B C 1
ATOM 4589 O O . LYS B 1 269 ? 10.555 -18.531 14.898 1 44 269 LYS B O 1
ATOM 4594 N N . ASP B 1 270 ? 12.5 -17.828 13.953 1 47.03 270 ASP B N 1
ATOM 4595 C CA . ASP B 1 270 ? 12.797 -16.906 15.055 1 47.03 270 ASP B CA 1
ATOM 4596 C C . ASP B 1 270 ? 12.367 -15.484 14.703 1 47.03 270 ASP B C 1
ATOM 4598 O O . ASP B 1 270 ? 12.812 -14.523 15.336 1 47.03 270 ASP B O 1
ATOM 4602 N N . LEU B 1 271 ? 11.703 -15.312 13.703 1 49.62 271 LEU B N 1
ATOM 4603 C CA . LEU B 1 271 ? 11.359 -13.984 13.211 1 49.62 271 LEU B CA 1
ATOM 4604 C C . LEU B 1 271 ? 10.602 -13.188 14.266 1 49.62 271 LEU B C 1
ATOM 4606 O O . LEU B 1 271 ? 10.688 -11.961 14.305 1 49.62 271 LEU B O 1
ATOM 4610 N N . LYS B 1 272 ? 9.773 -13.922 15.039 1 52.34 272 LYS B N 1
ATOM 4611 C CA . LYS B 1 272 ? 8.945 -13.172 15.984 1 52.34 272 LYS B CA 1
ATOM 4612 C C . LYS B 1 272 ? 9.789 -12.594 17.109 1 52.34 272 LYS B C 1
ATOM 4614 O O . LYS B 1 272 ? 9.391 -11.617 17.75 1 52.34 272 LYS B O 1
ATOM 4619 N N . GLU B 1 273 ? 10.938 -13.156 17.25 1 57.81 273 GLU B N 1
ATOM 4620 C CA . GLU B 1 273 ? 11.625 -12.703 18.453 1 57.81 273 GLU B CA 1
ATOM 4621 C C . GLU B 1 273 ? 12.875 -11.891 18.094 1 57.81 273 GLU B C 1
ATOM 4623 O O . GLU B 1 273 ? 13.703 -11.617 18.969 1 57.81 273 GLU B O 1
ATOM 4628 N N . SER B 1 274 ? 12.703 -11.008 17.156 1 64.44 274 SER B N 1
ATOM 4629 C CA . SER B 1 274 ? 13.93 -10.273 16.844 1 64.44 274 SER B CA 1
ATOM 4630 C C . SER B 1 274 ? 13.977 -8.938 17.594 1 64.44 274 SER B C 1
ATOM 4632 O O . SER B 1 274 ? 12.938 -8.352 17.891 1 64.44 274 SER B O 1
ATOM 4634 N N . ASP B 1 275 ? 15.195 -8.641 18.062 1 78.69 275 ASP B N 1
ATOM 4635 C CA . ASP B 1 275 ? 15.438 -7.348 18.703 1 78.69 275 ASP B CA 1
ATOM 4636 C C . ASP B 1 275 ? 15.25 -6.207 17.703 1 78.69 275 ASP B C 1
ATOM 4638 O O . ASP B 1 275 ? 15.289 -5.031 18.078 1 78.69 275 ASP B O 1
ATOM 4642 N N . GLY B 1 276 ? 14.914 -6.496 16.484 1 87.81 276 GLY B N 1
ATOM 4643 C CA . GLY B 1 276 ? 14.727 -5.469 15.477 1 87.81 276 GLY B CA 1
ATOM 4644 C C . GLY B 1 276 ? 16.031 -4.844 15.008 1 87.81 276 GLY B C 1
ATOM 4645 O O . GLY B 1 276 ? 17.078 -5.082 15.602 1 87.81 276 GLY B O 1
ATOM 4646 N N . VAL B 1 277 ? 16.047 -4.215 13.922 1 93.06 277 VAL B N 1
ATOM 4647 C CA . VAL B 1 277 ? 17.156 -3.396 13.438 1 93.06 277 VAL B CA 1
ATOM 4648 C C . VAL B 1 277 ? 16.859 -1.919 13.688 1 93.06 277 VAL B C 1
ATOM 4650 O O . VAL B 1 277 ? 15.695 -1.496 13.633 1 93.06 277 VAL B O 1
ATOM 4653 N N . THR B 1 278 ? 17.984 -1.147 13.992 1 96.44 278 THR B N 1
ATOM 4654 C CA . THR B 1 278 ? 17.734 0.229 14.414 1 96.44 278 THR B CA 1
ATOM 4655 C C . THR B 1 278 ? 18.5 1.206 13.523 1 96.44 278 THR B C 1
ATOM 4657 O O . THR B 1 278 ? 18.422 2.422 13.711 1 96.44 278 THR B O 1
ATOM 4660 N N . GLN B 1 279 ? 19.281 0.711 12.594 1 97.19 279 GLN B N 1
ATOM 4661 C CA . GLN B 1 279 ? 20.047 1.587 11.711 1 97.19 279 GLN B CA 1
ATOM 4662 C C . GLN B 1 279 ? 20.391 0.883 10.398 1 97.19 279 GLN B C 1
ATOM 4664 O O . GLN B 1 279 ? 20.359 -0.347 10.32 1 97.19 279 GLN B O 1
ATOM 4669 N N . HIS B 1 280 ? 20.578 1.587 9.391 1 96.62 280 HIS B N 1
ATOM 4670 C CA . HIS B 1 280 ? 21.016 1.108 8.086 1 96.62 280 HIS B CA 1
ATOM 4671 C C . HIS B 1 280 ? 21.734 2.207 7.309 1 96.62 280 HIS B C 1
ATOM 4673 O O . HIS B 1 280 ? 21.594 3.391 7.621 1 96.62 280 HIS B O 1
ATOM 4679 N N . GLN B 1 281 ? 22.688 1.803 6.508 1 96.88 281 GLN B N 1
ATOM 4680 C CA . GLN B 1 281 ? 23.406 2.709 5.625 1 96.88 281 GLN B CA 1
ATOM 4681 C C . GLN B 1 281 ? 23.406 2.197 4.188 1 96.88 281 GLN B C 1
ATOM 4683 O O . GLN B 1 281 ? 23.344 0.988 3.953 1 96.88 281 GLN B O 1
ATOM 4688 N N . TYR B 1 282 ? 23.391 3.148 3.287 1 94.75 282 TYR B N 1
ATOM 4689 C CA . TYR B 1 282 ? 23.422 2.844 1.86 1 94.75 282 TYR B CA 1
ATOM 4690 C C . TYR B 1 282 ? 24.391 3.768 1.127 1 94.75 282 TYR B C 1
ATOM 4692 O O . TYR B 1 282 ? 24.266 4.992 1.208 1 94.75 282 TYR B O 1
ATOM 4700 N N . LYS B 1 283 ? 25.344 3.119 0.421 1 94.56 283 LYS B N 1
ATOM 4701 C CA . LYS B 1 283 ? 26.281 3.895 -0.39 1 94.56 283 LYS B CA 1
ATOM 4702 C C . LYS B 1 283 ? 25.641 4.289 -1.724 1 94.56 283 LYS B C 1
ATOM 4704 O O . LYS B 1 283 ? 25.297 3.428 -2.531 1 94.56 283 LYS B O 1
ATOM 4709 N N . LEU B 1 284 ? 25.531 5.57 -1.967 1 93.25 284 LEU B N 1
ATOM 4710 C CA . LEU B 1 284 ? 24.953 6.082 -3.207 1 93.25 284 LEU B CA 1
ATOM 4711 C C . LEU B 1 284 ? 25.844 5.75 -4.395 1 93.25 284 LEU B C 1
ATOM 4713 O O . LEU B 1 284 ? 27.078 5.719 -4.27 1 93.25 284 LEU B O 1
ATOM 4717 N N . SER B 1 285 ? 25.266 5.523 -5.531 1 89.81 285 SER B N 1
ATOM 4718 C CA . SER B 1 285 ? 25.984 5.199 -6.754 1 89.81 285 SER B CA 1
ATOM 4719 C C . SER B 1 285 ? 26.344 6.461 -7.535 1 89.81 285 SER B C 1
ATOM 4721 O O . SER B 1 285 ? 27.172 6.422 -8.438 1 89.81 285 SER B O 1
ATOM 4723 N N . GLY B 1 286 ? 25.812 7.578 -7.219 1 88.62 286 GLY B N 1
ATOM 4724 C CA . GLY B 1 286 ? 26.062 8.828 -7.91 1 88.62 286 GLY B CA 1
ATOM 4725 C C . GLY B 1 286 ? 24.984 9.195 -8.898 1 88.62 286 GLY B C 1
ATOM 4726 O O . GLY B 1 286 ? 24.875 10.352 -9.328 1 88.62 286 GLY B O 1
ATOM 4727 N N . GLY B 1 287 ? 24.094 8.305 -9.258 1 88.31 287 GLY B N 1
ATOM 4728 C CA . GLY B 1 287 ? 23.031 8.57 -10.219 1 88.31 287 GLY B CA 1
ATOM 4729 C C . GLY B 1 287 ? 21.703 8.891 -9.562 1 88.31 287 GLY B C 1
ATOM 4730 O O . GLY B 1 287 ? 20.75 9.273 -10.242 1 88.31 287 GLY B O 1
ATOM 4731 N N . GLU B 1 288 ? 21.641 8.875 -8.234 1 91.44 288 GLU B N 1
ATOM 4732 C CA . GLU B 1 288 ? 20.391 9.117 -7.516 1 91.44 288 GLU B CA 1
ATOM 4733 C C . GLU B 1 288 ? 20.062 10.602 -7.457 1 91.44 288 GLU B C 1
ATOM 4735 O O . GLU B 1 288 ? 20.938 11.43 -7.188 1 91.44 288 GLU B O 1
ATOM 4740 N N . ARG B 1 289 ? 18.828 10.969 -7.801 1 93.56 289 ARG B N 1
ATOM 4741 C CA . ARG B 1 289 ? 18.344 12.336 -7.66 1 93.56 289 ARG B CA 1
ATOM 4742 C C . ARG B 1 289 ? 17.781 12.578 -6.262 1 93.56 289 ARG B C 1
ATOM 4744 O O . ARG B 1 289 ? 17.75 13.719 -5.793 1 93.56 289 ARG B O 1
ATOM 4751 N N . TYR B 1 290 ? 17.312 11.609 -5.656 1 95.56 290 TYR B N 1
ATOM 4752 C CA . TYR B 1 290 ? 16.797 11.656 -4.293 1 95.56 290 TYR B CA 1
ATOM 4753 C C . TYR B 1 290 ? 16.953 10.305 -3.602 1 95.56 290 TYR B C 1
ATOM 4755 O O . TYR B 1 290 ? 17.219 9.297 -4.254 1 95.56 290 TYR B O 1
ATOM 4763 N N . ILE B 1 291 ? 16.906 10.297 -2.299 1 96.44 291 ILE B N 1
ATOM 4764 C CA . ILE B 1 291 ? 16.891 9.078 -1.502 1 96.44 291 ILE B CA 1
ATOM 4765 C C . ILE B 1 291 ? 15.922 9.219 -0.337 1 96.44 291 ILE B C 1
ATOM 4767 O O . ILE B 1 291 ? 15.797 10.305 0.246 1 96.44 291 ILE B O 1
ATOM 4771 N N . ARG B 1 292 ? 15.172 8.219 -0.115 1 97.5 292 ARG B N 1
ATOM 4772 C CA . ARG B 1 292 ? 14.258 8.156 1.021 1 97.5 292 ARG B CA 1
ATOM 4773 C C . ARG B 1 292 ? 14.273 6.77 1.657 1 97.5 292 ARG B C 1
ATOM 4775 O O . ARG B 1 292 ? 14.93 5.855 1.156 1 97.5 292 ARG B O 1
ATOM 4782 N N . ALA B 1 293 ? 13.617 6.648 2.818 1 98.19 293 ALA B N 1
ATOM 4783 C CA . ALA B 1 293 ? 13.562 5.352 3.494 1 98.19 293 ALA B CA 1
ATOM 4784 C C . ALA B 1 293 ? 12.156 5.066 4.016 1 98.19 293 ALA B C 1
ATOM 4786 O O . ALA B 1 293 ? 11.398 5.992 4.309 1 98.19 293 ALA B O 1
ATOM 4787 N N . ILE B 1 294 ? 11.82 3.82 4.02 1 98.25 294 ILE B N 1
ATOM 4788 C CA . ILE B 1 294 ? 10.641 3.271 4.684 1 98.25 294 ILE B CA 1
ATOM 4789 C C . ILE B 1 294 ? 11.07 2.252 5.734 1 98.25 294 ILE B C 1
ATOM 4791 O O . ILE B 1 294 ? 11.875 1.361 5.453 1 98.25 294 ILE B O 1
ATOM 4795 N N . ILE B 1 295 ? 10.586 2.414 6.945 1 97.75 295 ILE B N 1
ATOM 4796 C CA . ILE B 1 295 ? 10.859 1.428 7.984 1 97.75 295 ILE B CA 1
ATOM 4797 C C . ILE B 1 295 ? 9.555 0.768 8.422 1 97.75 295 ILE B C 1
ATOM 4799 O O . ILE B 1 295 ? 8.5 1.411 8.445 1 97.75 295 ILE B O 1
ATOM 4803 N N . THR B 1 296 ? 9.602 -0.486 8.68 1 94.19 296 THR B N 1
ATOM 4804 C CA . THR B 1 296 ? 8.43 -1.265 9.078 1 94.19 296 THR B CA 1
ATOM 4805 C C . THR B 1 296 ? 8.711 -2.049 10.352 1 94.19 296 THR B C 1
ATOM 4807 O O . THR B 1 296 ? 9.664 -2.826 10.422 1 94.19 296 THR B O 1
ATOM 4810 N N . ASP B 1 297 ? 7.855 -1.86 11.344 1 92 297 ASP B N 1
ATOM 4811 C CA . ASP B 1 297 ? 8.109 -2.545 12.609 1 92 297 ASP B CA 1
ATOM 4812 C C . ASP B 1 297 ? 7.535 -3.959 12.594 1 92 297 ASP B C 1
ATOM 4814 O O . ASP B 1 297 ? 7.07 -4.434 11.555 1 92 297 ASP B O 1
ATOM 4818 N N . LEU B 1 298 ? 7.594 -4.625 13.703 1 81.69 298 LEU B N 1
ATOM 4819 C CA . LEU B 1 298 ? 7.234 -6.035 13.805 1 81.69 298 LEU B CA 1
ATOM 4820 C C . LEU B 1 298 ? 5.727 -6.223 13.664 1 81.69 298 LEU B C 1
ATOM 4822 O O . LEU B 1 298 ? 5.262 -7.316 13.336 1 81.69 298 LEU B O 1
ATOM 4826 N N . ASN B 1 299 ? 4.973 -5.156 13.852 1 81.94 299 ASN B N 1
ATOM 4827 C CA . ASN B 1 299 ? 3.52 -5.223 13.742 1 81.94 299 ASN B CA 1
ATOM 4828 C C . ASN B 1 299 ? 3.033 -4.754 12.375 1 81.94 299 ASN B C 1
ATOM 4830 O O . ASN B 1 299 ? 1.829 -4.609 12.156 1 81.94 299 ASN B O 1
ATOM 4834 N N . GLY B 1 300 ? 3.941 -4.426 11.523 1 86.25 300 GLY B N 1
ATOM 4835 C CA . GLY B 1 300 ? 3.574 -4.023 10.172 1 86.25 300 GLY B CA 1
ATOM 4836 C C . GLY B 1 300 ? 3.342 -2.531 10.039 1 86.25 300 GLY B C 1
ATOM 4837 O O . GLY B 1 300 ? 3.006 -2.045 8.953 1 86.25 300 GLY B O 1
ATOM 4838 N N . ASN B 1 301 ? 3.512 -1.799 11.148 1 93.62 301 ASN B N 1
ATOM 4839 C CA . ASN B 1 301 ? 3.4 -0.347 11.07 1 93.62 301 ASN B CA 1
ATOM 4840 C C . ASN B 1 301 ? 4.613 0.272 10.383 1 93.62 301 ASN B C 1
ATOM 4842 O O . ASN B 1 301 ? 5.742 -0.175 10.586 1 93.62 301 ASN B O 1
ATOM 4846 N N . LYS B 1 302 ? 4.348 1.315 9.633 1 97.44 302 LYS B N 1
ATOM 4847 C CA . LYS B 1 302 ? 5.402 1.915 8.82 1 97.44 302 LYS B CA 1
ATOM 4848 C C . LYS B 1 302 ? 5.691 3.348 9.266 1 97.44 302 LYS B C 1
ATOM 4850 O O . LYS B 1 302 ? 4.867 3.971 9.938 1 97.44 302 LYS B O 1
ATOM 4855 N N . ALA B 1 303 ? 6.867 3.797 8.914 1 98.88 303 ALA B N 1
ATOM 4856 C CA . ALA B 1 303 ? 7.219 5.215 8.891 1 98.88 303 ALA B CA 1
ATOM 4857 C C . ALA B 1 303 ? 7.977 5.566 7.613 1 98.88 303 ALA B C 1
ATOM 4859 O O . ALA B 1 303 ? 8.664 4.719 7.039 1 98.88 303 ALA B O 1
ATOM 4860 N N . TRP B 1 304 ? 7.785 6.773 7.133 1 98.81 304 TRP B N 1
ATOM 4861 C CA . TRP B 1 304 ? 8.328 7.25 5.863 1 98.81 304 TRP B CA 1
ATOM 4862 C C . TRP B 1 304 ? 9.148 8.516 6.062 1 98.81 304 TRP B C 1
ATOM 4864 O O . TRP B 1 304 ? 8.648 9.508 6.598 1 98.81 304 TRP B O 1
ATOM 4874 N N . THR B 1 305 ? 10.391 8.539 5.66 1 98.69 305 THR B N 1
ATOM 4875 C CA . THR B 1 305 ? 11.164 9.766 5.637 1 98.69 305 THR B CA 1
ATOM 4876 C C . THR B 1 305 ? 10.734 10.656 4.473 1 98.69 305 THR B C 1
ATOM 4878 O O . THR B 1 305 ? 10.133 10.18 3.51 1 98.69 305 THR B O 1
ATOM 4881 N N . PRO B 1 306 ? 10.984 11.961 4.625 1 98.31 306 PRO B N 1
ATOM 4882 C CA . PRO B 1 306 ? 10.961 12.727 3.373 1 98.31 306 PRO B CA 1
ATOM 4883 C C . PRO B 1 306 ? 12.055 12.289 2.398 1 98.31 306 PRO B C 1
ATOM 4885 O O . PRO B 1 306 ? 12.938 11.516 2.764 1 98.31 306 PRO B O 1
ATOM 4888 N N . ALA B 1 307 ? 11.875 12.648 1.138 1 97.19 307 ALA B N 1
ATOM 4889 C CA . ALA B 1 307 ? 12.938 12.43 0.159 1 97.19 307 ALA B CA 1
ATOM 4890 C C . ALA B 1 307 ? 14.008 13.508 0.265 1 97.19 307 ALA B C 1
ATOM 4892 O O . ALA B 1 307 ? 13.703 14.703 0.229 1 97.19 307 ALA B O 1
ATOM 4893 N N . LEU B 1 308 ? 15.211 13.086 0.474 1 96.56 308 LEU B N 1
ATOM 4894 C CA . LEU B 1 308 ? 16.328 14.016 0.403 1 96.56 308 LEU B CA 1
ATOM 4895 C C . LEU B 1 308 ? 16.781 14.219 -1.041 1 96.56 308 LEU B C 1
ATOM 4897 O O . LEU B 1 308 ? 17.109 13.258 -1.734 1 96.56 308 LEU B O 1
ATOM 4901 N N . ILE B 1 309 ? 16.703 15.398 -1.458 1 94.19 309 ILE B N 1
ATOM 4902 C CA . ILE B 1 309 ? 17.141 15.727 -2.809 1 94.19 309 ILE B CA 1
ATOM 4903 C C . ILE B 1 309 ? 18.672 15.75 -2.865 1 94.19 309 ILE B C 1
ATOM 4905 O O . ILE B 1 309 ? 19.312 16.391 -2.033 1 94.19 309 ILE B O 1
ATOM 4909 N N . LEU B 1 310 ? 19.109 15.031 -3.852 1 91.12 310 LEU B N 1
ATOM 4910 C CA . LEU B 1 310 ? 20.562 14.891 -3.949 1 91.12 310 LEU B CA 1
ATOM 4911 C C . LEU B 1 310 ? 21.109 15.75 -5.078 1 91.12 310 LEU B C 1
ATOM 4913 O O . LEU B 1 310 ? 20.469 15.93 -6.109 1 91.12 310 LEU B O 1
ATOM 4917 N N . ASP B 1 311 ? 22.141 16.609 -4.848 1 77.19 311 ASP B N 1
ATOM 4918 C CA . ASP B 1 311 ? 22.812 17.469 -5.805 1 77.19 311 ASP B CA 1
ATOM 4919 C C . ASP B 1 311 ? 23.703 16.672 -6.746 1 77.19 311 ASP B C 1
ATOM 4921 O O . ASP B 1 311 ? 24.344 15.703 -6.324 1 77.19 311 ASP B O 1
#

pLDDT: mean 91.6, std 11.11, range [43.78, 98.94]

Radius of gyration: 24.21 Å; Cα contacts (8 Å, |Δi|>4): 1683; chains: 2; bounding box: 61×74×55 Å

InterPro domains:
  IPR003141 Polymerase/histidinol phosphatase, N-terminal [SM00481] (16-77)
  IPR016195 Polymerase/histidinol phosphatase-like [SSF89550] (12-227)
  IPR052018 PHP domain-containing protein [PTHR42924] (9-198)